Protein AF-0000000083314742 (afdb_homodimer)

Sequence (672 aa):
MATIDELRLMTKVARLYYENNRRQSEIAAQLDISQATVSRLLKRAHEEQIVRIRISPPPGIYSELEAALQERYDLKDVIVVDCEAEDDEQEIIRNLGVAAAFYLETTLKRGEVVGISSWSETLLAMVDAMHPLAQPLESQVVQILGGIGNPAAEVHANHLTTKLANLVGSEPKFLAAPGVVGSPEARAVICNDTFVQETLKLFDRINVALVGIGALLPSKLLASSGNVFSQAEIDLLKEEGAVGDICLRFYNSQGVPVVTPLNERVIGITLEQLRKVERCVGIAGGRRKWMAIRGALEGELINVLITDHFTAQRLIDGRLFTFPWEPSMSDRTPREMATIDELRLMTKVARLYYENNRRQSEIAAQLDISQATVSRLLKRAHEEQIVRIRISPPPGIYSELEAALQERYDLKDVIVVDCEAEDDEQEIIRNLGVAAAFYLETTLKRGEVVGISSWSETLLAMVDAMHPLAQPLESQVVQILGGIGNPAAEVHANHLTTKLANLVGSEPKFLAAPGVVGSPEARAVICNDTFVQETLKLFDRINVALVGIGALLPSKLLASSGNVFSQAEIDLLKEEGAVGDICLRFYNSQGVPVVTPLNERVIGITLEQLRKVERCVGIAGGRRKWMAIRGALEGELINVLITDHFTAQRLIDGRLFTFPWEPSMSDRTPRE

pLDDT: mean 88.42, std 15.42, range [22.89, 98.75]

Secondary structure (DSSP, 8-state):
---HHHHHHHHHHHIIIIIS---HHHHHHHHT--HHHHHHHHHHHHHTTSEEEEE-PPTT--HHHHHHHHHHHT-SEEEEE--S-TT-HHHHHHHHHHHHHHHHHHH--TT-EEEE-SS-HHHHHHHHHPPPPSS---SEEEE-B--BSSHHHHHHHHHHHHHHHHHHT-EEE---SBSB-S-HHHHHHHHTSHHHHHHHHHGGG-SEEEEE-B-SSPPHHHHHHT----HHHHHHHHHTT--EEETTEEE-TTS-B---GGGGGB-B--HHHHHH-SEEEEE--SGGGHHHHHHHHHTT--SEEEEEHHHHHHHHHGGG---TTS--GGG-----/---HHHHHHHHHHHIIIIIS---HHHHHHHHT--HHHHHHHHHHHHHTTSEEEEE-PPTT--HHHHHHHHHHHT-SEEEEE--S-TT-HHHHHHHHHHHHHHHHHHH--TT--EEE-SS-HHHHHHHHHPPPPSS---SEEEE-B--BSSHHHHHHHHHHHHHHHHHHT-EEE---SBSB-S-HHHHHHHHTSHHHHHHHHHGGG-SEEEEE-B-SSPPHHHHHHT----HHHHHHHHHTT--EEETTEEE-TTS-B---GGGGGB-B--HHHHHH-SEEEEE--SGGGHHHHHHHHHTT--SEEEEEHHHHHHHHHGGG---TTS--GGG-----

InterPro domains:
  IPR007324 Sugar-binding domain, putative [PF04198] (63-316)
  IPR007630 RNA polymerase sigma-70 region 4 [PF04545] (15-45)
  IPR009057 Homedomain-like superfamily [SSF46689] (10-71)
  IPR037171 NagB/RpiA transferase-like [SSF100950] (63-315)
  IPR051054 Bacterial SorC Transcriptional Regulators [PTHR34294] (5-317)

Radius of gyration: 38.72 Å; Cα contacts (8 Å, |Δi|>4): 1324; chains: 2; bounding box: 85×110×83 Å

Organism: NCBI:txid1204385

Nearest PDB structures (foldseek):
  2w48-assembly1_A  TM=7.591E-01  e=3.742E-29  Klebsiella pneumoniae
  2w48-assembly1_B  TM=7.534E-01  e=1.021E-28  Klebsiella pneumoniae
  4oqp-assembly1_A  TM=9.318E-01  e=1.643E-24  Bacillus subtilis subsp. subtilis str. 168
  3nze-assembly3_B  TM=8.647E-01  e=1.224E-23  Paenarthrobacter aurescens TC1
  2gnp-assembly1_A  TM=8.800E-01  e=8.115E-21  Streptococcus pneumoniae TIGR4

Solvent-accessible surface area (backbone atoms only — not comparable to full-atom values): 34404 Å² total; per-residue (Å²): 131,80,50,72,65,53,49,41,50,23,45,47,52,42,42,43,37,73,75,64,65,42,50,59,64,55,50,12,63,58,66,40,35,52,48,67,55,45,54,50,33,49,56,45,24,45,74,69,56,30,38,45,77,46,77,47,70,56,90,66,46,45,59,67,60,24,50,52,50,21,62,74,60,68,33,68,41,50,44,46,39,65,68,94,50,66,79,41,59,67,59,47,34,46,48,45,3,43,52,50,20,54,49,47,68,59,37,69,50,72,57,46,24,33,29,36,53,39,65,32,70,35,58,47,34,14,56,71,57,42,67,65,46,93,64,54,25,65,34,38,22,33,39,37,24,23,30,45,52,40,70,74,33,23,51,46,18,51,41,50,40,43,51,44,10,59,35,37,40,32,43,60,42,68,33,82,35,41,27,48,46,96,33,52,66,54,36,54,56,53,54,64,33,68,68,32,36,57,44,58,60,46,60,80,60,30,39,34,36,42,34,45,58,36,31,77,66,69,50,72,61,31,54,62,20,63,57,58,74,52,69,70,55,48,51,50,40,47,74,67,42,37,36,17,25,44,74,84,43,37,15,18,66,62,29,47,72,48,89,51,81,64,62,50,16,50,41,51,56,49,71,71,54,40,50,67,28,80,40,19,36,34,42,45,60,34,74,83,24,43,58,19,52,47,6,36,45,62,38,48,48,39,37,26,43,35,29,28,49,66,35,52,50,45,68,65,57,51,74,71,61,72,69,80,78,62,75,71,72,73,75,66,65,81,65,134,131,80,49,72,64,51,48,42,51,22,46,48,51,42,44,43,36,71,73,64,66,43,52,59,63,56,51,13,62,58,65,42,37,52,47,67,54,45,54,50,32,49,55,45,24,46,75,69,56,29,37,44,77,47,78,48,71,56,90,66,48,46,59,67,59,24,51,51,49,21,62,74,61,66,32,67,42,48,45,46,37,65,67,94,52,67,81,42,60,66,59,48,34,47,48,46,4,43,51,49,21,53,49,48,70,59,37,68,51,71,59,46,26,34,27,34,53,40,64,34,72,36,58,46,34,13,55,71,56,43,68,66,46,92,64,55,25,65,36,37,23,32,38,38,24,22,31,45,52,38,69,75,32,24,50,47,17,50,40,51,39,44,53,44,9,59,33,36,40,33,43,59,39,67,33,80,35,39,28,49,47,95,33,52,67,56,37,54,55,51,55,66,33,68,68,33,36,58,44,58,59,46,60,81,58,32,39,34,36,43,33,46,57,36,32,74,65,68,50,72,61,30,53,63,21,64,57,60,75,52,70,70,54,48,51,49,40,47,74,66,43,38,35,16,25,45,73,83,44,36,16,18,66,61,28,47,71,47,89,51,80,65,62,51,18,52,40,50,58,46,69,72,56,42,52,66,28,80,41,19,36,34,43,43,61,34,73,82,26,42,58,18,51,48,6,35,45,62,37,48,50,39,37,25,44,36,31,30,49,66,35,51,48,45,70,66,57,52,76,71,64,74,70,78,78,63,74,72,76,73,75,71,67,68,87,118

Structure (mmCIF, N/CA/C/O backbone):
data_AF-0000000083314742-model_v1
#
loop_
_entity.id
_entity.type
_entity.pdbx_description
1 polymer 'Sugar-binding transcriptional regulator'
#
loop_
_atom_site.group_PDB
_atom_site.id
_atom_site.type_symbol
_atom_site.label_atom_id
_atom_site.label_alt_id
_atom_site.label_comp_id
_atom_site.label_asym_id
_atom_site.label_entity_id
_atom_site.label_seq_id
_atom_site.pdbx_PDB_ins_code
_atom_site.Cartn_x
_atom_site.Cartn_y
_atom_site.Cartn_z
_atom_site.occupancy
_atom_site.B_iso_or_equiv
_atom_site.auth_seq_id
_atom_site.auth_comp_id
_atom_site.auth_asym_id
_atom_site.auth_atom_id
_atom_site.pdbx_PDB_model_num
ATOM 1 N N . MET A 1 1 ? -11.852 -20.188 10.141 1 68.31 1 MET A N 1
ATOM 2 C CA . MET A 1 1 ? -10.398 -20.312 10.039 1 68.31 1 MET A CA 1
ATOM 3 C C . MET A 1 1 ? -9.977 -20.562 8.594 1 68.31 1 MET A C 1
ATOM 5 O O . MET A 1 1 ? -10.625 -21.328 7.875 1 68.31 1 MET A O 1
ATOM 9 N N . ALA A 1 2 ? -8.906 -19.828 8.25 1 80.56 2 ALA A N 1
ATOM 10 C CA . ALA A 1 2 ? -8.477 -19.938 6.855 1 80.56 2 ALA A CA 1
ATOM 11 C C . ALA A 1 2 ? -7.852 -21.312 6.586 1 80.56 2 ALA A C 1
ATOM 13 O O . ALA A 1 2 ? -7.188 -21.875 7.457 1 80.56 2 ALA A O 1
ATOM 14 N N . THR A 1 3 ? -8.195 -21.875 5.414 1 90.5 3 THR A N 1
ATOM 15 C CA . THR A 1 3 ? -7.586 -23.141 5 1 90.5 3 THR A CA 1
ATOM 16 C C . THR A 1 3 ? -6.098 -22.938 4.715 1 90.5 3 THR A C 1
ATOM 18 O O . THR A 1 3 ? -5.629 -21.812 4.57 1 90.5 3 THR A O 1
ATOM 21 N N . ILE A 1 4 ? -5.352 -24.016 4.703 1 92.19 4 ILE A N 1
ATOM 22 C CA . ILE A 1 4 ? -3.912 -23.953 4.469 1 92.19 4 ILE A CA 1
ATOM 23 C C . ILE A 1 4 ? -3.639 -23.312 3.105 1 92.19 4 ILE A C 1
ATOM 25 O O . ILE A 1 4 ? -2.662 -22.578 2.939 1 92.19 4 ILE A O 1
ATOM 29 N N . ASP A 1 5 ? -4.523 -23.594 2.197 1 93.81 5 ASP A N 1
ATOM 30 C CA . ASP A 1 5 ? -4.336 -23.047 0.855 1 93.81 5 ASP A CA 1
ATOM 31 C C . ASP A 1 5 ? -4.617 -21.547 0.827 1 93.81 5 ASP A C 1
ATOM 33 O O . ASP A 1 5 ? -3.953 -20.797 0.106 1 93.81 5 ASP A O 1
ATOM 37 N N . GLU A 1 6 ? -5.586 -21.172 1.573 1 93.81 6 GLU A N 1
ATOM 38 C CA . GLU A 1 6 ? -5.848 -19.734 1.702 1 93.81 6 GLU A CA 1
ATOM 39 C C . GLU A 1 6 ? -4.676 -19.016 2.363 1 93.81 6 GLU A C 1
ATOM 41 O O . GLU A 1 6 ? -4.281 -17.938 1.929 1 93.81 6 GLU A O 1
ATOM 46 N N . LEU A 1 7 ? -4.172 -19.641 3.412 1 94.88 7 LEU A N 1
ATOM 47 C CA . LEU A 1 7 ? -3.031 -19.078 4.125 1 94.88 7 LEU A CA 1
ATOM 48 C C . LEU A 1 7 ? -1.821 -18.953 3.203 1 94.88 7 LEU A C 1
ATOM 50 O O . LEU A 1 7 ? -1.09 -17.969 3.26 1 94.88 7 LEU A O 1
ATOM 54 N N . ARG A 1 8 ? -1.652 -19.922 2.416 1 94.81 8 ARG A N 1
ATOM 55 C CA . ARG A 1 8 ? -0.548 -19.922 1.463 1 94.81 8 ARG A CA 1
ATOM 56 C C . ARG A 1 8 ? -0.684 -18.75 0.485 1 94.81 8 ARG A C 1
ATOM 58 O O . ARG A 1 8 ? 0.283 -18.031 0.231 1 94.81 8 ARG A O 1
ATOM 65 N N . LEU A 1 9 ? -1.86 -18.656 -0.058 1 95.12 9 LEU A N 1
ATOM 66 C CA . LEU A 1 9 ? -2.105 -17.578 -1.017 1 95.12 9 LEU A CA 1
ATOM 67 C C . LEU A 1 9 ? -1.954 -16.219 -0.356 1 95.12 9 LEU A C 1
ATOM 69 O O . LEU A 1 9 ? -1.371 -15.297 -0.941 1 95.12 9 LEU A O 1
ATOM 73 N N . MET A 1 10 ? -2.441 -16.156 0.859 1 95.12 10 MET A N 1
ATOM 74 C CA . MET A 1 10 ? -2.303 -14.93 1.645 1 95.12 10 MET A CA 1
ATOM 75 C C . MET A 1 10 ? -0.834 -14.547 1.807 1 95.12 10 MET A C 1
ATOM 77 O O . MET A 1 10 ? -0.469 -13.383 1.645 1 95.12 10 MET A O 1
ATOM 81 N N . THR A 1 11 ? -0.083 -15.492 2.166 1 95.81 11 THR A N 1
ATOM 82 C CA . THR A 1 11 ? 1.342 -15.273 2.391 1 95.81 11 THR A CA 1
ATOM 83 C C . THR A 1 11 ? 2.031 -14.836 1.103 1 95.81 11 THR A C 1
ATOM 85 O O . THR A 1 11 ? 2.844 -13.906 1.111 1 95.81 11 THR A O 1
ATOM 88 N N . LYS A 1 12 ? 1.705 -15.477 0.096 1 95.69 12 LYS A N 1
ATOM 89 C CA . LYS A 1 12 ? 2.283 -15.156 -1.204 1 95.69 12 LYS A CA 1
ATOM 90 C C . LYS A 1 12 ? 1.935 -13.727 -1.619 1 95.69 12 LYS A C 1
ATOM 92 O O . LYS A 1 12 ? 2.809 -12.969 -2.045 1 95.69 12 LYS A O 1
ATOM 97 N N . VAL A 1 13 ? 0.7 -13.383 -1.525 1 95.88 13 VAL A N 1
ATOM 98 C CA . VAL A 1 13 ? 0.23 -12.047 -1.882 1 95.88 13 VAL A CA 1
ATOM 99 C C . VAL A 1 13 ? 0.921 -11 -1.006 1 95.88 13 VAL A C 1
ATOM 101 O O . VAL A 1 13 ? 1.368 -9.961 -1.501 1 95.88 13 VAL A O 1
ATOM 104 N N . ALA A 1 14 ? 1.015 -11.305 0.284 1 94.81 14 ALA A N 1
ATOM 105 C CA . ALA A 1 14 ? 1.663 -10.391 1.224 1 94.81 14 ALA A CA 1
ATOM 106 C C . ALA A 1 14 ? 3.117 -10.148 0.833 1 94.81 14 ALA A C 1
ATOM 108 O O . ALA A 1 14 ? 3.586 -9.008 0.851 1 94.81 14 ALA A O 1
ATOM 109 N N . ARG A 1 15 ? 3.801 -11.172 0.42 1 93.44 15 ARG A N 1
ATOM 110 C CA . ARG A 1 15 ? 5.203 -11.047 0.034 1 93.44 15 ARG A CA 1
ATOM 111 C C . ARG A 1 15 ? 5.352 -10.211 -1.231 1 93.44 15 ARG A C 1
ATOM 113 O O . ARG A 1 15 ? 6.207 -9.328 -1.301 1 93.44 15 ARG A O 1
ATOM 120 N N . LEU A 1 16 ? 4.5 -10.5 -2.189 1 93.12 16 LEU A N 1
ATOM 121 C CA . LEU A 1 16 ? 4.551 -9.742 -3.436 1 93.12 16 LEU A CA 1
ATOM 122 C C . LEU A 1 16 ? 4.273 -8.258 -3.186 1 93.12 16 LEU A C 1
ATOM 124 O O . LEU A 1 16 ? 4.934 -7.395 -3.764 1 93.12 16 LEU A O 1
ATOM 128 N N . TYR A 1 17 ? 3.377 -7.992 -2.238 1 90.75 17 TYR A N 1
ATOM 129 C CA . TYR A 1 17 ? 2.949 -6.625 -1.957 1 90.75 17 TYR A CA 1
ATOM 130 C C . TYR A 1 17 ? 3.986 -5.895 -1.112 1 90.75 17 TYR A C 1
ATOM 132 O O . TYR A 1 17 ? 4.457 -4.82 -1.49 1 90.75 17 TYR A O 1
ATOM 140 N N . TYR A 1 18 ? 4.434 -6.43 -0.055 1 87.44 18 TYR A N 1
ATOM 141 C CA . TYR A 1 18 ? 5.219 -5.707 0.939 1 87.44 18 TYR A CA 1
ATOM 142 C C . TYR A 1 18 ? 6.711 -5.863 0.677 1 87.44 18 TYR A C 1
ATOM 144 O O . TYR A 1 18 ? 7.492 -4.945 0.935 1 87.44 18 TYR A O 1
ATOM 152 N N . GLU A 1 19 ? 7.152 -7.016 0.186 1 86.38 19 GLU A N 1
ATOM 153 C CA . GLU A 1 19 ? 8.578 -7.258 -0.009 1 86.38 19 GLU A CA 1
ATOM 154 C C . GLU A 1 19 ? 9.008 -6.891 -1.425 1 86.38 19 GLU A C 1
ATOM 156 O O . GLU A 1 19 ? 10.094 -6.328 -1.622 1 86.38 19 GLU A O 1
ATOM 161 N N . ASN A 1 20 ? 8.141 -7.215 -2.338 1 87.81 20 ASN A N 1
ATOM 162 C CA . ASN A 1 20 ? 8.531 -6.969 -3.723 1 87.81 20 ASN A CA 1
ATOM 163 C C . ASN A 1 20 ? 7.969 -5.645 -4.23 1 87.81 20 ASN A C 1
ATOM 165 O O . ASN A 1 20 ? 8.203 -5.266 -5.383 1 87.81 20 ASN A O 1
ATOM 169 N N . ASN A 1 21 ? 7.156 -4.949 -3.469 1 82.5 21 ASN A N 1
ATOM 170 C CA . ASN A 1 21 ? 6.613 -3.629 -3.77 1 82.5 21 ASN A CA 1
ATOM 171 C C . ASN A 1 21 ? 5.781 -3.641 -5.047 1 82.5 21 ASN A C 1
ATOM 173 O O . ASN A 1 21 ? 5.898 -2.738 -5.879 1 82.5 21 ASN A O 1
ATOM 177 N N . ARG A 1 22 ? 5.051 -4.691 -5.191 1 88.75 22 ARG A N 1
ATOM 178 C CA . ARG A 1 22 ? 4.172 -4.766 -6.352 1 88.75 22 ARG A CA 1
ATOM 179 C C . ARG A 1 22 ? 2.814 -4.137 -6.051 1 88.75 22 ARG A C 1
ATOM 181 O O . ARG A 1 22 ? 2.326 -4.215 -4.922 1 88.75 22 ARG A O 1
ATOM 188 N N . ARG A 1 23 ? 2.207 -3.533 -7.078 1 87.88 23 ARG A N 1
ATOM 189 C CA . ARG A 1 23 ? 0.856 -2.998 -6.953 1 87.88 23 ARG A CA 1
ATOM 190 C C . ARG A 1 23 ? -0.178 -4.117 -6.934 1 87.88 23 ARG A C 1
ATOM 192 O O . ARG A 1 23 ? 0.07 -5.207 -7.457 1 87.88 23 ARG A O 1
ATOM 199 N N . GLN A 1 24 ? -1.318 -3.795 -6.297 1 90.62 24 GLN A N 1
ATOM 200 C CA . GLN A 1 24 ? -2.369 -4.805 -6.203 1 90.62 24 GLN A CA 1
ATOM 201 C C . GLN A 1 24 ? -2.809 -5.27 -7.586 1 90.62 24 GLN A C 1
ATOM 203 O O . GLN A 1 24 ? -3.061 -6.457 -7.797 1 90.62 24 GLN A O 1
ATOM 208 N N . SER A 1 25 ? -2.816 -4.363 -8.547 1 93 25 SER A N 1
ATOM 209 C CA . SER A 1 25 ? -3.232 -4.719 -9.898 1 93 25 SER A CA 1
ATOM 210 C C . SER A 1 25 ? -2.219 -5.645 -10.57 1 93 25 SER A C 1
ATOM 212 O O . SER A 1 25 ? -2.596 -6.566 -11.289 1 93 25 SER A O 1
ATOM 214 N N . GLU A 1 26 ? -0.971 -5.477 -10.328 1 93.5 26 GLU A N 1
ATOM 215 C CA . GLU A 1 26 ? 0.086 -6.324 -10.867 1 93.5 26 GLU A CA 1
ATOM 216 C C . GLU A 1 26 ? 0.042 -7.723 -10.258 1 93.5 26 GLU A C 1
ATOM 218 O O . GLU A 1 26 ? 0.238 -8.719 -10.961 1 93.5 26 GLU A O 1
ATOM 223 N N . ILE A 1 27 ? -0.188 -7.77 -8.961 1 94.75 27 ILE A N 1
ATOM 224 C CA . ILE A 1 27 ? -0.292 -9.047 -8.258 1 94.75 27 ILE A CA 1
ATOM 225 C C . ILE A 1 27 ? -1.478 -9.836 -8.797 1 94.75 27 ILE A C 1
ATOM 227 O O . ILE A 1 27 ? -1.36 -11.039 -9.07 1 94.75 27 ILE A O 1
ATOM 231 N N . ALA A 1 28 ? -2.586 -9.117 -9.016 1 95.38 28 ALA A N 1
ATOM 232 C CA . ALA A 1 28 ? -3.789 -9.734 -9.57 1 95.38 28 ALA A CA 1
ATOM 233 C C . ALA A 1 28 ? -3.508 -10.367 -10.93 1 95.38 28 ALA A C 1
ATOM 235 O O . ALA A 1 28 ? -3.877 -11.523 -11.172 1 95.38 28 ALA A O 1
ATOM 236 N N . ALA A 1 29 ? -2.82 -9.664 -11.758 1 93.5 29 ALA A N 1
ATOM 237 C CA . ALA A 1 29 ? -2.488 -10.141 -13.094 1 93.5 29 ALA A CA 1
ATOM 238 C C . ALA A 1 29 ? -1.527 -11.32 -13.031 1 93.5 29 ALA A C 1
ATOM 240 O O . ALA A 1 29 ? -1.717 -12.32 -13.734 1 93.5 29 ALA A O 1
ATOM 241 N N . GLN A 1 30 ? -0.578 -11.234 -12.188 1 91.56 30 GLN A N 1
ATOM 242 C CA . GLN A 1 30 ? 0.453 -12.258 -12.094 1 91.56 30 GLN A CA 1
ATOM 243 C C . GLN A 1 30 ? -0.128 -13.578 -11.578 1 91.56 30 GLN A C 1
ATOM 245 O O . GLN A 1 30 ? 0.245 -14.648 -12.055 1 91.56 30 GLN A O 1
ATOM 250 N N . LEU A 1 31 ? -1.05 -13.469 -10.617 1 93.81 31 LEU A N 1
ATOM 251 C CA . LEU A 1 31 ? -1.557 -14.672 -9.961 1 93.81 31 LEU A CA 1
ATOM 252 C C . LEU A 1 31 ? -2.91 -15.078 -10.539 1 93.81 31 LEU A C 1
ATOM 254 O O . LEU A 1 31 ? -3.516 -16.047 -10.086 1 93.81 31 LEU A O 1
ATOM 258 N N . ASP A 1 32 ? -3.322 -14.375 -11.539 1 93.19 32 ASP A N 1
ATOM 259 C CA . ASP A 1 32 ? -4.578 -14.641 -12.234 1 93.19 32 ASP A CA 1
ATOM 260 C C . ASP A 1 32 ? -5.754 -14.641 -11.258 1 93.19 32 ASP A C 1
ATOM 262 O O . ASP A 1 32 ? -6.574 -15.562 -11.273 1 93.19 32 ASP A O 1
ATOM 266 N N . ILE A 1 33 ? -5.738 -13.672 -10.375 1 94.31 33 ILE A N 1
ATOM 267 C CA . ILE A 1 33 ? -6.855 -13.445 -9.469 1 94.31 33 ILE A CA 1
ATOM 268 C C . ILE A 1 33 ? -7.312 -11.992 -9.57 1 94.31 33 ILE A C 1
ATOM 270 O O . ILE A 1 33 ? -6.645 -11.164 -10.195 1 94.31 33 ILE A O 1
ATOM 274 N N . SER A 1 34 ? -8.523 -11.727 -9.07 1 92.62 34 SER A N 1
ATOM 275 C CA . SER A 1 34 ? -9.047 -10.367 -9.141 1 92.62 34 SER A CA 1
ATOM 276 C C . SER A 1 34 ? -8.336 -9.453 -8.148 1 92.62 34 SER A C 1
ATOM 278 O O . SER A 1 34 ? -7.805 -9.914 -7.141 1 92.62 34 SER A O 1
ATOM 280 N N . GLN A 1 35 ? -8.359 -8.164 -8.477 1 92.44 35 GLN A N 1
ATOM 281 C CA . GLN A 1 35 ? -7.801 -7.172 -7.566 1 92.44 35 GLN A CA 1
ATOM 282 C C . GLN A 1 35 ? -8.547 -7.156 -6.234 1 92.44 35 GLN A C 1
ATOM 284 O O . GLN A 1 35 ? -7.949 -6.938 -5.184 1 92.44 35 GLN A O 1
ATOM 289 N N . ALA A 1 36 ? -9.82 -7.367 -6.305 1 92.88 36 ALA A N 1
ATOM 290 C CA . ALA A 1 36 ? -10.633 -7.434 -5.094 1 92.88 36 ALA A CA 1
ATOM 291 C C . ALA A 1 36 ? -10.172 -8.57 -4.18 1 92.88 36 ALA A C 1
ATOM 293 O O . ALA A 1 36 ? -10.094 -8.398 -2.961 1 92.88 36 ALA A O 1
ATOM 294 N N . THR A 1 37 ? -9.852 -9.719 -4.82 1 94.25 37 THR A N 1
ATOM 295 C CA . THR A 1 37 ? -9.352 -10.859 -4.059 1 94.25 37 THR A CA 1
ATOM 296 C C . THR A 1 37 ? -8.008 -10.531 -3.416 1 94.25 37 THR A C 1
ATOM 298 O O . THR A 1 37 ? -7.773 -10.852 -2.25 1 94.25 37 THR A O 1
ATOM 301 N N . VAL A 1 38 ? -7.172 -9.852 -4.176 1 95.31 38 VAL A N 1
ATOM 302 C CA . VAL A 1 38 ? -5.871 -9.445 -3.654 1 95.31 38 VAL A CA 1
ATOM 303 C C . VAL A 1 38 ? -6.059 -8.562 -2.426 1 95.31 38 VAL A C 1
ATOM 305 O O . VAL A 1 38 ? -5.445 -8.789 -1.383 1 95.31 38 VAL A O 1
ATOM 308 N N . SER A 1 39 ? -6.922 -7.555 -2.514 1 91 39 SER A N 1
ATOM 309 C CA . SER A 1 39 ? -7.176 -6.617 -1.425 1 91 39 SER A CA 1
ATOM 310 C C . SER A 1 39 ? -7.691 -7.34 -0.184 1 91 39 SER A C 1
ATOM 312 O O . SER A 1 39 ? -7.238 -7.07 0.93 1 91 39 SER A O 1
ATOM 314 N N . ARG A 1 40 ? -8.586 -8.242 -0.44 1 93.06 40 ARG A N 1
ATOM 315 C CA . ARG A 1 40 ? -9.156 -9.016 0.659 1 93.06 40 ARG A CA 1
ATOM 316 C C . ARG A 1 40 ? -8.094 -9.867 1.343 1 93.06 40 ARG A C 1
ATOM 318 O O . ARG A 1 40 ? -8.062 -9.969 2.57 1 93.06 40 ARG A O 1
ATOM 325 N N . LEU A 1 41 ? -7.301 -10.477 0.549 1 95.12 41 LEU A N 1
ATOM 326 C CA . LEU A 1 41 ? -6.258 -11.344 1.084 1 95.12 41 LEU A CA 1
ATOM 327 C C . LEU A 1 41 ? -5.258 -10.539 1.912 1 95.12 41 LEU A C 1
ATOM 329 O O . LEU A 1 41 ? -4.781 -11.008 2.947 1 95.12 41 LEU A O 1
ATOM 333 N N . LEU A 1 42 ? -4.938 -9.359 1.49 1 92.56 42 LEU A N 1
ATOM 334 C CA . LEU A 1 42 ? -4.023 -8.492 2.23 1 92.56 42 LEU A CA 1
ATOM 335 C C . LEU A 1 42 ? -4.613 -8.109 3.58 1 92.56 42 LEU A C 1
ATOM 337 O O . LEU A 1 42 ? -3.916 -8.125 4.598 1 92.56 42 LEU A O 1
ATOM 341 N N . LYS A 1 43 ? -5.859 -7.766 3.596 1 89 43 LYS A N 1
ATOM 342 C CA . LYS A 1 43 ? -6.543 -7.453 4.844 1 89 43 LYS A CA 1
ATOM 343 C C . LYS A 1 43 ? -6.543 -8.656 5.789 1 89 43 LYS A C 1
ATOM 345 O O . LYS A 1 43 ? -6.234 -8.516 6.973 1 89 43 LYS A O 1
ATOM 350 N N . ARG A 1 44 ? -6.824 -9.766 5.234 1 93.12 44 ARG A N 1
ATOM 351 C CA . ARG A 1 44 ? -6.883 -10.992 6.023 1 93.12 44 ARG A CA 1
ATOM 352 C C . ARG A 1 44 ? -5.5 -11.383 6.531 1 93.12 44 ARG A C 1
ATOM 354 O O . ARG A 1 44 ? -5.367 -11.93 7.629 1 93.12 44 ARG A O 1
ATOM 361 N N . ALA A 1 45 ? -4.492 -11.148 5.746 1 93.81 45 ALA A N 1
ATOM 362 C CA . ALA A 1 45 ? -3.123 -11.453 6.148 1 93.81 45 ALA A CA 1
ATOM 363 C C . ALA A 1 45 ? -2.764 -10.75 7.453 1 93.81 45 ALA A C 1
ATOM 365 O O . ALA A 1 45 ? -2.031 -11.297 8.281 1 93.81 45 ALA A O 1
ATOM 366 N N . HIS A 1 46 ? -3.289 -9.555 7.645 1 88.38 46 HIS A N 1
ATOM 367 C CA . HIS A 1 46 ? -3.094 -8.82 8.891 1 88.38 46 HIS A CA 1
ATOM 368 C C . HIS A 1 46 ? -3.861 -9.477 10.039 1 88.38 46 HIS A C 1
ATOM 370 O O . HIS A 1 46 ? -3.32 -9.648 11.133 1 88.38 46 HIS A O 1
ATOM 376 N N . GLU A 1 47 ? -5.055 -9.898 9.734 1 88.5 47 GLU A N 1
ATOM 377 C CA . GLU A 1 47 ? -5.918 -10.516 10.734 1 88.5 47 GLU A CA 1
ATOM 378 C C . GLU A 1 47 ? -5.348 -11.844 11.211 1 88.5 47 GLU A C 1
ATOM 380 O O . GLU A 1 47 ? -5.449 -12.18 12.391 1 88.5 47 GLU A O 1
ATOM 385 N N . GLU A 1 48 ? -4.742 -12.523 10.266 1 91.81 48 GLU A N 1
ATOM 386 C CA . GLU A 1 48 ? -4.18 -13.836 10.562 1 91.81 48 GLU A CA 1
ATOM 387 C C . GLU A 1 48 ? -2.758 -13.711 11.102 1 91.81 48 GLU A C 1
ATOM 389 O O . GLU A 1 48 ? -2.086 -14.727 11.32 1 91.81 48 GLU A O 1
ATOM 394 N N . GLN A 1 49 ? -2.275 -12.523 11.258 1 89.69 49 GLN A N 1
ATOM 395 C CA . GLN A 1 49 ? -0.973 -12.203 11.836 1 89.69 49 GLN A CA 1
ATOM 396 C C . GLN A 1 49 ? 0.16 -12.75 10.977 1 89.69 49 GLN A C 1
ATOM 398 O O . GLN A 1 49 ? 1.234 -13.078 11.484 1 89.69 49 GLN A O 1
ATOM 403 N N . ILE A 1 50 ? -0.175 -13.047 9.742 1 93.06 50 ILE A N 1
ATOM 404 C CA . ILE A 1 50 ? 0.864 -13.383 8.773 1 93.06 50 ILE A CA 1
ATOM 405 C C . ILE A 1 50 ? 1.733 -12.156 8.508 1 93.06 50 ILE A C 1
ATOM 407 O O . ILE A 1 50 ? 2.955 -12.273 8.383 1 93.06 50 ILE A O 1
ATOM 411 N N . VAL A 1 51 ? 1.029 -11.016 8.445 1 92.81 51 VAL A N 1
ATOM 412 C CA . VAL A 1 51 ? 1.709 -9.742 8.258 1 92.81 51 VAL A CA 1
ATOM 413 C C . VAL A 1 51 ? 1.607 -8.906 9.531 1 92.81 51 VAL A C 1
ATOM 415 O O . VAL A 1 51 ? 0.521 -8.742 10.094 1 92.81 51 VAL A O 1
ATOM 418 N N . ARG A 1 52 ? 2.707 -8.516 10.07 1 90.94 52 ARG A N 1
ATOM 419 C CA . ARG A 1 52 ? 2.758 -7.59 11.195 1 90.94 52 ARG A CA 1
ATOM 420 C C . ARG A 1 52 ? 3.508 -6.316 10.828 1 90.94 52 ARG A C 1
ATOM 422 O O . ARG A 1 52 ? 4.641 -6.371 10.344 1 90.94 52 ARG A O 1
ATOM 429 N N . ILE A 1 53 ? 2.807 -5.246 10.953 1 89.44 53 ILE A N 1
ATOM 430 C CA . ILE A 1 53 ? 3.41 -3.951 10.664 1 89.44 53 ILE A CA 1
ATOM 431 C C . ILE A 1 53 ? 3.596 -3.17 11.961 1 89.44 53 ILE A C 1
ATOM 433 O O . ILE A 1 53 ? 2.648 -3.01 12.742 1 89.44 53 ILE A O 1
ATOM 437 N N . ARG A 1 54 ? 4.754 -2.844 12.234 1 90.12 54 ARG A N 1
ATOM 438 C CA . ARG A 1 54 ? 5.07 -2.043 13.414 1 90.12 54 ARG A CA 1
ATOM 439 C C . ARG A 1 54 ? 5.586 -0.663 13.023 1 90.12 54 ARG A C 1
ATOM 441 O O . ARG A 1 54 ? 6.512 -0.548 12.219 1 90.12 54 ARG A O 1
ATOM 448 N N . ILE A 1 55 ? 4.891 0.348 13.461 1 91.62 55 ILE A N 1
ATOM 449 C CA . ILE A 1 55 ? 5.332 1.722 13.25 1 91.62 55 ILE A CA 1
ATOM 450 C C . ILE A 1 55 ? 5.965 2.26 14.531 1 91.62 55 ILE A C 1
ATOM 452 O O . ILE A 1 55 ? 5.305 2.332 15.578 1 91.62 55 ILE A O 1
ATOM 456 N N . SER A 1 56 ? 7.223 2.533 14.492 1 91.81 56 SER A N 1
ATOM 457 C CA . SER A 1 56 ? 7.965 3.039 15.641 1 91.81 56 SER A CA 1
ATOM 458 C C . SER A 1 56 ? 8.461 4.457 15.398 1 91.81 56 SER A C 1
ATOM 460 O O . SER A 1 56 ? 9.531 4.652 14.805 1 91.81 56 SER A O 1
ATOM 462 N N . PRO A 1 57 ? 7.723 5.418 15.969 1 90.69 57 PRO A N 1
ATOM 463 C CA . PRO A 1 57 ? 8.195 6.797 15.805 1 90.69 57 PRO A CA 1
ATOM 464 C C . PRO A 1 57 ? 9.531 7.051 16.5 1 90.69 57 PRO A C 1
ATOM 466 O O . PRO A 1 57 ? 9.75 6.566 17.609 1 90.69 57 PRO A O 1
ATOM 469 N N . PRO A 1 58 ? 10.422 7.746 15.805 1 91.19 58 PRO A N 1
ATOM 470 C CA . PRO A 1 58 ? 11.664 8.117 16.484 1 91.19 58 PRO A CA 1
ATOM 471 C C . PRO A 1 58 ? 11.43 9.031 17.688 1 91.19 58 PRO A C 1
ATOM 473 O O . PRO A 1 58 ? 10.344 9.609 17.828 1 91.19 58 PRO A O 1
ATOM 476 N N . PRO A 1 59 ? 12.477 9.078 18.531 1 91.25 59 PRO A N 1
ATOM 477 C CA . PRO A 1 59 ? 12.344 10.008 19.656 1 91.25 59 PRO A CA 1
ATOM 478 C C . PRO A 1 59 ? 12.062 11.438 19.203 1 91.25 59 PRO A C 1
ATOM 480 O O . PRO A 1 59 ? 12.617 11.898 18.203 1 91.25 59 PRO A O 1
ATOM 483 N N . GLY A 1 60 ? 11.164 12.125 19.891 1 93.31 60 GLY A N 1
ATOM 484 C CA . GLY A 1 60 ? 10.852 13.508 19.594 1 93.31 60 GLY A CA 1
ATOM 485 C C . GLY A 1 60 ? 9.68 13.664 18.641 1 93.31 60 GLY A C 1
ATOM 486 O O . GLY A 1 60 ? 9.242 14.789 18.359 1 93.31 60 GLY A O 1
ATOM 487 N N . ILE A 1 61 ? 9.25 12.547 18.172 1 94.75 61 ILE A N 1
ATOM 488 C CA . ILE A 1 61 ? 8.094 12.562 17.297 1 94.75 61 ILE A CA 1
ATOM 489 C C . ILE A 1 61 ? 6.844 12.156 18.078 1 94.75 61 ILE A C 1
ATOM 491 O O . ILE A 1 61 ? 6.84 11.125 18.75 1 94.75 61 ILE A O 1
ATOM 495 N N . TYR A 1 62 ? 5.84 12.93 17.984 1 95.69 62 TYR A N 1
ATOM 496 C CA . TYR A 1 62 ? 4.637 12.727 18.781 1 95.69 62 TYR A CA 1
ATOM 497 C C . TYR A 1 62 ? 3.434 12.445 17.891 1 95.69 62 TYR A C 1
ATOM 499 O O . TYR A 1 62 ? 2.406 13.117 18 1 95.69 62 TYR A O 1
ATOM 507 N N . SER A 1 63 ? 3.537 11.414 17.141 1 94.06 63 SER A N 1
ATOM 508 C CA . SER A 1 63 ? 2.52 11.102 16.141 1 94.06 63 SER A CA 1
ATOM 509 C C . SER A 1 63 ? 1.188 10.75 16.797 1 94.06 63 SER A C 1
ATOM 511 O O . SER A 1 63 ? 0.123 11.078 16.281 1 94.06 63 SER A O 1
ATOM 513 N N . GLU A 1 64 ? 1.167 10.086 17.938 1 92.06 64 GLU A N 1
ATOM 514 C CA . GLU A 1 64 ? -0.065 9.727 18.641 1 92.06 64 GLU A CA 1
ATOM 515 C C . GLU A 1 64 ? -0.773 10.961 19.188 1 92.06 64 GLU A C 1
ATOM 517 O O . GLU A 1 64 ? -2 11.055 19.125 1 92.06 64 GLU A O 1
ATOM 522 N N . LEU A 1 65 ? 0.032 11.859 19.672 1 94.94 65 LEU A N 1
ATOM 523 C CA . LEU A 1 65 ? -0.525 13.117 20.172 1 94.94 65 LEU A CA 1
ATOM 524 C C . LEU A 1 65 ? -1.145 13.914 19.031 1 94.94 65 LEU A C 1
ATOM 526 O O . LEU A 1 65 ? -2.221 14.492 19.188 1 94.94 65 LEU A O 1
ATOM 530 N N . GLU A 1 66 ? -0.438 13.953 17.938 1 96.88 66 GLU A N 1
ATOM 531 C CA . GLU A 1 66 ? -0.95 14.641 16.75 1 96.88 66 GLU A CA 1
ATOM 532 C C . GLU A 1 66 ? -2.285 14.047 16.297 1 96.88 66 GLU A C 1
ATOM 534 O O . GLU A 1 66 ? -3.244 14.781 16.062 1 96.88 66 GLU A O 1
ATOM 539 N N . ALA A 1 67 ? -2.338 12.773 16.281 1 93.62 67 ALA A N 1
ATOM 540 C CA . ALA A 1 67 ? -3.555 12.086 15.844 1 93.62 67 ALA A CA 1
ATOM 541 C C . ALA A 1 67 ? -4.703 12.352 16.812 1 93.62 67 ALA A C 1
ATOM 543 O O . ALA A 1 67 ? -5.84 12.57 16.391 1 93.62 67 ALA A O 1
ATOM 544 N N . ALA A 1 68 ? -4.414 12.281 18.062 1 95.31 68 ALA A N 1
ATOM 545 C CA . ALA A 1 68 ? -5.434 12.508 19.094 1 95.31 68 ALA A CA 1
ATOM 546 C C . ALA A 1 68 ? -6.02 13.914 18.969 1 95.31 68 ALA A C 1
ATOM 548 O O . ALA A 1 68 ? -7.238 14.094 19.062 1 95.31 68 ALA A O 1
ATOM 549 N N . LEU A 1 69 ? -5.199 14.898 18.781 1 97.12 69 LEU A N 1
ATOM 550 C CA . LEU A 1 69 ? -5.656 16.281 18.656 1 97.12 69 LEU A CA 1
ATOM 551 C C . LEU A 1 69 ? -6.469 16.453 17.375 1 97.12 69 LEU A C 1
ATOM 553 O O . LEU A 1 69 ? -7.473 17.172 17.375 1 97.12 69 LEU A O 1
ATOM 557 N N . GLN A 1 70 ? -5.949 15.867 16.312 1 95.81 70 GLN A N 1
ATOM 558 C CA . GLN A 1 70 ? -6.664 15.93 15.039 1 95.81 70 GLN A CA 1
ATOM 559 C C . GLN A 1 70 ? -8.086 15.398 15.188 1 95.81 70 GLN A C 1
ATOM 561 O O . GLN A 1 70 ? -9.039 16.016 14.695 1 95.81 70 GLN A O 1
ATOM 566 N N . GLU A 1 71 ? -8.211 14.305 15.82 1 93.94 71 GLU A N 1
ATOM 567 C CA . GLU A 1 71 ? -9.516 13.688 16.031 1 93.94 71 GLU A CA 1
ATOM 568 C C . GLU A 1 71 ? -10.383 14.516 16.969 1 93.94 71 GLU A C 1
ATOM 570 O O . GLU A 1 71 ? -11.547 14.773 16.688 1 93.94 71 GLU A O 1
ATOM 575 N N . ARG A 1 72 ? -9.859 14.961 18 1 95.44 72 ARG A N 1
ATOM 576 C CA . ARG A 1 72 ? -10.609 15.656 19.047 1 95.44 72 ARG A CA 1
ATOM 577 C C . ARG A 1 72 ? -11.188 16.969 18.531 1 95.44 72 ARG A C 1
ATOM 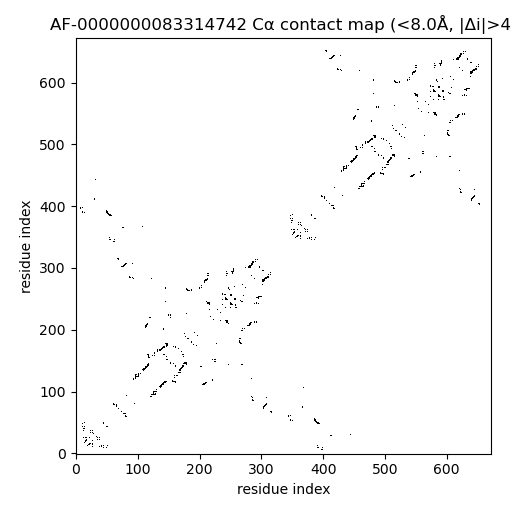579 O O . ARG A 1 72 ? -12.328 17.312 18.844 1 95.44 72 ARG A O 1
ATOM 586 N N . TYR A 1 73 ? -10.43 17.672 17.812 1 96.75 73 TYR A N 1
ATOM 587 C CA . TYR A 1 73 ? -10.836 19.016 17.406 1 96.75 73 TYR A CA 1
ATOM 588 C C . TYR A 1 73 ? -11.18 19.062 15.922 1 96.75 73 TYR A C 1
ATOM 590 O O . TYR A 1 73 ? -11.383 20.141 15.359 1 96.75 73 TYR A O 1
ATOM 598 N N . ASP A 1 74 ? -11.148 17.875 15.25 1 96.25 74 ASP A N 1
ATOM 599 C CA . ASP A 1 74 ? -11.492 17.75 13.836 1 96.25 74 ASP A CA 1
ATOM 600 C C . ASP A 1 74 ? -10.633 18.672 12.977 1 96.25 74 ASP A C 1
ATOM 602 O O . ASP A 1 74 ? -11.156 19.469 12.203 1 96.25 74 ASP A O 1
ATOM 606 N N . LEU A 1 75 ? -9.383 18.547 13.148 1 97.25 75 LEU A N 1
ATOM 607 C CA . LEU A 1 75 ? -8.422 19.375 12.438 1 97.25 75 LEU A CA 1
ATOM 608 C C . LEU A 1 75 ? -7.941 18.688 11.164 1 97.25 75 LEU A C 1
ATOM 610 O O . LEU A 1 75 ? -7.918 17.453 11.094 1 97.25 75 LEU A O 1
ATOM 614 N N . LYS A 1 76 ? -7.535 19.5 10.211 1 95.12 76 LYS A N 1
ATOM 615 C CA . LYS A 1 76 ? -6.945 18.969 8.984 1 95.12 76 LYS A CA 1
ATOM 616 C C . LYS A 1 76 ? -5.57 18.375 9.25 1 95.12 76 LYS A C 1
ATOM 618 O O . LYS A 1 76 ? -5.215 17.344 8.664 1 95.12 76 LYS A O 1
ATOM 623 N N . ASP A 1 77 ? -4.816 19.078 10.102 1 96.12 77 ASP A N 1
ATOM 624 C CA . ASP A 1 77 ? -3.469 18.609 10.422 1 96.12 77 ASP A CA 1
ATOM 625 C C . ASP A 1 77 ? -2.996 19.172 11.758 1 96.12 77 ASP A C 1
ATOM 627 O O . ASP A 1 77 ? -3.463 20.234 12.188 1 96.12 77 ASP A O 1
ATOM 631 N N . VAL A 1 78 ? -2.137 18.406 12.391 1 98 78 VAL A N 1
ATOM 632 C CA . VAL A 1 78 ? -1.509 18.828 13.633 1 98 78 VAL A CA 1
ATOM 633 C C . VAL A 1 78 ? -0.028 18.453 13.625 1 98 78 VAL A C 1
ATOM 635 O O . VAL A 1 78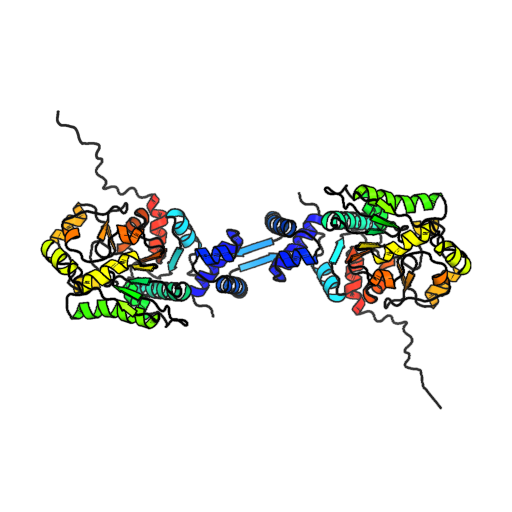 ? 0.333 17.344 13.25 1 98 78 VAL A O 1
ATOM 638 N N . ILE A 1 79 ? 0.792 19.375 13.969 1 98.31 79 ILE A N 1
ATOM 639 C CA . ILE A 1 79 ? 2.223 19.141 14.133 1 98.31 79 ILE A CA 1
ATOM 640 C C . ILE A 1 79 ? 2.639 19.469 15.57 1 98.31 79 ILE A C 1
ATOM 642 O O . ILE A 1 79 ? 2.375 20.578 16.062 1 98.31 79 ILE A O 1
ATOM 646 N N . VAL A 1 80 ? 3.23 18.547 16.219 1 98.25 80 VAL A N 1
ATOM 647 C CA . VAL A 1 80 ? 3.686 18.719 17.594 1 98.25 80 VAL A CA 1
ATOM 648 C C . VAL A 1 80 ? 5.211 18.656 17.656 1 98.25 80 VAL A C 1
ATOM 650 O O . VAL A 1 80 ? 5.809 17.641 17.281 1 98.25 80 VAL A O 1
ATOM 653 N N . VAL A 1 81 ? 5.844 19.703 18.078 1 98 81 VAL A N 1
ATOM 654 C CA . VAL A 1 81 ? 7.301 19.734 18.109 1 98 81 VAL A CA 1
ATOM 655 C C . VAL A 1 81 ? 7.793 19.359 19.5 1 98 81 VAL A C 1
ATOM 657 O O . VAL A 1 81 ? 7.082 19.531 20.5 1 98 81 VAL A O 1
ATOM 660 N N . ASP A 1 82 ? 8.984 18.859 19.469 1 96.5 82 ASP A N 1
ATOM 661 C CA . ASP A 1 82 ? 9.672 18.5 20.703 1 96.5 82 ASP A CA 1
ATOM 662 C C . ASP A 1 82 ? 10.406 19.688 21.297 1 96.5 82 ASP A C 1
ATOM 664 O O . ASP A 1 82 ? 11.062 20.438 20.578 1 96.5 82 ASP A O 1
ATOM 668 N N . CYS A 1 83 ? 10.156 19.938 22.547 1 96 83 CYS A N 1
ATOM 669 C CA . CYS A 1 83 ? 10.844 20.984 23.281 1 96 83 CYS A CA 1
ATOM 670 C C . CYS A 1 83 ? 11.391 20.469 24.594 1 96 83 CYS A C 1
ATOM 672 O O . CYS A 1 83 ? 10.812 19.547 25.203 1 96 83 CYS A O 1
ATOM 674 N N . GLU A 1 84 ? 12.477 21 25.047 1 93.75 84 GLU A N 1
ATOM 675 C CA . GLU A 1 84 ? 13.141 20.531 26.25 1 93.75 84 GLU A CA 1
ATOM 676 C C . GLU A 1 84 ? 12.391 20.984 27.5 1 93.75 84 GLU A C 1
ATOM 678 O O . GLU A 1 84 ? 12.281 20.234 28.469 1 93.75 84 GLU A O 1
ATOM 683 N N . ALA A 1 85 ? 11.969 22.219 27.453 1 92.44 85 ALA A N 1
ATOM 684 C CA . ALA A 1 85 ? 11.328 22.781 28.641 1 92.44 85 ALA A CA 1
ATOM 685 C C . ALA A 1 85 ? 10.094 23.594 28.266 1 92.44 85 ALA A C 1
ATOM 687 O O . ALA A 1 85 ? 10.102 24.328 27.281 1 92.44 85 ALA A O 1
ATOM 688 N N . GLU A 1 86 ? 9.094 23.562 29.047 1 89.19 86 GLU A N 1
ATOM 689 C CA . GLU A 1 86 ? 7.809 24.203 28.781 1 89.19 86 GLU A CA 1
ATOM 690 C C . GLU A 1 86 ? 7.902 25.719 28.969 1 89.19 86 GLU A C 1
ATOM 692 O O . GLU A 1 86 ? 7.133 26.469 28.359 1 89.19 86 GLU A O 1
ATOM 697 N N . ASP A 1 87 ? 8.828 26.078 29.766 1 88.94 87 ASP A N 1
ATOM 698 C CA . ASP A 1 87 ? 8.922 27.5 30.094 1 88.94 87 ASP A CA 1
ATOM 699 C C . ASP A 1 87 ? 9.984 28.188 29.25 1 88.94 87 ASP A C 1
ATOM 701 O O . ASP A 1 87 ? 10.203 29.391 29.375 1 88.94 87 ASP A O 1
ATOM 705 N N . ASP A 1 88 ? 10.625 27.469 28.406 1 93.06 88 ASP A N 1
ATOM 706 C CA . ASP A 1 88 ? 11.578 28.078 27.484 1 93.06 88 ASP A CA 1
ATOM 707 C C . ASP A 1 88 ? 10.875 28.594 26.234 1 93.06 88 ASP A C 1
ATOM 709 O O . ASP A 1 88 ? 10.891 27.938 25.188 1 93.06 88 ASP A O 1
ATOM 713 N N . GLU A 1 89 ? 10.383 29.797 26.328 1 91.56 89 GLU A N 1
ATOM 714 C CA . GLU A 1 89 ? 9.578 30.391 25.25 1 91.56 89 GLU A CA 1
ATOM 715 C C . GLU A 1 89 ? 10.398 30.562 23.984 1 91.56 89 GLU A C 1
ATOM 717 O O . GLU A 1 89 ? 9.875 30.391 22.875 1 91.56 89 GLU A O 1
ATOM 722 N N . GLN A 1 90 ? 11.648 30.906 24.141 1 93.62 90 GLN A N 1
ATOM 723 C CA . GLN A 1 90 ? 12.492 31.109 22.969 1 93.62 90 GLN A CA 1
ATOM 724 C C . GLN A 1 90 ? 12.68 29.812 22.188 1 93.62 90 GLN A C 1
ATOM 726 O O . GLN A 1 90 ? 12.609 29.812 20.953 1 93.62 90 GLN A O 1
ATOM 731 N N . GLU A 1 91 ? 12.969 28.781 22.922 1 96.38 91 GLU A N 1
ATOM 732 C CA . GLU A 1 91 ? 13.109 27.5 22.266 1 96.38 91 GLU A CA 1
ATOM 733 C C . GLU A 1 91 ? 11.812 27.094 21.578 1 96.38 91 GLU A C 1
ATOM 735 O O . GLU A 1 91 ? 11.828 26.594 20.453 1 96.38 91 GLU A O 1
ATOM 740 N N . ILE A 1 92 ? 10.734 27.266 22.266 1 96.69 92 ILE A N 1
ATOM 741 C CA . ILE A 1 92 ? 9.43 26.891 21.719 1 96.69 92 ILE A CA 1
ATOM 742 C C . ILE A 1 92 ? 9.172 27.672 20.422 1 96.69 92 ILE A C 1
ATOM 744 O O . ILE A 1 92 ? 8.805 27.078 19.406 1 96.69 92 ILE A O 1
ATOM 748 N N . ILE A 1 93 ? 9.406 28.969 20.453 1 96.25 93 ILE A N 1
ATOM 749 C CA . ILE A 1 93 ? 9.195 29.812 19.281 1 96.25 93 ILE A CA 1
ATOM 750 C C . ILE A 1 93 ? 10.07 29.344 18.125 1 96.25 93 ILE A C 1
ATOM 752 O O . ILE A 1 93 ? 9.594 29.188 17 1 96.25 93 ILE A O 1
ATOM 756 N N . ARG A 1 94 ? 11.289 29.047 18.438 1 96.94 94 ARG A N 1
ATOM 757 C CA . ARG A 1 94 ? 12.227 28.594 17.406 1 96.94 94 ARG A CA 1
ATOM 758 C C . ARG A 1 94 ? 11.773 27.281 16.797 1 96.94 94 ARG A C 1
ATOM 760 O O . ARG A 1 94 ? 11.711 27.156 15.57 1 96.94 94 ARG A O 1
ATOM 767 N N . ASN A 1 95 ? 11.484 26.312 17.625 1 97.75 95 ASN A N 1
ATOM 768 C CA . ASN A 1 95 ? 11.094 24.984 17.141 1 97.75 95 ASN A CA 1
ATOM 769 C C . ASN A 1 95 ? 9.781 25.047 16.375 1 97.75 95 ASN A C 1
ATOM 771 O O . ASN A 1 95 ? 9.609 24.344 15.367 1 97.75 95 ASN A O 1
ATOM 775 N N . LEU A 1 96 ? 8.859 25.844 16.828 1 98.12 96 LEU A N 1
ATOM 776 C CA . LEU A 1 96 ? 7.609 26.047 16.109 1 98.12 96 LEU A CA 1
ATOM 777 C C . LEU A 1 96 ? 7.875 26.672 14.734 1 98.12 96 LEU A C 1
ATOM 779 O O . LEU A 1 96 ? 7.281 26.25 13.734 1 98.12 96 LEU A O 1
ATOM 783 N N . GLY A 1 97 ? 8.734 27.656 14.734 1 97.88 97 GLY A N 1
ATOM 784 C CA . GLY A 1 97 ? 9.078 28.312 13.484 1 97.88 97 GLY A CA 1
ATOM 785 C C . GLY A 1 97 ? 9.648 27.359 12.453 1 97.88 97 GLY A C 1
ATOM 786 O O . GLY A 1 97 ? 9.242 27.375 11.289 1 97.88 97 GLY A O 1
ATOM 787 N N . VAL A 1 98 ? 10.555 26.516 12.922 1 97.75 98 VAL A N 1
ATOM 788 C CA . VAL A 1 98 ? 11.203 25.562 12.031 1 97.75 98 VAL A CA 1
ATOM 789 C C . VAL A 1 98 ? 10.172 24.578 11.492 1 97.75 98 VAL A C 1
ATOM 791 O O . VAL A 1 98 ? 10.141 24.297 10.289 1 97.75 98 VAL A O 1
ATOM 794 N N . ALA A 1 99 ? 9.336 24.062 12.32 1 98 99 ALA A N 1
ATOM 795 C CA . ALA A 1 99 ? 8.305 23.109 11.914 1 98 99 ALA A CA 1
ATOM 796 C C . ALA A 1 99 ? 7.324 23.75 10.938 1 98 99 ALA A C 1
ATOM 798 O O . ALA A 1 99 ? 6.918 23.125 9.953 1 98 99 ALA A O 1
ATOM 799 N N . ALA A 1 100 ? 6.949 24.969 11.211 1 98.25 100 ALA A N 1
ATOM 800 C CA . ALA A 1 100 ? 6.023 25.688 10.352 1 98.25 100 ALA A CA 1
ATOM 801 C C . ALA A 1 100 ? 6.637 25.938 8.977 1 98.25 100 ALA A C 1
ATOM 803 O O . ALA A 1 100 ? 5.949 25.844 7.953 1 98.25 100 ALA A O 1
ATOM 804 N N . ALA A 1 101 ? 7.918 26.281 8.977 1 97.81 101 ALA A N 1
ATOM 805 C CA . ALA A 1 101 ? 8.633 26.484 7.715 1 97.81 101 ALA A CA 1
ATOM 806 C C . ALA A 1 101 ? 8.586 25.234 6.852 1 97.81 101 ALA A C 1
ATOM 808 O O . ALA A 1 101 ? 8.234 25.297 5.672 1 97.81 101 ALA A O 1
ATOM 809 N N . PHE A 1 102 ? 8.906 24.141 7.496 1 96.38 102 PHE A N 1
ATOM 810 C CA . PHE A 1 102 ? 8.906 22.875 6.781 1 96.38 102 PHE A CA 1
ATOM 811 C C . PHE A 1 102 ? 7.512 22.547 6.254 1 96.38 102 PHE A C 1
ATOM 813 O O . PHE A 1 102 ? 7.363 22.109 5.109 1 96.38 102 PHE A O 1
ATOM 820 N N . TYR A 1 103 ? 6.527 22.734 7.031 1 97.25 103 TYR A N 1
ATOM 821 C CA . TYR A 1 103 ? 5.141 22.484 6.656 1 97.25 103 TYR A CA 1
ATOM 822 C C . TYR A 1 103 ? 4.758 23.281 5.418 1 97.25 103 TYR A C 1
ATOM 824 O O . TYR A 1 103 ? 4.195 22.734 4.465 1 97.25 103 TYR A O 1
ATOM 832 N N . LEU A 1 104 ? 5.051 24.547 5.426 1 96.69 104 LEU A N 1
ATOM 833 C CA . LEU A 1 104 ? 4.672 25.406 4.316 1 96.69 104 LEU A CA 1
ATOM 834 C C . LEU A 1 104 ? 5.438 25.047 3.051 1 96.69 104 LEU A C 1
ATOM 836 O O . LEU A 1 104 ? 4.859 25 1.962 1 96.69 104 LEU A O 1
ATOM 840 N N . GLU A 1 105 ? 6.719 24.766 3.207 1 95.62 105 GLU A N 1
ATOM 841 C CA . GLU A 1 105 ? 7.551 24.391 2.066 1 95.62 105 GLU A CA 1
ATOM 842 C C . GLU A 1 105 ? 7 23.156 1.364 1 95.62 105 GLU A C 1
ATOM 844 O O . GLU A 1 105 ? 7.125 23.016 0.145 1 95.62 105 GLU A O 1
ATOM 849 N N . THR A 1 106 ? 6.34 22.312 2.15 1 93.69 106 THR A N 1
ATOM 850 C CA . THR A 1 106 ? 5.914 21.031 1.628 1 93.69 106 THR A CA 1
ATOM 851 C C . THR A 1 106 ? 4.469 21.094 1.136 1 93.69 106 THR A C 1
ATOM 853 O O . THR A 1 106 ? 4.055 20.281 0.304 1 93.69 106 THR A O 1
ATOM 856 N N . THR A 1 107 ? 3.691 22.125 1.53 1 95.25 107 THR A N 1
ATOM 857 C CA . THR A 1 107 ? 2.254 22.016 1.313 1 95.25 107 THR A CA 1
ATOM 858 C C . THR A 1 107 ? 1.759 23.141 0.408 1 95.25 107 THR A C 1
ATOM 860 O O . THR A 1 107 ? 0.68 23.047 -0.18 1 95.25 107 THR A O 1
ATOM 863 N N . LEU A 1 108 ? 2.455 24.219 0.349 1 95.69 108 LEU A N 1
ATOM 864 C CA . LEU A 1 108 ? 1.979 25.344 -0.455 1 95.69 108 LEU A CA 1
ATOM 865 C C . LEU A 1 108 ? 1.91 24.969 -1.931 1 95.69 108 LEU A C 1
ATOM 867 O O . LEU A 1 108 ? 2.812 24.297 -2.447 1 95.69 108 LEU A O 1
ATOM 871 N N . LYS A 1 109 ? 0.927 25.453 -2.643 1 93.69 109 LYS A N 1
ATOM 872 C CA . LYS A 1 109 ? 0.694 25.141 -4.051 1 93.69 109 LYS A CA 1
ATOM 873 C C . LYS A 1 109 ? 0.66 26.422 -4.891 1 93.69 109 LYS A C 1
ATOM 875 O O . LYS A 1 109 ? 0.244 27.469 -4.414 1 93.69 109 LYS A O 1
ATOM 880 N N . ARG A 1 110 ? 0.972 26.156 -6.109 1 94.31 110 ARG A N 1
ATOM 881 C CA . ARG A 1 110 ? 0.958 27.266 -7.055 1 94.31 110 ARG A CA 1
ATOM 882 C C . ARG A 1 110 ? -0.426 27.891 -7.133 1 94.31 110 ARG A C 1
ATOM 884 O O . ARG A 1 110 ? -1.437 27.188 -7.172 1 94.31 110 ARG A O 1
ATOM 891 N N . GLY A 1 111 ? -0.446 29.188 -7.062 1 96.38 111 GLY A N 1
ATOM 892 C CA . GLY A 1 111 ? -1.691 29.922 -7.258 1 96.38 111 GLY A CA 1
ATOM 893 C C . GLY A 1 111 ? -2.4 30.25 -5.957 1 96.38 111 GLY A C 1
ATOM 894 O O . GLY A 1 111 ? -3.33 31.047 -5.938 1 96.38 111 GLY A O 1
ATOM 895 N N . GLU A 1 112 ? -1.982 29.719 -4.855 1 96.88 112 GLU A N 1
ATOM 896 C CA . GLU A 1 112 ? -2.65 29.969 -3.582 1 96.88 112 GLU A CA 1
ATOM 897 C C . GLU A 1 112 ? -2.354 31.375 -3.064 1 96.88 112 GLU A C 1
ATOM 899 O O . GLU A 1 112 ? -1.228 31.859 -3.186 1 96.88 112 GLU A O 1
ATOM 904 N N . VAL A 1 113 ? -3.363 32.062 -2.561 1 98 113 VAL A N 1
ATOM 905 C CA . VAL A 1 113 ? -3.221 33.344 -1.872 1 98 113 VAL A CA 1
ATOM 906 C C . VAL A 1 113 ? -2.98 33.094 -0.383 1 98 113 VAL A C 1
ATOM 908 O O . VAL A 1 113 ? -3.783 32.438 0.285 1 98 113 VAL A O 1
ATOM 911 N N . VAL A 1 114 ? -1.864 33.688 0.071 1 98.25 114 VAL A N 1
ATOM 912 C CA . VAL A 1 114 ? -1.47 33.438 1.452 1 98.25 114 VAL A CA 1
ATOM 913 C C . VAL A 1 114 ? -1.69 34.688 2.295 1 98.25 114 VAL A C 1
ATOM 915 O O . VAL A 1 114 ? -1.225 35.75 1.94 1 98.25 114 VAL A O 1
ATOM 918 N N . GLY A 1 115 ? -2.479 34.531 3.346 1 98.19 115 GLY A N 1
ATOM 919 C CA . GLY A 1 115 ? -2.586 35.594 4.348 1 98.19 115 GLY A CA 1
ATOM 920 C C . GLY A 1 115 ? -1.652 35.375 5.527 1 98.19 115 GLY A C 1
ATOM 921 O O . GLY A 1 115 ? -1.485 34.25 6.004 1 98.19 115 GLY A O 1
ATOM 922 N N . ILE A 1 116 ? -1.03 36.469 6.039 1 96.81 116 ILE A N 1
ATOM 923 C CA . ILE A 1 116 ? -0.108 36.312 7.16 1 96.81 116 ILE A CA 1
ATOM 924 C C . ILE A 1 116 ? -0.345 37.438 8.164 1 96.81 116 ILE A C 1
ATOM 926 O O . ILE A 1 116 ? -0.49 38.625 7.773 1 96.81 116 ILE A O 1
ATOM 930 N N . SER A 1 117 ? -0.392 37.062 9.398 1 93.12 117 SER A N 1
ATOM 931 C CA . SER A 1 117 ? -0.56 38.062 10.438 1 93.12 117 SER A CA 1
ATOM 932 C C . SER A 1 117 ? 0.75 38.781 10.711 1 93.12 117 SER A C 1
ATOM 934 O O . SER A 1 117 ? 1.832 38.25 10.516 1 93.12 117 SER A O 1
ATOM 936 N N . SER A 1 118 ? 0.829 40 11.164 1 83.5 118 SER A N 1
ATOM 937 C CA . SER A 1 118 ? 1.969 40.906 11.133 1 83.5 118 SER A CA 1
ATOM 938 C C . SER A 1 118 ? 2.762 40.844 12.43 1 83.5 118 SER A C 1
ATOM 940 O O . SER A 1 118 ? 3.955 41.156 12.453 1 83.5 118 SER A O 1
ATOM 942 N N . TRP A 1 119 ? 2.336 40.5 13.477 1 80.81 119 TRP A N 1
ATOM 943 C CA . TRP A 1 119 ? 2.977 40.75 14.766 1 80.81 119 TRP A CA 1
ATOM 944 C C . TRP A 1 119 ? 3.127 39.469 15.562 1 80.81 119 TRP A C 1
ATOM 946 O O . TRP A 1 119 ? 2.809 39.406 16.75 1 80.81 119 TRP A O 1
ATOM 956 N N . SER A 1 120 ? 3.693 38.594 14.875 1 87.56 120 SER A N 1
ATOM 957 C CA . SER A 1 120 ? 3.865 37.281 15.516 1 87.56 120 SER A CA 1
ATOM 958 C C . SER A 1 120 ? 5.332 36.875 15.555 1 87.56 120 SER A C 1
ATOM 960 O O . SER A 1 120 ? 5.977 36.75 14.508 1 87.56 120 SER A O 1
ATOM 962 N N . GLU A 1 121 ? 5.82 36.625 16.734 1 89.88 121 GLU A N 1
ATOM 963 C CA . GLU A 1 121 ? 7.195 36.156 16.891 1 89.88 121 GLU A CA 1
ATOM 964 C C . GLU A 1 121 ? 7.383 34.781 16.266 1 89.88 121 GLU A C 1
ATOM 966 O O . GLU A 1 121 ? 8.438 34.469 15.719 1 89.88 121 GLU A O 1
ATOM 971 N N . THR A 1 122 ? 6.402 34 16.438 1 93.62 122 THR A N 1
ATOM 972 C CA . THR A 1 122 ? 6.484 32.625 15.891 1 93.62 122 THR A CA 1
ATOM 973 C C . THR A 1 122 ? 6.496 32.656 14.359 1 93.62 122 THR A C 1
ATOM 975 O O . THR A 1 122 ? 7.215 31.891 13.727 1 93.62 122 THR A O 1
ATOM 978 N N . LEU A 1 123 ? 5.73 33.531 13.758 1 95.75 123 LEU A N 1
ATOM 979 C CA . LEU A 1 123 ? 5.723 33.656 12.305 1 95.75 123 LEU A CA 1
ATOM 980 C C . LEU A 1 123 ? 7.051 34.219 11.805 1 95.75 123 LEU A C 1
ATOM 982 O O . LEU A 1 123 ? 7.52 33.844 10.727 1 95.75 123 LEU A O 1
ATOM 986 N N . LEU A 1 124 ? 7.574 35.125 12.578 1 93.5 124 LEU A N 1
ATOM 987 C CA . LEU A 1 124 ? 8.898 35.625 12.234 1 93.5 124 LEU A CA 1
ATOM 988 C C . LEU A 1 124 ? 9.922 34.5 12.242 1 93.5 124 LEU A C 1
ATOM 990 O O . LEU A 1 124 ? 10.734 34.375 11.32 1 93.5 124 LEU A O 1
ATOM 994 N N . ALA A 1 125 ? 9.898 33.688 13.289 1 95.94 125 ALA A N 1
ATOM 995 C CA . ALA A 1 125 ? 10.789 32.531 13.375 1 95.94 125 ALA A CA 1
ATOM 996 C C . ALA A 1 125 ? 10.578 31.594 12.188 1 95.94 125 ALA A C 1
ATOM 998 O O . ALA A 1 125 ? 11.531 31 11.68 1 95.94 125 ALA A O 1
ATOM 999 N N . MET A 1 126 ? 9.383 31.438 11.742 1 97.5 126 MET A N 1
ATOM 1000 C CA . MET A 1 126 ? 9.047 30.594 10.594 1 97.5 126 MET A CA 1
ATOM 1001 C C . MET A 1 126 ? 9.711 31.109 9.328 1 97.5 126 MET A C 1
ATOM 1003 O O . MET A 1 126 ? 10.406 30.375 8.633 1 97.5 126 MET A O 1
ATOM 1007 N N . VAL A 1 127 ? 9.508 32.375 9.062 1 96.06 127 VAL A N 1
ATOM 1008 C CA . VAL A 1 127 ? 10.047 32.969 7.848 1 96.06 127 VAL A CA 1
ATOM 1009 C C . VAL A 1 127 ? 11.57 32.906 7.879 1 96.06 127 VAL A C 1
ATOM 1011 O O . VAL A 1 127 ? 12.211 32.719 6.84 1 96.06 127 VAL A O 1
ATOM 1014 N N . ASP A 1 128 ? 12.133 33.062 9.023 1 95.62 128 ASP A N 1
ATOM 1015 C CA . ASP A 1 128 ? 13.586 33.031 9.18 1 95.62 128 ASP A CA 1
ATOM 1016 C C . ASP A 1 128 ? 14.133 31.625 8.914 1 95.62 128 ASP A C 1
ATOM 1018 O O . ASP A 1 128 ? 15.273 31.469 8.484 1 95.62 128 ASP A O 1
ATOM 1022 N N . ALA A 1 129 ? 13.367 30.656 9.172 1 96.81 129 ALA A N 1
ATOM 1023 C CA . ALA A 1 129 ? 13.812 29.266 9.039 1 96.81 129 ALA A CA 1
ATOM 1024 C C . ALA A 1 129 ? 13.516 28.734 7.641 1 96.81 129 ALA A C 1
ATOM 1026 O O . ALA A 1 129 ? 14.031 27.688 7.25 1 96.81 129 ALA A O 1
ATOM 1027 N N . MET A 1 130 ? 12.719 29.406 6.855 1 96.38 130 MET A N 1
ATOM 1028 C CA . MET A 1 130 ? 12.219 28.906 5.578 1 96.38 130 MET A CA 1
ATOM 1029 C C . MET A 1 130 ? 13.266 29.062 4.48 1 96.38 130 MET A C 1
ATOM 1031 O O . MET A 1 130 ? 14.031 30.031 4.477 1 96.38 130 MET A O 1
ATOM 1035 N N . HIS A 1 131 ? 13.242 28.094 3.594 1 95.62 131 HIS A N 1
ATOM 1036 C CA . HIS A 1 131 ? 14.023 28.188 2.363 1 95.62 131 HIS A CA 1
ATOM 1037 C C . HIS A 1 131 ? 13.141 28.594 1.186 1 95.62 131 HIS A C 1
ATOM 1039 O O . HIS A 1 131 ? 11.93 28.359 1.197 1 95.62 131 HIS A O 1
ATOM 1045 N N . PRO A 1 132 ? 13.828 29.25 0.252 1 94.5 132 PRO A N 1
ATOM 1046 C CA . PRO A 1 132 ? 13.023 29.594 -0.928 1 94.5 132 PRO A CA 1
ATOM 1047 C C . PRO A 1 132 ? 12.398 28.359 -1.584 1 94.5 132 PRO A C 1
ATOM 1049 O O . PRO A 1 132 ? 13.039 27.312 -1.669 1 94.5 132 PRO A O 1
ATOM 1052 N N . LEU A 1 133 ? 11.164 28.562 -1.937 1 92.81 133 LEU A N 1
ATOM 1053 C CA . LEU A 1 133 ? 10.492 27.469 -2.625 1 92.81 133 LEU A CA 1
ATOM 1054 C C . LEU A 1 133 ? 11.156 27.188 -3.969 1 92.81 133 LEU A C 1
ATOM 1056 O O . LEU A 1 133 ? 11.578 28.109 -4.664 1 92.81 133 LEU A O 1
ATOM 1060 N N . ALA A 1 134 ? 11.156 25.906 -4.301 1 86.38 134 ALA A N 1
ATOM 1061 C CA . ALA A 1 134 ? 11.719 25.516 -5.594 1 86.38 134 ALA A CA 1
ATOM 1062 C C . ALA A 1 134 ? 10.875 26.062 -6.742 1 86.38 134 ALA A C 1
ATOM 1064 O O . ALA A 1 134 ? 11.414 26.547 -7.746 1 86.38 134 ALA A O 1
ATOM 1065 N N . GLN A 1 135 ? 9.594 26.016 -6.594 1 90 135 GLN A N 1
ATOM 1066 C CA . GLN A 1 135 ? 8.648 26.578 -7.555 1 90 135 GLN A CA 1
ATOM 1067 C C . GLN A 1 135 ? 7.867 27.734 -6.938 1 90 135 GLN A C 1
ATOM 1069 O O . GLN A 1 135 ? 7.246 27.578 -5.887 1 90 135 GLN A O 1
ATOM 1074 N N . PRO A 1 136 ? 7.914 28.828 -7.684 1 91.25 136 PRO A N 1
ATOM 1075 C CA . PRO A 1 136 ? 7.203 29.984 -7.129 1 91.25 136 PRO A CA 1
ATOM 1076 C C . PRO A 1 136 ? 5.695 29.766 -7.031 1 91.25 136 PRO A C 1
ATOM 1078 O O . PRO A 1 136 ? 5.109 29.109 -7.891 1 91.25 136 PRO A O 1
ATOM 1081 N N . LEU A 1 137 ? 5.152 30.281 -6.004 1 91.19 137 LEU A N 1
ATOM 1082 C CA . LEU A 1 137 ? 3.709 30.234 -5.805 1 91.19 137 LEU A CA 1
ATOM 1083 C C . LEU A 1 137 ? 2.99 31.047 -6.883 1 91.19 137 LEU A C 1
ATOM 1085 O O . LEU A 1 137 ? 1.874 30.703 -7.281 1 91.19 137 LEU A O 1
ATOM 1089 N N . GLU A 1 138 ? 3.59 32.125 -7.367 1 91.5 138 GLU A N 1
ATOM 1090 C CA . GLU A 1 138 ? 3.047 32.969 -8.406 1 91.5 138 GLU A CA 1
ATOM 1091 C C . GLU A 1 138 ? 1.669 33.5 -8.016 1 91.5 138 GLU A C 1
ATOM 1093 O O . GLU A 1 138 ? 0.715 33.406 -8.789 1 91.5 138 GLU A O 1
ATOM 1098 N N . SER A 1 139 ? 1.568 34 -6.891 1 95.31 139 SER A N 1
ATOM 1099 C CA . SER A 1 139 ? 0.323 34.531 -6.34 1 95.31 139 SER A CA 1
ATOM 1100 C C . SER A 1 139 ? 0.579 35.75 -5.441 1 95.31 139 SER A C 1
ATOM 1102 O O . SER A 1 139 ? 1.298 36.656 -5.824 1 95.31 139 SER A O 1
ATOM 1104 N N . GLN A 1 140 ? -0.154 35.781 -4.27 1 95.69 140 GLN A N 1
ATOM 1105 C CA . GLN A 1 140 ? -0.033 36.938 -3.389 1 95.69 140 GLN A CA 1
ATOM 1106 C C . GLN A 1 140 ? 0.12 36.5 -1.932 1 95.69 140 GLN A C 1
ATOM 1108 O O . GLN A 1 140 ? -0.415 35.469 -1.526 1 95.69 140 GLN A O 1
ATOM 1113 N N . VAL A 1 141 ? 0.958 37.312 -1.294 1 97.56 141 VAL A N 1
ATOM 1114 C CA . VAL A 1 141 ? 1.03 37.25 0.162 1 97.56 141 VAL A CA 1
ATOM 1115 C C . VAL A 1 141 ? 0.411 38.5 0.77 1 97.56 141 VAL A C 1
ATOM 1117 O O . VAL A 1 141 ? 0.917 39.594 0.574 1 97.56 141 VAL A O 1
ATOM 1120 N N . VAL A 1 142 ? -0.646 38.312 1.512 1 97.12 142 VAL A N 1
ATOM 1121 C CA . VAL A 1 142 ? -1.478 39.406 1.95 1 97.12 142 VAL A CA 1
ATOM 1122 C C . VAL A 1 142 ? -1.298 39.625 3.451 1 97.12 142 VAL A C 1
ATOM 1124 O O . VAL A 1 142 ? -1.413 38.688 4.242 1 97.12 142 VAL A O 1
ATOM 1127 N N . GLN A 1 143 ? -0.99 40.844 3.791 1 95.62 143 GLN A N 1
ATOM 1128 C CA . GLN A 1 143 ? -0.972 41.25 5.199 1 95.62 143 GLN A CA 1
ATOM 1129 C C . GLN A 1 143 ? -2.389 41.344 5.758 1 95.62 143 GLN A C 1
ATOM 1131 O O . GLN A 1 143 ? -3.191 42.156 5.297 1 95.62 143 GLN A O 1
ATOM 1136 N N . ILE A 1 144 ? -2.645 40.531 6.828 1 96.25 144 ILE A N 1
ATOM 1137 C CA . ILE A 1 144 ? -4.055 40.438 7.191 1 96.25 144 ILE A CA 1
ATOM 1138 C C . ILE A 1 144 ? -4.312 41.188 8.492 1 96.25 144 ILE A C 1
ATOM 1140 O O . ILE A 1 144 ? -5.418 41.156 9.039 1 96.25 144 ILE A O 1
ATOM 1144 N N . LEU A 1 145 ? -3.4 41.844 9.07 1 92.69 145 LEU A N 1
ATOM 1145 C CA . LEU A 1 145 ? -3.512 42.812 10.172 1 92.69 145 LEU A CA 1
ATOM 1146 C C . LEU A 1 145 ? -2.666 44.031 9.898 1 92.69 145 LEU A C 1
ATOM 1148 O O . LEU A 1 145 ? -1.522 43.938 9.453 1 92.69 145 LEU A O 1
ATOM 1152 N N . GLY A 1 146 ? -3.312 45.156 10.148 1 86.62 146 GLY A N 1
ATOM 1153 C CA . GLY A 1 146 ? -2.629 46.406 9.883 1 86.62 146 GLY A CA 1
ATOM 1154 C C . GLY A 1 146 ? -1.255 46.469 10.523 1 86.62 146 GLY A C 1
ATOM 1155 O O . GLY A 1 146 ? -1.058 46 11.641 1 86.62 146 GLY A O 1
ATOM 1156 N N . GLY A 1 147 ? -0.273 47.094 9.758 1 74.38 147 GLY A N 1
ATOM 1157 C CA . GLY A 1 147 ? 1.127 47.031 10.148 1 74.38 147 GLY A CA 1
ATOM 1158 C C . GLY A 1 147 ? 1.718 48.406 10.414 1 74.38 147 GLY A C 1
ATOM 1159 O O . GLY A 1 147 ? 2.891 48.531 10.781 1 74.38 147 GLY A O 1
ATOM 1160 N N . ILE A 1 148 ? 0.829 49.344 10.125 1 68.62 148 ILE A N 1
ATOM 1161 C CA . ILE A 1 148 ? 1.33 50.688 10.289 1 68.62 148 ILE A CA 1
ATOM 1162 C C . ILE A 1 148 ? 1.234 51.094 11.758 1 68.62 148 ILE A C 1
ATOM 1164 O O . ILE A 1 148 ? 0.23 50.844 12.414 1 68.62 148 ILE A O 1
ATOM 1168 N N . GLY A 1 149 ? 2.312 51.312 12.359 1 60.34 149 GLY A N 1
ATOM 1169 C CA . GLY A 1 149 ? 2.402 51.812 13.711 1 60.34 149 GLY A CA 1
ATOM 1170 C C . GLY A 1 149 ? 3.695 52.562 13.984 1 60.34 149 GLY A C 1
ATOM 1171 O O . GLY A 1 149 ? 4.086 53.438 13.203 1 60.34 149 GLY A O 1
ATOM 1172 N N . ASN A 1 150 ? 4.301 52.188 15.039 1 62.31 150 ASN A N 1
ATOM 1173 C CA . ASN A 1 150 ? 5.645 52.719 15.281 1 62.31 150 ASN A CA 1
ATOM 1174 C C . ASN A 1 150 ? 6.598 52.344 14.148 1 62.31 150 ASN A C 1
ATOM 1176 O O . ASN A 1 150 ? 6.641 51.188 13.711 1 62.31 150 ASN A O 1
ATOM 1180 N N . PRO A 1 151 ? 7.176 53.406 13.539 1 59.47 151 PRO A N 1
ATOM 1181 C CA . PRO A 1 151 ? 8.031 53.188 12.375 1 59.47 151 PRO A CA 1
ATOM 1182 C C . PRO A 1 151 ? 8.891 51.938 12.5 1 59.47 151 PRO A C 1
ATOM 1184 O O . PRO A 1 151 ? 9.062 51.188 11.531 1 59.47 151 PRO A O 1
ATOM 1187 N N . ALA A 1 152 ? 9.414 51.75 13.727 1 58.5 152 ALA A N 1
ATOM 1188 C CA . ALA A 1 152 ? 10.273 50.594 13.922 1 58.5 152 ALA A CA 1
ATOM 1189 C C . ALA A 1 152 ? 9.461 49.312 13.812 1 58.5 152 ALA A C 1
ATOM 1191 O O . ALA A 1 152 ? 9.938 48.312 13.242 1 58.5 152 ALA A O 1
ATOM 1192 N N . ALA A 1 153 ? 8.242 49.344 14.289 1 59.19 153 ALA A N 1
ATOM 1193 C CA . ALA A 1 153 ? 7.371 48.156 14.273 1 59.19 153 ALA A CA 1
ATOM 1194 C C . ALA A 1 153 ? 6.816 47.906 12.875 1 59.19 153 ALA A C 1
ATOM 1196 O O . ALA A 1 153 ? 6.652 46.75 12.469 1 59.19 153 ALA A O 1
ATOM 1197 N N . GLU A 1 154 ? 6.59 49.062 12.242 1 65.44 154 GLU A N 1
ATOM 1198 C CA . GLU A 1 154 ? 6.117 48.969 10.867 1 65.44 154 GLU A CA 1
ATOM 1199 C C . GLU A 1 154 ? 7.102 48.219 9.984 1 65.44 154 GLU A C 1
ATOM 1201 O O . GLU A 1 154 ? 6.699 47.438 9.125 1 65.44 154 GLU A O 1
ATOM 1206 N N . VAL A 1 155 ? 8.328 48.375 10.352 1 65.56 155 VAL A N 1
ATOM 1207 C CA . VAL A 1 155 ? 9.391 47.719 9.609 1 65.56 155 VAL A CA 1
ATOM 1208 C C . VAL A 1 155 ? 9.297 46.188 9.812 1 65.56 155 VAL A C 1
ATOM 1210 O O . VAL A 1 155 ? 9.484 45.438 8.875 1 65.56 155 VAL A O 1
ATOM 1213 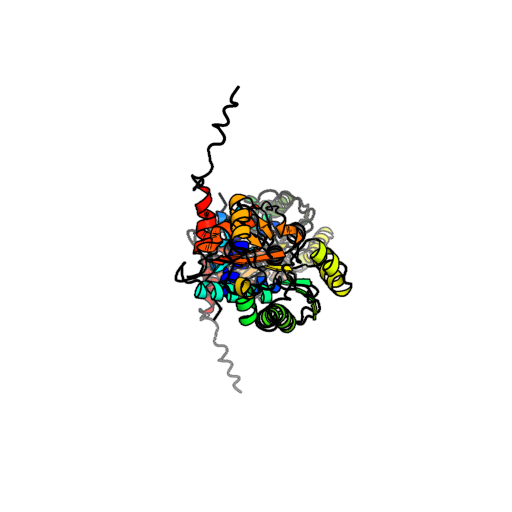N N . HIS A 1 156 ? 8.773 45.938 10.938 1 69.44 156 HIS A N 1
ATOM 1214 C CA . HIS A 1 156 ? 8.711 44.5 11.242 1 69.44 156 HIS A CA 1
ATOM 1215 C C . HIS A 1 156 ? 7.543 43.844 10.516 1 69.44 156 HIS A C 1
ATOM 1217 O O . HIS A 1 156 ? 7.699 42.781 9.922 1 69.44 156 HIS A O 1
ATOM 1223 N N . ALA A 1 157 ? 6.398 44.531 10.633 1 72.06 157 ALA A N 1
ATOM 1224 C CA . ALA A 1 157 ? 5.215 43.969 9.984 1 72.06 157 ALA A CA 1
ATOM 1225 C C . ALA A 1 157 ? 5.434 43.844 8.477 1 72.06 157 ALA A C 1
ATOM 1227 O O . ALA A 1 157 ? 5.148 42.781 7.895 1 72.06 157 ALA A O 1
ATOM 1228 N N . ASN A 1 158 ? 5.914 44.781 7.914 1 83 158 ASN A N 1
ATOM 1229 C CA . ASN A 1 158 ? 6.176 44.75 6.48 1 83 158 ASN A CA 1
ATOM 1230 C C . ASN A 1 158 ? 7.305 43.781 6.129 1 83 158 ASN A C 1
ATOM 1232 O O . ASN A 1 158 ? 7.289 43.156 5.066 1 83 158 ASN A O 1
ATOM 1236 N N . HIS A 1 159 ? 8.102 43.688 7.098 1 86.69 159 HIS A N 1
ATOM 1237 C CA . HIS A 1 159 ? 9.227 42.781 6.887 1 86.69 159 HIS A CA 1
ATOM 1238 C C . HIS A 1 159 ? 8.766 41.344 6.789 1 86.69 159 HIS A C 1
ATOM 1240 O O . HIS A 1 159 ? 9.203 40.594 5.898 1 86.69 159 HIS A O 1
ATOM 1246 N N . LEU A 1 160 ? 7.891 41 7.648 1 91.56 160 LEU A N 1
ATOM 1247 C CA . LEU A 1 160 ? 7.367 39.625 7.66 1 91.56 160 LEU A CA 1
ATOM 1248 C C . LEU A 1 160 ? 6.684 39.312 6.336 1 91.56 160 LEU A C 1
ATOM 1250 O O . LEU A 1 160 ? 6.965 38.25 5.734 1 91.56 160 LEU A O 1
ATOM 1254 N N . THR A 1 161 ? 5.844 40.156 5.891 1 93.94 161 THR A N 1
ATOM 1255 C CA . THR A 1 161 ? 5.094 39.969 4.656 1 93.94 161 THR A CA 1
ATOM 1256 C C . THR A 1 161 ? 6.031 39.938 3.451 1 93.94 161 THR A C 1
ATOM 1258 O O . THR A 1 161 ? 5.914 39.094 2.578 1 93.94 161 THR A O 1
ATOM 1261 N N . THR A 1 162 ? 6.977 40.812 3.455 1 94.31 162 THR A N 1
ATOM 1262 C CA . THR A 1 162 ? 7.93 40.906 2.357 1 94.31 162 THR A CA 1
ATOM 1263 C C . THR A 1 162 ? 8.805 39.656 2.289 1 94.31 162 THR A C 1
ATOM 1265 O O . THR A 1 162 ? 9 39.094 1.214 1 94.31 162 THR A O 1
ATOM 1268 N N . LYS A 1 163 ? 9.305 39.344 3.375 1 95.31 163 LYS A N 1
ATOM 1269 C CA . LYS A 1 163 ? 10.211 38.219 3.426 1 95.31 163 LYS A CA 1
ATOM 1270 C C . LYS A 1 163 ? 9.5 36.938 2.973 1 95.31 163 LYS A C 1
ATOM 1272 O O . LYS A 1 163 ? 10.039 36.188 2.162 1 95.31 163 LYS A O 1
ATOM 1277 N N . LEU A 1 164 ? 8.297 36.719 3.463 1 96.94 164 LEU A N 1
ATOM 1278 C CA . LEU A 1 164 ? 7.555 35.531 3.043 1 96.94 164 LEU A CA 1
ATOM 1279 C C . LEU A 1 164 ? 7.27 35.562 1.545 1 96.94 164 LEU A C 1
ATOM 1281 O O . LEU A 1 164 ? 7.445 34.562 0.849 1 96.94 164 LEU A O 1
ATOM 1285 N N . ALA A 1 165 ? 6.84 36.688 1.092 1 96.88 165 A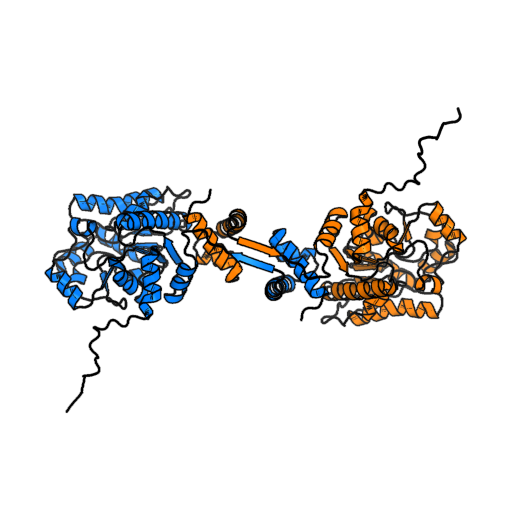LA A N 1
ATOM 1286 C CA . ALA A 1 165 ? 6.535 36.844 -0.328 1 96.88 165 ALA A CA 1
ATOM 1287 C C . ALA A 1 165 ? 7.742 36.5 -1.191 1 96.88 165 ALA A C 1
ATOM 1289 O O . ALA A 1 165 ? 7.605 35.781 -2.199 1 96.88 165 ALA A O 1
ATOM 1290 N N . ASN A 1 166 ? 8.867 36.938 -0.751 1 96.38 166 ASN A N 1
ATOM 1291 C CA . ASN A 1 166 ? 10.102 36.656 -1.482 1 96.38 166 ASN A CA 1
ATOM 1292 C C . ASN A 1 166 ? 10.422 35.156 -1.47 1 96.38 166 ASN 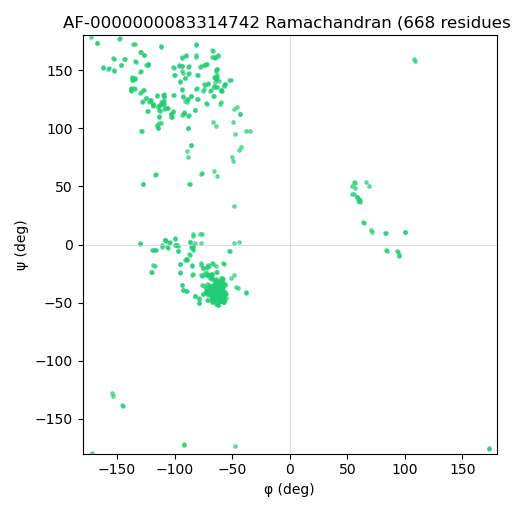A C 1
ATOM 1294 O O . ASN A 1 166 ? 10.781 34.594 -2.5 1 96.38 166 ASN A O 1
ATOM 1298 N N . LEU A 1 167 ? 10.312 34.594 -0.359 1 96.5 167 LEU A N 1
ATOM 1299 C CA . LEU A 1 167 ? 10.648 33.188 -0.179 1 96.5 167 LEU A CA 1
ATOM 1300 C C . LEU A 1 167 ? 9.734 32.281 -1.02 1 96.5 167 LEU A C 1
ATOM 1302 O O . LEU A 1 167 ? 10.164 31.25 -1.521 1 96.5 167 LEU A O 1
ATOM 1306 N N . VAL A 1 168 ? 8.453 32.688 -1.237 1 96.62 168 VAL A N 1
ATOM 1307 C CA . VAL A 1 168 ? 7.504 31.812 -1.905 1 96.62 168 VAL A CA 1
ATOM 1308 C C . VAL A 1 168 ? 7.293 32.281 -3.346 1 96.62 168 VAL A C 1
ATOM 1310 O O . VAL A 1 168 ? 6.492 31.703 -4.078 1 96.62 168 VAL A O 1
ATOM 1313 N N . GLY A 1 169 ? 7.98 33.312 -3.76 1 96.06 169 GLY A N 1
ATOM 1314 C CA . GLY A 1 169 ? 7.883 33.844 -5.121 1 96.06 169 GLY A CA 1
ATOM 1315 C C . GLY A 1 169 ? 6.531 34.438 -5.43 1 96.06 169 GLY A C 1
ATOM 1316 O O . GLY A 1 169 ? 5.891 34.094 -6.422 1 96.06 169 GLY A O 1
ATOM 1317 N N . SER A 1 170 ? 6.125 35.312 -4.617 1 96.56 170 SER A N 1
ATOM 1318 C CA . SER A 1 170 ? 4.82 35.938 -4.754 1 96.56 170 SER A CA 1
ATOM 1319 C C . SER A 1 170 ? 4.914 37.438 -4.527 1 96.56 170 SER A C 1
ATOM 1321 O O . SER A 1 170 ? 5.98 37.969 -4.184 1 96.56 170 SER A O 1
ATOM 1323 N N . GLU A 1 171 ? 3.799 38.125 -4.789 1 96.44 171 GLU A N 1
ATOM 1324 C CA . GLU A 1 171 ? 3.725 39.562 -4.586 1 96.44 171 GLU A CA 1
ATOM 1325 C C . GLU A 1 171 ? 3.186 39.906 -3.197 1 96.44 171 GLU A C 1
ATOM 1327 O O . GLU A 1 171 ? 2.121 39.406 -2.807 1 96.44 171 GLU A O 1
ATOM 1332 N N . PRO A 1 172 ? 3.947 40.75 -2.475 1 95.75 172 PRO A N 1
ATOM 1333 C CA . PRO A 1 172 ? 3.398 41.188 -1.19 1 95.75 172 PRO A CA 1
ATOM 1334 C C . PRO A 1 172 ? 2.281 42.219 -1.352 1 95.75 172 PRO A C 1
ATOM 1336 O O . PRO A 1 172 ? 2.367 43.094 -2.211 1 95.75 172 PRO A O 1
ATOM 1339 N N . LYS A 1 173 ? 1.21 42.062 -0.682 1 95.12 173 LYS A N 1
ATOM 1340 C CA . LYS A 1 173 ? 0.112 43 -0.568 1 95.12 173 LYS A CA 1
ATOM 1341 C C . LYS A 1 173 ? -0.019 43.531 0.86 1 95.12 173 LYS A C 1
ATOM 1343 O O . LYS A 1 173 ? -0.472 42.812 1.75 1 95.12 173 LYS A O 1
ATOM 1348 N N . PHE A 1 174 ? 0.307 44.781 1.037 1 93.19 174 PHE A N 1
ATOM 1349 C CA . PHE A 1 174 ? 0.345 45.375 2.371 1 93.19 174 PHE A CA 1
ATOM 1350 C C . PHE A 1 174 ? -1.003 46 2.73 1 93.19 174 PHE A C 1
ATOM 1352 O O . PHE A 1 174 ? -1.72 46.469 1.858 1 93.19 174 PHE A O 1
ATOM 1359 N N . LEU A 1 175 ? -1.305 45.844 4.004 1 92.94 175 LEU A N 1
ATOM 1360 C CA . LEU A 1 175 ? -2.426 46.594 4.547 1 92.94 175 LEU A CA 1
ATOM 1361 C C . LEU A 1 175 ? -1.966 47.969 5.059 1 92.94 175 LEU A C 1
ATOM 1363 O O . LEU A 1 175 ? -1.486 48.062 6.188 1 92.94 175 LEU A O 1
ATOM 1367 N N . ALA A 1 176 ? -2.211 48.969 4.211 1 88.19 176 ALA A N 1
ATOM 1368 C CA . ALA A 1 176 ? -1.725 50.312 4.512 1 88.19 176 ALA A CA 1
ATOM 1369 C C . ALA A 1 176 ? -2.592 50.969 5.57 1 88.19 176 ALA A C 1
ATOM 1371 O O . ALA A 1 176 ? -3.184 52.031 5.316 1 88.19 176 ALA A O 1
ATOM 1372 N N . ALA A 1 177 ? -2.652 50.406 6.707 1 89.81 177 ALA A N 1
ATOM 1373 C CA . ALA A 1 177 ? -3.443 50.875 7.836 1 89.81 177 ALA A CA 1
ATOM 1374 C C . ALA A 1 177 ? -2.836 50.438 9.164 1 89.81 177 ALA A C 1
ATOM 1376 O O . ALA A 1 177 ? -2.107 49.438 9.211 1 89.81 177 ALA A O 1
ATOM 1377 N N . PRO A 1 178 ? -3.043 51.281 10.25 1 88.12 178 PRO A N 1
ATOM 1378 C CA . PRO A 1 178 ? -2.709 50.75 11.578 1 88.12 178 PRO A CA 1
ATOM 1379 C C . PRO A 1 178 ? -3.564 49.562 11.961 1 88.12 178 PRO A C 1
ATOM 1381 O O . PRO A 1 178 ? -4.672 49.375 11.438 1 88.12 178 PRO A O 1
ATOM 1384 N N . GLY A 1 179 ? -3.01 48.688 12.781 1 88.75 179 GLY A N 1
ATOM 1385 C CA . GLY A 1 179 ? -3.795 47.562 13.297 1 88.75 179 GLY A CA 1
ATOM 1386 C C . GLY A 1 179 ? -4.93 48 14.203 1 88.75 179 GLY A C 1
ATOM 1387 O O . GLY A 1 179 ? -5.992 47.375 14.227 1 88.75 179 GLY A O 1
ATOM 1388 N N . VAL A 1 180 ? -4.605 49.062 15 1 88.62 180 VAL A N 1
ATOM 1389 C CA . VAL A 1 180 ? -5.59 49.625 15.914 1 88.62 180 VAL A CA 1
ATOM 1390 C C . VAL A 1 180 ? -5.664 51.156 15.734 1 88.62 180 VAL A C 1
ATOM 1392 O O . VAL A 1 180 ? -4.633 51.812 15.672 1 88.62 180 VAL A O 1
ATOM 1395 N N . VAL A 1 181 ? -6.898 51.625 15.594 1 89.62 181 VAL A N 1
ATOM 1396 C CA . VAL A 1 181 ? -7.102 53.062 15.445 1 89.62 181 VAL A CA 1
ATOM 1397 C C . VAL A 1 181 ? -7.809 53.625 16.688 1 89.62 181 VAL A C 1
ATOM 1399 O O . VAL A 1 181 ? -8.258 52.844 17.531 1 89.62 181 VAL A O 1
ATOM 1402 N N . GLY A 1 182 ? -7.852 54.906 16.734 1 86.19 182 GLY A N 1
ATOM 1403 C CA . GLY A 1 182 ? -8.312 55.562 17.938 1 86.19 182 GLY A CA 1
ATOM 1404 C C . GLY A 1 182 ? -9.82 55.531 18.109 1 86.19 182 GLY A C 1
ATOM 1405 O O . GLY A 1 182 ? -10.336 55.656 19.219 1 86.19 182 GLY A O 1
ATOM 1406 N N . SER A 1 183 ? -10.555 55.438 16.953 1 89.12 183 SER A N 1
ATOM 1407 C CA . SER A 1 183 ? -12.016 55.469 17 1 89.12 183 SER A CA 1
ATOM 1408 C C . SER A 1 183 ? -12.625 54.719 15.828 1 89.12 183 SER A C 1
ATOM 1410 O O . SER A 1 183 ? -11.969 54.5 14.812 1 89.12 183 SER A O 1
ATOM 1412 N N . PRO A 1 184 ? -13.906 54.344 16.062 1 92.31 184 PRO A N 1
ATOM 1413 C CA . PRO A 1 184 ? -14.602 53.719 14.953 1 92.31 184 PRO A CA 1
ATOM 1414 C C . PRO A 1 184 ? -14.68 54.594 13.719 1 92.31 184 PRO A C 1
ATOM 1416 O O . PRO A 1 184 ? -14.656 54.094 12.586 1 92.31 184 PRO A O 1
ATOM 1419 N N . GLU A 1 185 ? -14.82 55.844 13.953 1 93.69 185 GLU A N 1
ATOM 1420 C CA . GLU A 1 185 ? -14.883 56.812 12.844 1 93.69 185 GLU A CA 1
ATOM 1421 C C . GLU A 1 185 ? -13.57 56.812 12.062 1 93.69 185 GLU A C 1
ATOM 1423 O O . GLU A 1 185 ? -13.578 56.844 10.828 1 93.69 185 GLU A O 1
ATOM 1428 N N . ALA A 1 186 ? -12.516 56.781 12.797 1 92.62 186 ALA A N 1
ATOM 1429 C CA . ALA A 1 186 ? -11.203 56.75 12.156 1 92.62 186 ALA A CA 1
ATOM 1430 C C . ALA A 1 186 ? -11.062 55.469 11.312 1 92.62 186 ALA A C 1
ATOM 1432 O O . ALA A 1 186 ? -10.547 55.531 10.195 1 92.62 186 ALA A O 1
ATOM 1433 N N . ARG A 1 187 ? -11.523 54.375 11.859 1 93.94 187 ARG A N 1
ATOM 1434 C CA . ARG A 1 187 ? -11.484 53.125 11.133 1 93.94 187 ARG A CA 1
ATOM 1435 C C . ARG A 1 187 ? -12.258 53.188 9.828 1 93.94 187 ARG A C 1
ATOM 1437 O O . ARG A 1 187 ? -11.766 52.781 8.773 1 93.94 187 ARG A O 1
ATOM 1444 N N . ALA A 1 188 ? -13.469 53.75 9.891 1 94.19 188 ALA A N 1
ATOM 1445 C CA . ALA A 1 188 ? -14.328 53.844 8.719 1 94.19 188 ALA A CA 1
ATOM 1446 C C . ALA A 1 188 ? -13.648 54.688 7.625 1 94.19 188 ALA A C 1
ATOM 1448 O O . ALA A 1 188 ? -13.711 54.344 6.445 1 94.19 188 ALA A O 1
ATOM 1449 N N . VAL A 1 189 ? -13.016 55.688 8.023 1 94.62 189 VAL A N 1
ATOM 1450 C CA . VAL A 1 189 ? -12.352 56.594 7.086 1 94.62 189 VAL A CA 1
ATOM 1451 C C . VAL A 1 189 ? -11.188 55.875 6.41 1 94.62 189 VAL A C 1
ATOM 1453 O O . VAL A 1 189 ? -11.047 55.906 5.184 1 94.62 189 VAL A O 1
ATOM 1456 N N . ILE A 1 190 ? -10.422 55.219 7.188 1 93.38 190 ILE A N 1
ATOM 1457 C CA . ILE A 1 190 ? -9.234 54.531 6.68 1 93.38 190 ILE A CA 1
ATOM 1458 C C . ILE A 1 190 ? -9.648 53.375 5.777 1 93.38 190 ILE A C 1
ATOM 1460 O O . ILE A 1 190 ? -9.07 53.188 4.707 1 93.38 190 ILE A O 1
ATOM 1464 N N . CYS A 1 191 ? -10.68 52.656 6.172 1 94.25 191 CYS A N 1
ATOM 1465 C CA . CYS A 1 191 ? -11.133 51.469 5.43 1 94.25 191 CYS A CA 1
ATOM 1466 C C . CYS A 1 191 ? -11.766 51.906 4.105 1 94.25 191 CYS A C 1
ATOM 1468 O O . CYS A 1 191 ? -11.914 51.062 3.203 1 94.25 191 CYS A O 1
ATOM 1470 N N . ASN A 1 192 ? -12.141 53.156 4.004 1 93 192 ASN A N 1
ATOM 1471 C CA . ASN A 1 192 ? -12.758 53.625 2.775 1 93 192 ASN A CA 1
ATOM 1472 C C . ASN A 1 192 ? -11.703 54.094 1.77 1 93 192 ASN A C 1
ATOM 1474 O O . ASN A 1 192 ? -12.031 54.375 0.616 1 93 192 ASN A O 1
ATOM 1478 N N . ASP A 1 193 ? -10.484 54.156 2.248 1 92.56 193 ASP A N 1
ATOM 1479 C CA . ASP A 1 193 ? -9.391 54.438 1.321 1 92.56 193 ASP A CA 1
ATOM 1480 C C . ASP A 1 193 ? -9.281 53.344 0.261 1 92.56 193 ASP A C 1
ATOM 1482 O O . ASP A 1 193 ? -9.391 52.156 0.572 1 92.56 193 ASP A O 1
ATOM 1486 N N . THR A 1 194 ? -9.008 53.719 -0.956 1 92.19 194 THR A N 1
ATOM 1487 C CA . THR A 1 194 ? -9.016 52.812 -2.096 1 92.19 194 THR A CA 1
ATOM 1488 C C . THR A 1 194 ? -7.965 51.719 -1.928 1 92.19 194 THR A C 1
ATOM 1490 O O . THR A 1 194 ? -8.234 50.531 -2.189 1 92.19 194 THR A O 1
ATOM 1493 N N . PHE A 1 195 ? -6.797 52.062 -1.53 1 89.75 195 PHE A N 1
ATOM 1494 C CA . PHE A 1 195 ? -5.707 51.125 -1.39 1 89.75 195 PHE A CA 1
ATOM 1495 C C . PHE A 1 195 ? -5.992 50.125 -0.264 1 89.75 195 PHE A C 1
ATOM 1497 O O . PHE A 1 195 ? -5.715 48.938 -0.393 1 89.75 195 PHE A O 1
ATOM 1504 N N . VAL A 1 196 ? -6.504 50.594 0.81 1 94 196 VAL A N 1
ATOM 1505 C CA . VAL A 1 196 ? -6.852 49.75 1.945 1 94 196 VAL A CA 1
ATOM 1506 C C . VAL A 1 196 ? -7.98 48.812 1.551 1 94 196 VAL A C 1
ATOM 1508 O O . VAL A 1 196 ? -7.922 47.594 1.852 1 94 196 VAL A O 1
ATOM 1511 N N . GLN A 1 197 ? -8.914 49.312 0.792 1 94.38 197 GLN A N 1
ATOM 1512 C CA . GLN A 1 197 ? -10.047 48.5 0.351 1 94.38 197 GLN A CA 1
ATOM 1513 C C . GLN A 1 197 ? -9.602 47.375 -0.563 1 94.38 197 GLN A C 1
ATOM 1515 O O . GLN A 1 197 ? -10.141 46.25 -0.501 1 94.38 197 GLN A O 1
ATOM 1520 N N . GLU A 1 198 ? -8.711 47.688 -1.384 1 93.94 198 GLU A N 1
ATOM 1521 C CA . GLU A 1 198 ? -8.203 46.656 -2.309 1 93.94 198 GLU A CA 1
ATOM 1522 C C . GLU A 1 198 ? -7.605 45.469 -1.559 1 93.94 198 GLU A C 1
ATOM 1524 O O . GLU A 1 198 ? -7.82 44.312 -1.939 1 93.94 198 GLU A O 1
ATOM 1529 N N . THR A 1 199 ? -6.895 45.781 -0.546 1 94.75 199 THR A N 1
ATOM 1530 C CA . THR A 1 199 ? -6.281 44.719 0.243 1 94.75 199 THR A CA 1
ATOM 1531 C C . THR A 1 199 ? -7.336 44 1.062 1 94.75 199 THR A C 1
ATOM 1533 O O . THR A 1 199 ? -7.301 42.75 1.158 1 94.75 199 THR A O 1
ATOM 1536 N N . LEU A 1 200 ? -8.273 44.75 1.619 1 96.06 200 LEU A N 1
ATOM 1537 C CA . LEU A 1 200 ? -9.328 44.125 2.424 1 96.06 200 LEU A CA 1
ATOM 1538 C C . LEU A 1 200 ? -10.141 43.125 1.596 1 96.06 200 LEU A C 1
ATOM 1540 O O . LEU A 1 200 ? -10.547 42.094 2.096 1 96.06 200 LEU A O 1
ATOM 1544 N N . LYS A 1 201 ? -10.305 43.375 0.341 1 95.38 201 LYS A N 1
ATOM 1545 C CA . LYS A 1 201 ? -11.07 42.531 -0.556 1 95.38 201 LYS A CA 1
ATOM 1546 C C . LYS A 1 201 ? -10.352 41.188 -0.788 1 95.38 201 LYS A C 1
ATOM 1548 O O . LYS A 1 201 ? -10.992 40.188 -1.058 1 95.38 201 LYS A O 1
ATOM 1553 N N . LEU A 1 202 ? -9.07 41.219 -0.642 1 96.62 202 LEU A N 1
ATOM 1554 C CA . LEU A 1 202 ? -8.281 40 -0.865 1 96.62 202 LEU A CA 1
ATOM 1555 C C . LEU A 1 202 ? -8.492 39 0.267 1 96.62 202 LEU A C 1
ATOM 1557 O O . LEU A 1 202 ? -8.188 37.812 0.115 1 96.62 202 LEU A O 1
ATOM 1561 N N . PHE A 1 203 ? -8.984 39.531 1.425 1 97.62 203 PHE A N 1
ATOM 1562 C CA . PHE A 1 203 ? -9.156 38.656 2.582 1 97.62 203 PHE A CA 1
ATOM 1563 C C . PHE A 1 203 ? -10.094 37.5 2.256 1 97.62 203 PHE A C 1
ATOM 1565 O O . PHE A 1 203 ? -9.914 36.406 2.748 1 97.62 203 PHE A O 1
ATOM 1572 N N . ASP A 1 204 ? -11.023 37.719 1.346 1 97.06 204 ASP A N 1
ATOM 1573 C CA . ASP A 1 204 ? -12.016 36.688 1.002 1 97.06 204 ASP A CA 1
ATOM 1574 C C . ASP A 1 204 ? -11.469 35.719 -0.031 1 97.06 204 ASP A C 1
ATOM 1576 O O . ASP A 1 204 ? -12.109 34.719 -0.341 1 97.06 204 ASP A O 1
ATOM 1580 N N . ARG A 1 205 ? -10.281 35.938 -0.465 1 96.94 205 ARG A N 1
ATOM 1581 C CA . ARG A 1 205 ? -9.68 35.094 -1.488 1 96.94 205 ARG A CA 1
ATOM 1582 C C . ARG A 1 205 ? -8.531 34.25 -0.913 1 96.94 205 ARG A C 1
ATOM 1584 O O . ARG A 1 205 ? -7.906 33.469 -1.628 1 96.94 205 ARG A O 1
ATOM 1591 N N . ILE A 1 206 ? -8.289 34.469 0.326 1 98 206 ILE A N 1
ATOM 1592 C CA . ILE A 1 206 ? -7.164 33.781 0.961 1 98 206 ILE A CA 1
ATOM 1593 C C . ILE A 1 206 ? -7.434 32.281 1.015 1 98 206 ILE A C 1
ATOM 1595 O O . ILE A 1 206 ? -8.492 31.859 1.479 1 98 206 ILE A O 1
ATOM 1599 N N . ASN A 1 207 ? -6.469 31.516 0.51 1 97.5 207 ASN A N 1
ATOM 1600 C CA . ASN A 1 207 ? -6.539 30.062 0.565 1 97.5 207 ASN A CA 1
ATOM 1601 C C . ASN A 1 207 ? -5.902 29.516 1.84 1 97.5 207 ASN A C 1
ATOM 1603 O O . ASN A 1 207 ? -6.391 28.531 2.416 1 97.5 207 ASN A O 1
ATOM 1607 N N . VAL A 1 208 ? -4.762 30.156 2.199 1 98.19 208 VAL A N 1
ATOM 1608 C CA . VAL A 1 208 ? -3.998 29.75 3.371 1 98.19 208 VAL A CA 1
ATOM 1609 C C . VAL A 1 208 ? -3.742 30.953 4.273 1 98.19 208 VAL A C 1
ATOM 1611 O O . VAL A 1 208 ? -3.18 31.953 3.834 1 98.19 208 VAL A O 1
ATOM 1614 N N . ALA A 1 209 ? -4.152 30.875 5.523 1 98.56 209 ALA A N 1
ATOM 1615 C CA . ALA A 1 209 ? -3.869 31.922 6.508 1 98.56 209 ALA A CA 1
ATOM 1616 C C . ALA A 1 209 ? -2.871 31.438 7.551 1 98.56 209 ALA A C 1
ATOM 1618 O O . ALA A 1 209 ? -3.014 30.328 8.094 1 98.56 209 ALA A O 1
ATOM 1619 N N . LEU A 1 210 ? -1.86 32.188 7.75 1 98.5 210 LEU A N 1
ATOM 1620 C CA . LEU A 1 210 ? -0.864 31.938 8.789 1 98.5 210 LEU A CA 1
ATOM 1621 C C . LEU A 1 210 ? -1.032 32.906 9.953 1 98.5 210 LEU A C 1
ATOM 1623 O O . LEU A 1 210 ? -0.845 34.125 9.789 1 98.5 210 LEU A O 1
ATOM 1627 N N . VAL A 1 211 ? -1.34 32.312 11.109 1 97.88 211 VAL A N 1
ATOM 1628 C CA . VAL A 1 211 ? -1.663 33.219 12.211 1 97.88 211 VAL A CA 1
ATOM 1629 C C . VAL A 1 211 ? -0.99 32.75 13.492 1 97.88 211 VAL A C 1
ATOM 1631 O O . VAL A 1 211 ? -0.86 31.531 13.719 1 97.88 211 VAL A O 1
ATOM 1634 N N . GLY A 1 212 ? -0.539 33.719 14.234 1 96.31 212 GLY A N 1
ATOM 1635 C CA . GLY A 1 212 ? -0.259 33.438 15.633 1 96.31 212 GLY A CA 1
ATOM 1636 C C . GLY A 1 212 ? -1.499 33.469 16.5 1 96.31 212 GLY A C 1
ATOM 1637 O O . GLY A 1 212 ? -2.551 33.938 16.078 1 96.31 212 GLY A O 1
ATOM 1638 N N . ILE A 1 213 ? -1.366 32.875 17.641 1 96.12 213 ILE A N 1
ATOM 1639 C CA . ILE A 1 213 ? -2.42 32.906 18.641 1 96.12 213 ILE A CA 1
ATOM 1640 C C . ILE A 1 213 ? -1.896 33.594 19.906 1 96.12 213 ILE A C 1
ATOM 1642 O O . ILE A 1 213 ? -0.914 33.156 20.5 1 96.12 213 ILE A O 1
ATOM 1646 N N . GLY A 1 214 ? -2.57 34.688 20.219 1 92.75 214 GLY A N 1
ATOM 1647 C CA . GLY A 1 214 ? -2.104 35.5 21.344 1 92.75 214 GLY A CA 1
ATOM 1648 C C . GLY A 1 214 ? -2.895 35.25 22.625 1 92.75 214 GLY A C 1
ATOM 1649 O O . GLY A 1 214 ? -4.098 35 22.578 1 92.75 214 GLY A O 1
ATOM 1650 N N . ALA A 1 215 ? -2.133 35.344 23.719 1 87.12 215 ALA A N 1
ATOM 1651 C CA . ALA A 1 215 ? -2.809 35.438 25 1 87.12 215 ALA A CA 1
ATOM 1652 C C . ALA A 1 215 ? -3.268 36.844 25.297 1 87.12 215 ALA A C 1
ATOM 1654 O O . ALA A 1 215 ? -3.057 37.75 24.484 1 87.12 215 ALA A O 1
ATOM 1655 N N . LEU A 1 216 ? -3.99 37.062 26.297 1 80.75 216 LEU A N 1
ATOM 1656 C CA . LEU A 1 216 ? -4.527 38.375 26.625 1 80.75 216 LEU A CA 1
ATOM 1657 C C . LEU A 1 216 ? -3.402 39.375 26.875 1 80.75 216 LEU A C 1
ATOM 1659 O O . LEU A 1 216 ? -3.494 40.531 26.469 1 80.75 216 LEU A O 1
ATOM 1663 N N . LEU A 1 217 ? -2.424 38.844 27.453 1 71.88 217 LEU A N 1
ATOM 1664 C CA . LEU A 1 217 ? -1.258 39.688 27.578 1 71.88 217 LEU A CA 1
ATOM 1665 C C . LEU A 1 217 ? -0.466 39.719 26.266 1 71.88 217 LEU A C 1
ATOM 1667 O O . LEU A 1 217 ? -0.117 38.688 25.719 1 71.88 217 LEU A O 1
ATOM 1671 N N . PRO A 1 218 ? -0.245 40.906 25.781 1 67.38 218 PRO A N 1
ATOM 1672 C CA . PRO A 1 218 ? 0.404 41 24.469 1 67.38 218 PRO A CA 1
ATOM 1673 C C . PRO A 1 218 ? 1.831 40.438 24.484 1 67.38 218 PRO A C 1
ATOM 1675 O O . PRO A 1 218 ? 2.516 40.531 25.516 1 67.38 218 PRO A O 1
ATOM 1678 N N . SER A 1 219 ? 2.158 39.969 23.391 1 66.06 219 SER A N 1
ATOM 1679 C CA . SER A 1 219 ? 3.561 39.594 23.188 1 66.06 219 SER A CA 1
ATOM 1680 C C . SER A 1 219 ? 4.449 40.844 23.172 1 66.06 219 SER A C 1
ATOM 1682 O O . SER A 1 219 ? 3.953 41.969 23.062 1 66.06 219 SER A O 1
ATOM 1684 N N . LYS A 1 220 ? 5.734 40.562 23.266 1 65.94 220 LYS A N 1
ATOM 1685 C CA . LYS A 1 220 ? 6.688 41.656 23.25 1 65.94 220 LYS A CA 1
ATOM 1686 C C . LYS A 1 220 ? 6.621 42.406 21.922 1 65.94 220 LYS A C 1
ATOM 1688 O O . LYS A 1 220 ? 6.625 43.656 21.891 1 65.94 220 LYS A O 1
ATOM 1693 N N . LEU A 1 221 ? 6.422 41.688 20.922 1 64.62 221 LEU A N 1
ATOM 1694 C CA . LEU A 1 221 ? 6.406 42.312 19.594 1 64.62 221 LEU A CA 1
ATOM 1695 C C . LEU A 1 221 ? 5.145 43.125 19.391 1 64.62 221 LEU A C 1
ATOM 1697 O O . LEU A 1 221 ? 5.203 44.25 18.859 1 64.62 221 LEU A O 1
ATOM 1701 N N . LEU A 1 222 ? 4.086 42.656 19.797 1 67.44 222 LEU A N 1
ATOM 1702 C CA . LEU A 1 222 ? 2.83 43.406 19.672 1 67.44 222 LEU A CA 1
ATOM 1703 C C . LEU A 1 222 ? 2.832 44.625 20.562 1 67.44 222 LEU A C 1
ATOM 1705 O O . LEU A 1 222 ? 2.381 45.719 20.141 1 67.44 222 LEU A O 1
ATOM 1709 N N . ALA A 1 223 ? 3.33 44.438 21.734 1 65.94 223 ALA A N 1
ATOM 1710 C CA . ALA A 1 223 ? 3.396 45.562 22.656 1 65.94 223 ALA A CA 1
ATOM 1711 C C . ALA A 1 223 ? 4.234 46.719 22.078 1 65.94 223 ALA A C 1
ATOM 1713 O O . ALA A 1 223 ? 3.859 47.875 22.188 1 65.94 223 ALA A O 1
ATOM 1714 N N . SER A 1 224 ? 5.285 46.281 21.391 1 67.81 224 SER A N 1
ATOM 1715 C CA . SER A 1 224 ? 6.207 47.281 20.844 1 67.81 224 SER A CA 1
ATOM 1716 C C . SER A 1 224 ? 5.645 47.938 19.594 1 67.81 224 SER A C 1
ATOM 1718 O O . SER A 1 224 ? 6.094 49 19.188 1 67.81 224 SER A O 1
ATOM 1720 N N . SER A 1 225 ? 4.668 47.344 18.984 1 66.12 225 SER A N 1
ATOM 1721 C CA . SER A 1 225 ? 4.098 47.844 17.734 1 66.12 225 SER A CA 1
ATOM 1722 C C . SER A 1 225 ? 3.262 49.094 17.969 1 66.12 225 SER A C 1
ATOM 1724 O O . SER A 1 225 ? 3.057 49.875 17.047 1 66.12 225 SER A O 1
ATOM 1726 N N . GLY A 1 226 ? 2.801 49.219 19.156 1 65.94 226 GLY A N 1
ATOM 1727 C CA . GLY A 1 226 ? 1.867 50.281 19.484 1 65.94 226 GLY A CA 1
ATOM 1728 C C . GLY A 1 226 ? 0.427 49.938 19.156 1 65.94 226 GLY A C 1
ATOM 1729 O O . GLY A 1 226 ? -0.485 50.719 19.422 1 65.94 226 GLY A O 1
ATOM 1730 N N . ASN A 1 227 ? 0.251 48.844 18.578 1 68.25 227 ASN A N 1
ATOM 1731 C CA . ASN A 1 227 ? -1.093 48.375 18.266 1 68.25 227 ASN A CA 1
ATOM 1732 C C . ASN A 1 227 ? -1.698 47.594 19.438 1 68.25 227 ASN A C 1
ATOM 1734 O O . ASN A 1 227 ? -2.021 46.406 19.312 1 68.25 227 ASN A O 1
ATOM 1738 N N . VAL A 1 228 ? -1.649 48.25 20.578 1 68.44 228 VAL A N 1
ATOM 1739 C CA . VAL A 1 228 ? -2.107 47.562 21.797 1 68.44 228 VAL A CA 1
ATOM 1740 C C . VAL A 1 228 ? -3.217 48.375 22.453 1 68.44 228 VAL A C 1
ATOM 1742 O O . VAL A 1 228 ? -3.338 49.594 22.203 1 68.44 228 VAL A O 1
ATOM 1745 N N . PHE A 1 229 ? -3.936 47.625 23.156 1 75.5 229 PHE A N 1
ATOM 1746 C CA . PHE A 1 229 ? -4.984 48.219 23.953 1 75.5 229 PHE A CA 1
ATOM 1747 C C . PHE A 1 229 ? -4.445 48.625 25.328 1 75.5 229 PHE A C 1
ATOM 1749 O O . PHE A 1 229 ? -3.447 48.062 25.797 1 75.5 229 PHE A O 1
ATOM 1756 N N . SER A 1 230 ? -5.066 49.594 25.891 1 80.19 230 SER A N 1
ATOM 1757 C CA . SER A 1 230 ? -4.691 50 27.234 1 80.19 230 SER A CA 1
ATOM 1758 C C . SER A 1 230 ? -4.973 48.906 28.25 1 80.19 230 SER A C 1
ATOM 1760 O O . SER A 1 230 ? -5.711 47.969 27.969 1 80.19 230 SER A O 1
ATOM 1762 N N . GLN A 1 231 ? -4.297 49.062 29.391 1 84.12 231 GLN A N 1
ATOM 1763 C CA . GLN A 1 231 ? -4.523 48.094 30.453 1 84.12 231 GLN A CA 1
ATOM 1764 C C . GLN A 1 231 ? -6 48.031 30.828 1 84.12 231 GLN A C 1
ATOM 1766 O O . GLN A 1 231 ? -6.535 46.969 31.094 1 84.12 231 GLN A O 1
ATOM 1771 N N . ALA A 1 232 ? -6.617 49.156 30.875 1 84.69 232 ALA A N 1
ATOM 1772 C CA . ALA A 1 232 ? -8.039 49.219 31.203 1 84.69 232 ALA A CA 1
ATOM 1773 C C . ALA A 1 232 ? -8.859 48.438 30.172 1 84.69 232 ALA A C 1
ATOM 1775 O O . ALA A 1 232 ? -9.828 47.75 30.516 1 84.69 232 ALA A O 1
ATOM 1776 N N . GLU A 1 233 ? -8.5 48.562 28.984 1 84.75 233 GLU A N 1
ATOM 1777 C CA . GLU A 1 233 ? -9.195 47.875 27.906 1 84.75 233 GLU A CA 1
ATOM 1778 C C . GLU A 1 233 ? -8.953 46.375 27.953 1 84.75 233 GLU A C 1
ATOM 1780 O O . GLU A 1 233 ? -9.859 45.594 27.703 1 84.75 233 GLU A O 1
ATOM 1785 N N . ILE A 1 234 ? -7.777 46 28.359 1 85.62 234 ILE A N 1
ATOM 1786 C CA . ILE A 1 234 ? -7.441 44.594 28.516 1 85.62 234 ILE A CA 1
ATOM 1787 C C . ILE A 1 234 ? -8.242 44 29.672 1 85.62 234 ILE A C 1
ATOM 1789 O O . ILE A 1 234 ? -8.734 42.875 29.578 1 85.62 234 ILE A O 1
ATOM 1793 N N . ASP A 1 235 ? -8.328 44.75 30.688 1 86.31 235 ASP A N 1
ATOM 1794 C CA . ASP A 1 235 ? -9.109 44.312 31.844 1 86.31 235 ASP A CA 1
ATOM 1795 C C . ASP A 1 235 ? -10.578 44.125 31.453 1 86.31 235 ASP A C 1
ATOM 1797 O O . ASP A 1 235 ? -11.219 43.156 31.922 1 86.31 235 ASP A O 1
ATOM 1801 N N . LEU A 1 236 ? -11.039 44.969 30.641 1 86.88 236 LEU A N 1
ATOM 1802 C CA . LEU A 1 236 ? -12.406 44.844 30.141 1 86.88 236 LEU A CA 1
ATOM 1803 C C . LEU A 1 236 ? -12.57 43.531 29.359 1 86.88 236 LEU A C 1
ATOM 1805 O O . LEU A 1 236 ? -13.578 42.844 29.516 1 86.88 236 LEU A O 1
ATOM 1809 N N . LEU A 1 237 ? -11.633 43.281 28.547 1 90.31 237 LEU A N 1
ATOM 1810 C CA . LEU A 1 237 ? -11.664 42.062 27.75 1 90.31 237 LEU A CA 1
ATOM 1811 C C . LEU A 1 237 ? -11.672 40.812 28.656 1 90.31 237 LEU A C 1
ATOM 1813 O O . LEU A 1 237 ? -12.43 39.875 28.422 1 90.31 237 LEU A O 1
ATOM 1817 N N . LYS A 1 238 ? -10.852 40.875 29.656 1 89.44 238 LYS A N 1
ATOM 1818 C CA . LYS A 1 238 ? -10.797 39.781 30.625 1 89.44 238 LYS A CA 1
ATOM 1819 C C . LYS A 1 238 ? -12.141 39.594 31.312 1 89.44 238 LYS A C 1
ATOM 1821 O O . LYS A 1 238 ? -12.602 38.438 31.484 1 89.44 238 LYS A O 1
ATOM 1826 N N . GLU A 1 239 ? -12.727 40.656 31.688 1 90.94 239 GLU A N 1
ATOM 1827 C CA . GLU A 1 239 ? -14.016 40.625 32.375 1 90.94 239 GLU A CA 1
ATOM 1828 C C . GLU A 1 239 ? -15.102 40.062 31.469 1 90.94 239 GLU A C 1
ATOM 1830 O O . GLU A 1 239 ? -16.016 39.375 31.938 1 90.94 239 GLU A O 1
ATOM 1835 N N . GLU A 1 240 ? -14.898 40.312 30.219 1 92.19 240 GLU A N 1
ATOM 1836 C CA . GLU A 1 240 ? -15.883 39.844 29.25 1 92.19 240 GLU A CA 1
ATOM 1837 C C . GLU A 1 240 ? -15.594 38.406 28.844 1 92.19 240 GLU A C 1
ATOM 1839 O O . GLU A 1 240 ? -16.266 37.844 27.984 1 92.19 240 GLU A O 1
ATOM 1844 N N . GLY A 1 241 ? -14.453 37.781 29.391 1 93.5 241 GLY A N 1
ATOM 1845 C CA . GLY A 1 241 ? -14.203 36.344 29.234 1 93.5 241 GLY A CA 1
ATOM 1846 C C . GLY A 1 241 ? -13.195 36.031 28.141 1 93.5 241 GLY A C 1
ATOM 1847 O O . GLY A 1 241 ? -13.062 34.875 27.719 1 93.5 241 GLY A O 1
ATOM 1848 N N . ALA A 1 242 ? -12.516 37.031 27.625 1 94.62 242 ALA A N 1
ATOM 1849 C CA . ALA A 1 242 ? -11.523 36.812 26.578 1 94.62 242 ALA A CA 1
ATOM 1850 C C . ALA A 1 242 ? -10.375 35.938 27.094 1 94.62 242 ALA A C 1
ATOM 1852 O O . ALA A 1 242 ? -9.891 36.156 28.203 1 94.62 242 ALA A O 1
ATOM 1853 N N . VAL A 1 243 ? -9.953 34.969 26.328 1 94 243 VAL A N 1
ATOM 1854 C CA . VAL A 1 243 ? -8.844 34.125 26.734 1 94 243 VAL A CA 1
ATOM 1855 C C . VAL A 1 243 ? -7.691 34.25 25.75 1 94 243 VAL A C 1
ATOM 1857 O O . VAL A 1 243 ? -6.562 33.844 26.031 1 94 243 VAL A O 1
ATOM 1860 N N . GLY A 1 244 ? -8.008 34.781 24.562 1 94.69 244 GLY A N 1
ATOM 1861 C CA . GLY A 1 244 ? -6.988 34.906 23.547 1 94.69 244 GLY A CA 1
ATOM 1862 C C . GLY A 1 244 ? -7.465 35.688 22.328 1 94.69 244 GLY A C 1
ATOM 1863 O O . GLY A 1 244 ? -8.586 36.188 22.312 1 94.69 244 GLY A O 1
ATOM 1864 N N . ASP A 1 245 ? -6.52 35.844 21.359 1 94 245 ASP A N 1
ATOM 1865 C CA . ASP A 1 245 ? -6.883 36.562 20.156 1 94 245 ASP A CA 1
ATOM 1866 C C . ASP A 1 245 ? -6.145 36 18.938 1 94 245 ASP A C 1
ATOM 1868 O O . ASP A 1 245 ? -5.109 35.344 19.078 1 94 245 ASP A O 1
ATOM 1872 N N . ILE A 1 246 ? -6.734 36.188 17.828 1 95.94 246 ILE A N 1
ATOM 1873 C CA . ILE A 1 246 ? -6.105 36.094 16.516 1 95.94 246 ILE A CA 1
ATOM 1874 C C . ILE A 1 246 ? -6.277 37.375 15.75 1 95.94 246 ILE A C 1
ATOM 1876 O O . ILE A 1 246 ? -7.406 37.812 15.477 1 95.94 246 ILE A O 1
ATOM 1880 N N . CYS A 1 247 ? -5.184 38.062 15.484 1 93.81 247 CYS A N 1
ATOM 1881 C CA . CYS A 1 247 ? -5.215 39.344 14.789 1 93.81 247 CYS A CA 1
ATOM 1882 C C . CYS A 1 247 ? -6.023 40.375 15.57 1 93.81 247 CYS A C 1
ATOM 1884 O O . CYS A 1 247 ? -6.855 41.062 15 1 93.81 247 CYS A O 1
ATOM 1886 N N . LEU A 1 248 ? -5.914 40.312 16.844 1 91.38 248 LEU A N 1
ATOM 1887 C CA . LEU A 1 248 ? -6.516 41.25 17.766 1 91.38 248 LEU A CA 1
ATOM 1888 C C . LEU A 1 248 ? -8.031 41.062 17.828 1 91.38 248 LEU A C 1
ATOM 1890 O O . LEU A 1 248 ? -8.75 41.969 18.266 1 91.38 248 LEU A O 1
ATOM 1894 N N . ARG A 1 249 ? -8.445 40 17.25 1 94.88 249 ARG A N 1
ATOM 1895 C CA . ARG A 1 249 ? -9.836 39.562 17.438 1 94.88 249 ARG A CA 1
ATOM 1896 C C . ARG A 1 249 ? -9.961 38.594 18.609 1 94.88 249 ARG A C 1
ATOM 1898 O O . ARG A 1 249 ? -9.5 37.469 18.531 1 94.88 249 ARG A O 1
ATOM 1905 N N . PHE A 1 250 ? -10.656 39.062 19.641 1 95.12 250 PHE A N 1
ATOM 1906 C CA . PHE A 1 250 ? -10.641 38.344 20.906 1 95.12 250 PHE A CA 1
ATOM 1907 C C . PHE A 1 250 ? -11.805 37.375 20.969 1 95.12 250 PHE A C 1
ATOM 1909 O O . PHE A 1 250 ? -12.867 37.625 20.406 1 95.12 250 PHE A O 1
ATOM 1916 N N . TYR A 1 251 ? -11.586 36.25 21.656 1 96.75 251 TYR A N 1
ATOM 1917 C CA . TYR A 1 251 ? -12.594 35.219 21.828 1 96.75 251 TYR A CA 1
ATOM 1918 C C . TYR A 1 251 ? -12.508 34.594 23.219 1 96.75 251 TYR A C 1
ATOM 1920 O O . TYR A 1 251 ? -11.5 34.75 23.906 1 96.75 251 TYR A O 1
ATOM 1928 N N . ASN A 1 252 ? -13.523 34 23.625 1 96.06 252 ASN A N 1
ATOM 1929 C CA . ASN A 1 252 ? -13.57 33.344 24.938 1 96.06 252 ASN A CA 1
ATOM 1930 C C . ASN A 1 252 ? -13.164 31.891 24.859 1 96.06 252 ASN A C 1
ATOM 1932 O O . ASN A 1 252 ? -12.688 31.422 23.828 1 96.06 252 ASN A O 1
ATOM 1936 N N . SER A 1 253 ? -13.312 31.156 25.922 1 94.56 253 SER A N 1
ATOM 1937 C CA . SER A 1 253 ? -12.812 29.781 26.047 1 94.56 253 SER A CA 1
ATOM 1938 C C . SER A 1 253 ? -13.555 28.844 25.109 1 94.56 253 SER A C 1
ATOM 1940 O O . SER A 1 253 ? -13.078 27.75 24.828 1 94.56 253 SER A O 1
ATOM 1942 N N . GLN A 1 254 ? -14.695 29.25 24.609 1 95.25 254 GLN A N 1
ATOM 1943 C CA . GLN A 1 254 ? -15.477 28.453 23.672 1 95.25 254 GLN A CA 1
ATOM 1944 C C . GLN A 1 254 ? -15.234 28.891 22.234 1 95.25 254 GLN A C 1
ATOM 1946 O O . GLN A 1 254 ? -15.859 28.375 21.297 1 95.25 254 GLN A O 1
ATOM 1951 N N . GLY A 1 255 ? -14.406 29.859 22.094 1 95.75 255 GLY A N 1
ATOM 1952 C CA . GLY A 1 255 ? -14.078 30.344 20.75 1 95.75 255 GLY A CA 1
ATOM 1953 C C . GLY A 1 255 ? -15.086 31.328 20.203 1 95.75 255 GLY A C 1
ATOM 1954 O O . GLY A 1 255 ? -15.078 31.641 19.016 1 95.75 255 GLY A O 1
ATOM 1955 N N . VAL A 1 256 ? -15.953 31.75 21.031 1 96.44 256 VAL A N 1
ATOM 1956 C CA . VAL A 1 256 ? -16.938 32.75 20.656 1 96.44 256 VAL A CA 1
ATOM 1957 C C . VAL A 1 256 ? -16.312 34.156 20.734 1 96.44 256 VAL A C 1
ATOM 1959 O O . VAL A 1 256 ? -15.641 34.469 21.719 1 96.44 256 VAL A O 1
ATOM 1962 N N . PRO A 1 257 ? -16.531 34.938 19.734 1 96.12 257 PRO A N 1
ATOM 1963 C CA . PRO A 1 257 ? -15.961 36.281 19.75 1 96.12 257 PRO A CA 1
ATOM 1964 C C . PRO A 1 257 ? -16.422 37.094 20.953 1 96.12 257 PRO A C 1
ATOM 1966 O O . PRO A 1 257 ? -17.594 37.031 21.328 1 96.12 257 PRO A O 1
ATOM 1969 N N . VAL A 1 258 ? -15.508 37.688 21.578 1 94.56 258 VAL A N 1
ATOM 1970 C CA . VAL A 1 258 ? -15.82 38.656 22.625 1 94.56 258 VAL A CA 1
ATOM 1971 C C . VAL A 1 258 ? -16 40.062 22.016 1 94.56 258 VAL A C 1
ATOM 1973 O O . VAL A 1 258 ? -15.039 40.656 21.547 1 94.56 258 VAL A O 1
ATOM 1976 N N . VAL A 1 259 ? -17.25 40.531 22.047 1 88.62 259 VAL A N 1
ATOM 1977 C CA . VAL A 1 259 ? -17.594 41.75 21.359 1 88.62 259 VAL A CA 1
ATOM 1978 C C . VAL A 1 259 ? -17.484 42.938 22.328 1 88.62 259 VAL A C 1
ATOM 1980 O O . VAL A 1 259 ? -18.219 43 23.312 1 88.62 259 VAL A O 1
ATOM 1983 N N . THR A 1 260 ? -16.531 43.75 22.078 1 86.31 260 THR A N 1
ATOM 1984 C CA . THR A 1 260 ? -16.344 45 22.797 1 86.31 260 THR A CA 1
ATOM 1985 C C . THR A 1 260 ? -16.188 46.156 21.812 1 86.31 260 THR A C 1
ATOM 1987 O O . THR A 1 260 ? -16.031 45.938 20.609 1 86.31 260 THR A O 1
ATOM 1990 N N . PRO A 1 261 ? -16.297 47.406 22.266 1 86 261 PRO A N 1
ATOM 1991 C CA . PRO A 1 261 ? -16.094 48.531 21.359 1 86 261 PRO A CA 1
ATOM 1992 C C . PRO A 1 261 ? -14.719 48.5 20.703 1 86 261 PRO A C 1
ATOM 1994 O O . PRO A 1 261 ? -14.516 49.188 19.672 1 86 261 PRO A O 1
ATOM 1997 N N . LEU A 1 262 ? -13.828 47.719 21.234 1 85.75 262 LEU A N 1
ATOM 1998 C CA . LEU A 1 262 ? -12.477 47.625 20.688 1 85.75 262 LEU A CA 1
ATOM 1999 C C . LEU A 1 262 ? -12.484 46.969 19.312 1 85.75 262 LEU A C 1
ATOM 2001 O O . LEU A 1 262 ? -11.602 47.219 18.5 1 85.75 262 LEU A O 1
ATOM 2005 N N . ASN A 1 263 ? -13.477 46.188 19.125 1 89.12 263 ASN A N 1
ATOM 2006 C CA . ASN A 1 263 ? -13.594 45.469 17.844 1 89.12 263 ASN A CA 1
ATOM 2007 C C . ASN A 1 263 ? -13.695 46.469 16.672 1 89.12 263 ASN A C 1
ATOM 2009 O O . ASN A 1 263 ? -13.188 46.188 15.594 1 89.12 263 ASN A O 1
ATOM 2013 N N . GLU A 1 264 ? -14.273 47.562 16.953 1 91.12 264 GLU A N 1
ATOM 2014 C CA . GLU A 1 264 ? -14.523 48.562 15.914 1 91.12 264 GLU A CA 1
ATOM 2015 C C . GLU A 1 264 ? -13.297 49.438 15.695 1 91.12 264 GLU A C 1
ATOM 2017 O O . GLU A 1 264 ? -13.344 50.375 14.906 1 91.12 264 GLU A O 1
ATOM 2022 N N . ARG A 1 265 ? -12.227 49.094 16.312 1 91.88 265 ARG A N 1
ATOM 2023 C CA . ARG A 1 265 ? -11.008 49.906 16.156 1 91.88 265 ARG A CA 1
ATOM 2024 C C . ARG A 1 265 ? -9.906 49.094 15.484 1 91.88 265 ARG A C 1
ATOM 2026 O O . ARG A 1 265 ? -8.82 49.594 15.227 1 91.88 265 ARG A O 1
ATOM 2033 N N . VAL A 1 266 ? -10.164 47.844 15.25 1 92.56 266 VAL A N 1
ATOM 2034 C CA . VAL A 1 266 ? -9.156 46.969 14.664 1 92.56 266 VAL A CA 1
ATOM 2035 C C . VAL A 1 266 ? -9.32 46.938 13.141 1 92.56 266 VAL A C 1
ATOM 2037 O O . VAL A 1 266 ? -10.438 46.844 12.633 1 92.56 266 VAL A O 1
ATOM 2040 N N . ILE A 1 267 ? -8.25 47.062 12.43 1 93.44 267 ILE A N 1
ATOM 2041 C CA . ILE A 1 267 ? -8.258 46.938 10.977 1 93.44 267 ILE A CA 1
ATOM 2042 C C . ILE A 1 267 ? -7.473 45.688 10.578 1 93.44 267 ILE A C 1
ATOM 2044 O O . ILE A 1 267 ? -6.242 45.688 10.586 1 93.44 267 ILE A O 1
ATOM 2048 N N . GLY A 1 268 ? -8.156 44.719 10.219 1 95.06 268 GLY A N 1
ATOM 2049 C CA . GLY A 1 268 ? -7.609 43.406 9.867 1 95.06 268 GLY A CA 1
ATOM 2050 C C . GLY A 1 268 ? -8.68 42.344 9.625 1 95.06 268 GLY A C 1
ATOM 2051 O O . GLY A 1 268 ? -9.867 42.656 9.617 1 95.06 268 GLY A O 1
ATOM 2052 N N . ILE A 1 269 ? -8.227 41.156 9.406 1 96.62 269 ILE A N 1
ATOM 2053 C CA . ILE A 1 269 ? -9.125 40.062 9.078 1 96.62 269 ILE A CA 1
ATOM 2054 C C . ILE A 1 269 ? -10.039 39.781 10.266 1 96.62 269 ILE A C 1
ATOM 2056 O O . ILE A 1 269 ? -9.625 39.875 11.422 1 96.62 269 ILE A O 1
ATOM 2060 N N . THR A 1 270 ? -11.289 39.438 10.008 1 95.88 270 THR A N 1
ATOM 2061 C CA . THR A 1 270 ? -12.25 39.094 11.062 1 95.88 270 THR A CA 1
ATOM 2062 C C . THR A 1 270 ? -12.227 37.625 11.367 1 95.88 270 THR A C 1
ATOM 2064 O O . THR A 1 270 ? -11.695 36.812 10.578 1 95.88 270 THR A O 1
ATOM 2067 N N . LEU A 1 271 ? -12.766 37.219 12.531 1 96.69 271 LEU A N 1
ATOM 2068 C CA . LEU A 1 271 ? -12.859 35.812 12.867 1 96.69 271 LEU A CA 1
ATOM 2069 C C . LEU A 1 271 ? -13.773 35.094 11.891 1 96.69 271 LEU A C 1
ATOM 2071 O O . LEU A 1 271 ? -13.547 33.906 11.586 1 96.69 271 LEU A O 1
ATOM 2075 N N . GLU A 1 272 ? -14.781 35.75 11.391 1 95.38 272 GLU A N 1
ATOM 2076 C CA . GLU A 1 272 ? -15.695 35.156 10.406 1 95.38 272 GLU A CA 1
ATOM 2077 C C . GLU A 1 272 ? -14.969 34.844 9.102 1 95.38 272 GLU A C 1
ATOM 2079 O O . GLU A 1 272 ? -15.18 33.781 8.508 1 95.38 272 GLU A O 1
ATOM 2084 N N . GLN A 1 273 ? -14.164 35.75 8.688 1 96 273 GLN A N 1
ATOM 2085 C CA . GLN A 1 273 ? -13.383 35.531 7.473 1 96 273 GLN A CA 1
ATOM 2086 C C . GLN A 1 273 ? -12.375 34.406 7.656 1 96 273 GLN A C 1
ATOM 2088 O O . GLN A 1 273 ? -12.18 33.594 6.75 1 96 273 GLN A O 1
ATOM 2093 N N . LEU A 1 274 ? -11.781 34.344 8.812 1 96.56 274 LEU A N 1
ATOM 2094 C CA . LEU A 1 274 ? -10.812 33.281 9.109 1 96.56 274 LEU A CA 1
ATOM 2095 C C . LEU A 1 274 ? -11.461 31.922 9.039 1 96.56 274 LEU A C 1
ATOM 2097 O O . LEU A 1 274 ? -10.859 30.969 8.531 1 96.56 274 LEU A O 1
ATOM 2101 N N . ARG A 1 275 ? -12.656 31.812 9.523 1 95.69 275 ARG A N 1
ATOM 2102 C CA . ARG A 1 275 ? -13.383 30.547 9.547 1 95.69 275 ARG A CA 1
ATOM 2103 C C . ARG A 1 275 ? -13.648 30.031 8.133 1 95.69 275 ARG A C 1
ATOM 2105 O O . ARG A 1 275 ? -13.805 28.828 7.926 1 95.69 275 ARG A O 1
ATOM 2112 N N . LYS A 1 276 ? -13.648 30.938 7.23 1 96.38 276 LYS A N 1
ATOM 2113 C CA . LYS A 1 276 ? -13.984 30.578 5.855 1 96.38 276 LYS A CA 1
ATOM 2114 C C . LYS A 1 276 ? -12.734 30.156 5.078 1 96.38 276 LYS A C 1
ATOM 2116 O O . LYS A 1 276 ? -12.844 29.578 3.996 1 96.38 276 LYS A O 1
ATOM 2121 N N . VAL A 1 277 ? -11.586 30.422 5.629 1 97.44 277 VAL A N 1
ATOM 2122 C CA . VAL A 1 277 ? -10.344 30.078 4.953 1 97.44 277 VAL A CA 1
ATOM 2123 C C . VAL A 1 277 ? -10.195 28.562 4.914 1 97.44 277 VAL A C 1
ATOM 2125 O O . VAL A 1 277 ? -10.391 27.875 5.93 1 97.44 277 VAL A O 1
ATOM 2128 N N . GLU A 1 278 ? -9.859 28.062 3.789 1 96.25 278 GLU A N 1
ATOM 2129 C CA . GLU A 1 278 ? -9.758 26.609 3.598 1 96.25 278 GLU A CA 1
ATOM 2130 C C . GLU A 1 278 ? -8.711 26 4.523 1 96.25 278 GLU A C 1
ATOM 2132 O O . GLU A 1 278 ? -8.93 24.938 5.109 1 96.25 278 GLU A O 1
ATOM 2137 N N . ARG A 1 279 ? -7.559 26.672 4.613 1 97.81 279 ARG A N 1
ATOM 2138 C CA . ARG A 1 279 ? -6.461 26.219 5.461 1 97.81 279 ARG A CA 1
ATOM 2139 C C . ARG A 1 279 ? -5.961 27.344 6.359 1 97.81 279 ARG A C 1
ATOM 2141 O O . ARG A 1 279 ? -5.129 28.156 5.945 1 97.81 279 ARG A O 1
ATOM 2148 N N . CYS A 1 280 ? -6.402 27.375 7.559 1 98.5 280 CYS A N 1
ATOM 2149 C CA . CYS A 1 280 ? -5.969 28.344 8.562 1 98.5 280 CYS A CA 1
ATOM 2150 C C . CYS A 1 280 ? -5 27.703 9.555 1 98.5 280 CYS A C 1
ATOM 2152 O O . CYS A 1 280 ? -5.398 26.891 10.383 1 98.5 280 CYS A O 1
ATOM 2154 N N . VAL A 1 281 ? -3.758 28.141 9.5 1 98.62 281 VAL A N 1
ATOM 2155 C CA . VAL A 1 281 ? -2.682 27.516 10.258 1 98.62 281 VAL A CA 1
ATOM 2156 C C . VAL A 1 281 ? -2.359 28.344 11.492 1 98.62 281 VAL A C 1
ATOM 2158 O O . VAL A 1 281 ? -1.844 29.469 11.375 1 98.62 281 VAL A O 1
ATOM 2161 N N . GLY A 1 282 ? -2.703 27.797 12.633 1 98.56 282 GLY A N 1
ATOM 2162 C CA . GLY A 1 282 ? -2.299 28.422 13.891 1 98.56 282 GLY A CA 1
ATOM 2163 C C . GLY A 1 282 ? -0.962 27.906 14.398 1 98.56 282 GLY A C 1
ATOM 2164 O O . GLY A 1 282 ? -0.774 26.703 14.562 1 98.56 282 GLY A O 1
ATOM 2165 N N . ILE A 1 283 ? -0.05 28.812 14.594 1 98.5 283 ILE A N 1
ATOM 2166 C CA . ILE A 1 283 ? 1.275 28.469 15.102 1 98.5 283 ILE A CA 1
ATOM 2167 C C . ILE A 1 283 ? 1.482 29.109 16.469 1 98.5 283 ILE A C 1
ATOM 2169 O O . ILE A 1 283 ? 1.733 30.312 16.578 1 98.5 283 ILE A O 1
ATOM 2173 N N . ALA A 1 284 ? 1.363 28.328 17.5 1 97.38 284 ALA A N 1
ATOM 2174 C CA . ALA A 1 284 ? 1.462 28.844 18.859 1 97.38 284 ALA A CA 1
ATOM 2175 C C . ALA A 1 284 ? 1.734 27.703 19.859 1 97.38 284 ALA A C 1
ATOM 2177 O O . ALA A 1 284 ? 1.354 26.562 19.609 1 97.38 284 ALA A O 1
ATOM 2178 N N . GLY A 1 285 ? 2.359 28.031 20.906 1 95.81 285 GLY A N 1
ATOM 2179 C CA . GLY A 1 285 ? 2.672 27.094 21.969 1 95.81 285 GLY A CA 1
ATOM 2180 C C . GLY A 1 285 ? 3.156 27.766 23.234 1 95.81 285 GLY A C 1
ATOM 2181 O O . GLY A 1 285 ? 3.355 28.984 23.266 1 95.81 285 GLY A O 1
ATOM 2182 N N . GLY A 1 286 ? 3.311 26.938 24.219 1 92.5 286 GLY A N 1
ATOM 2183 C CA . GLY A 1 286 ? 3.779 27.422 25.516 1 92.5 286 GLY A CA 1
ATOM 2184 C C . GLY A 1 286 ? 2.699 27.422 26.578 1 92.5 286 GLY A C 1
ATOM 2185 O O . GLY A 1 286 ? 1.511 27.516 26.266 1 92.5 286 GLY A O 1
ATOM 2186 N N . ARG A 1 287 ? 3.133 27.438 27.734 1 88.69 287 ARG A N 1
ATOM 2187 C CA . ARG A 1 287 ? 2.246 27.312 28.891 1 88.69 287 ARG A CA 1
ATOM 2188 C C . ARG A 1 287 ? 1.291 28.5 28.969 1 88.69 287 ARG A C 1
ATOM 2190 O O . ARG A 1 287 ? 0.119 28.344 29.312 1 88.69 287 ARG A O 1
ATOM 2197 N N . ARG A 1 288 ? 1.703 29.641 28.594 1 87.56 288 ARG A N 1
ATOM 2198 C CA . ARG A 1 288 ? 0.932 30.859 28.75 1 87.56 288 ARG A CA 1
ATOM 2199 C C . ARG A 1 288 ? -0.195 30.938 27.719 1 87.56 288 ARG A C 1
ATOM 2201 O O . ARG A 1 288 ? -1.179 31.656 27.922 1 87.56 288 ARG A O 1
ATOM 2208 N N . LYS A 1 289 ? -0.057 30.188 26.672 1 91.5 289 LYS A N 1
ATOM 2209 C CA . LYS A 1 289 ? -0.98 30.359 25.547 1 91.5 289 LYS A CA 1
ATOM 2210 C C . LYS A 1 289 ? -1.983 29.219 25.484 1 91.5 289 LYS A C 1
ATOM 2212 O O . LYS A 1 289 ? -2.865 29.203 24.625 1 91.5 289 LYS A O 1
ATOM 2217 N N . TRP A 1 290 ? -1.891 28.266 26.328 1 91.62 290 TRP A N 1
ATOM 2218 C CA . TRP A 1 290 ? -2.656 27.047 26.125 1 91.62 290 TRP A CA 1
ATOM 2219 C C . TRP A 1 290 ? -4.156 27.328 26.156 1 91.62 290 TRP A C 1
ATOM 2221 O O . TRP A 1 290 ? -4.918 26.734 25.391 1 91.62 290 TRP A O 1
ATOM 2231 N N . MET A 1 291 ? -4.625 28.281 26.938 1 92.88 291 MET A N 1
ATOM 2232 C CA . MET A 1 291 ? -6.051 28.594 26.984 1 92.88 291 MET A CA 1
ATOM 2233 C C . MET A 1 291 ? -6.5 29.297 25.703 1 92.88 291 MET A C 1
ATOM 2235 O O . MET A 1 291 ? -7.602 29.047 25.219 1 92.88 291 MET A O 1
ATOM 2239 N N . ALA A 1 292 ? -5.668 30.156 25.297 1 96 292 ALA A N 1
ATOM 2240 C CA . ALA A 1 292 ? -5.949 30.828 24.031 1 96 292 ALA A CA 1
ATOM 2241 C C . ALA A 1 292 ? -6.043 29.844 22.891 1 96 292 ALA A C 1
ATOM 2243 O O . ALA A 1 292 ? -6.953 29.922 22.062 1 96 292 ALA A O 1
ATOM 2244 N N . ILE A 1 293 ? -5.109 28.891 22.891 1 97.56 293 ILE A N 1
ATOM 2245 C CA . ILE A 1 293 ? -5.078 27.891 21.844 1 97.56 293 ILE A CA 1
ATOM 2246 C C . ILE A 1 293 ? -6.324 27 21.938 1 97.56 293 ILE A C 1
ATOM 2248 O O . ILE A 1 293 ? -6.965 26.719 20.922 1 97.56 293 ILE A O 1
ATOM 2252 N N . ARG A 1 294 ? -6.688 26.641 23.094 1 97 294 ARG A N 1
ATOM 2253 C CA . ARG A 1 294 ? -7.895 25.844 23.281 1 97 294 ARG A CA 1
ATOM 2254 C C . ARG A 1 294 ? -9.125 26.578 22.766 1 97 294 ARG A C 1
ATOM 2256 O O . ARG A 1 294 ? -9.969 25.984 22.078 1 97 294 ARG A O 1
ATOM 2263 N N . GLY A 1 295 ? -9.234 27.844 23.156 1 96.44 295 GLY A N 1
ATOM 2264 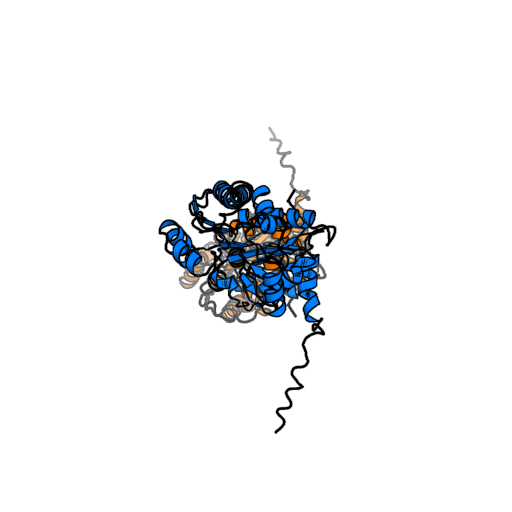C CA . GLY A 1 295 ? -10.344 28.641 22.656 1 96.44 295 GLY A CA 1
ATOM 2265 C C . GLY A 1 295 ? -10.414 28.703 21.156 1 96.44 295 GLY A C 1
ATOM 2266 O O . GLY A 1 295 ? -11.492 28.578 20.562 1 96.44 295 GLY A O 1
ATOM 2267 N N . ALA A 1 296 ? -9.273 28.875 20.516 1 97.88 296 ALA A N 1
ATOM 2268 C CA . ALA A 1 296 ? -9.219 28.922 19.062 1 97.88 296 ALA A CA 1
ATOM 2269 C C . ALA A 1 296 ? -9.703 27.625 18.453 1 97.88 296 ALA A C 1
ATOM 2271 O O . ALA A 1 296 ? -10.383 27.625 17.422 1 97.88 296 ALA A O 1
ATOM 2272 N N . LEU A 1 297 ? -9.344 26.5 19.078 1 97.81 297 LEU A N 1
ATOM 2273 C CA . LEU A 1 297 ? -9.719 25.172 18.594 1 97.81 297 LEU A CA 1
ATOM 2274 C C . LEU A 1 297 ? -11.211 24.922 18.812 1 97.81 297 LEU A C 1
ATOM 2276 O O . LEU A 1 297 ? -11.906 24.469 17.891 1 97.81 297 LEU A O 1
ATOM 2280 N N . GLU A 1 298 ? -11.711 25.312 19.938 1 96.5 298 GLU A N 1
ATOM 2281 C CA . GLU A 1 298 ? -13.125 25.125 20.25 1 96.5 298 GLU A CA 1
ATOM 2282 C C . GLU A 1 298 ? -14 25.969 19.328 1 96.5 298 GLU A C 1
ATOM 2284 O O . GLU A 1 298 ? -15.102 25.547 18.969 1 96.5 298 GLU A O 1
ATOM 2289 N N . GLY A 1 299 ? -13.5 27.062 19.047 1 96.56 299 GLY A N 1
ATOM 2290 C CA . GLY A 1 299 ? -14.242 27.969 18.188 1 96.56 299 GLY A CA 1
ATOM 2291 C C . GLY A 1 299 ? -14.055 27.672 16.703 1 96.56 299 GLY A C 1
ATOM 2292 O O . GLY A 1 299 ? -14.625 28.359 15.859 1 96.56 299 GLY A O 1
ATOM 2293 N N . GLU A 1 300 ? -13.188 26.703 16.359 1 97.5 300 GLU A N 1
ATOM 2294 C CA . GLU A 1 300 ? -12.867 26.328 14.977 1 97.5 300 GLU A CA 1
ATOM 2295 C C . GLU A 1 300 ? -12.312 27.516 14.203 1 97.5 300 GLU A C 1
ATOM 2297 O O . GLU A 1 300 ? -12.703 27.75 13.055 1 97.5 300 GLU A O 1
ATOM 2302 N N . LEU A 1 301 ? -11.461 28.281 14.875 1 97.81 301 LEU A N 1
ATOM 2303 C CA . LEU A 1 301 ? -10.875 29.469 14.281 1 97.81 301 LEU A CA 1
ATOM 2304 C C . LEU A 1 301 ? -9.641 29.109 13.461 1 97.81 301 LEU A C 1
ATOM 2306 O O . LEU A 1 301 ? -9.172 29.922 12.648 1 97.81 301 LEU A O 1
ATOM 2310 N N . ILE A 1 302 ? -9.117 27.938 13.711 1 98.19 302 ILE A N 1
ATOM 2311 C CA . ILE A 1 302 ? -8.047 27.344 12.914 1 98.19 302 ILE A CA 1
ATOM 2312 C C . ILE A 1 302 ? -8.375 25.875 12.609 1 98.19 302 ILE A C 1
ATOM 2314 O O . ILE A 1 302 ? -9.188 25.266 13.297 1 98.19 302 ILE A O 1
ATOM 2318 N N . ASN A 1 303 ? -7.73 25.406 11.547 1 97.75 303 ASN A N 1
ATOM 2319 C CA . ASN A 1 303 ? -7.965 24 11.25 1 97.75 303 ASN A CA 1
ATOM 2320 C C . ASN A 1 303 ? -6.652 23.25 11.039 1 97.75 303 ASN A C 1
ATOM 2322 O O . ASN A 1 303 ? -6.66 22.031 10.789 1 97.75 303 ASN A O 1
ATOM 2326 N N . VAL A 1 304 ? -5.527 23.891 11.156 1 98.38 304 VAL A N 1
ATOM 2327 C CA . VAL A 1 304 ? -4.203 23.312 11.305 1 98.38 304 VAL A CA 1
ATOM 2328 C C . VAL A 1 304 ? -3.498 23.906 12.516 1 98.38 304 VAL A C 1
ATOM 2330 O O . VAL A 1 304 ? -3.51 25.125 12.719 1 98.38 304 VAL A O 1
ATOM 2333 N N . LEU A 1 305 ? -2.896 23.062 13.352 1 98.69 305 LEU A N 1
ATOM 2334 C CA . LEU A 1 305 ? -2.225 23.531 14.555 1 98.69 305 LEU A CA 1
ATOM 2335 C C . LEU A 1 305 ? -0.778 23.047 14.594 1 98.69 305 LEU A C 1
ATOM 2337 O O . LEU A 1 305 ? -0.506 21.859 14.383 1 98.69 305 LEU A O 1
ATOM 2341 N N . ILE A 1 306 ? 0.118 23.938 14.758 1 98.75 306 ILE A N 1
ATOM 2342 C CA . ILE A 1 306 ? 1.513 23.641 15.062 1 98.75 306 ILE A CA 1
ATOM 2343 C C . ILE A 1 306 ? 1.848 24.109 16.469 1 98.75 306 ILE A C 1
ATOM 2345 O O . ILE A 1 306 ? 1.778 25.297 16.766 1 98.75 306 ILE A O 1
ATOM 2349 N N . THR A 1 307 ? 2.158 23.203 17.359 1 98.38 307 THR A N 1
ATOM 2350 C CA . THR A 1 307 ? 2.346 23.531 18.766 1 98.38 307 THR A CA 1
ATOM 2351 C C . THR A 1 307 ? 3.391 22.609 19.391 1 98.38 307 THR A C 1
ATOM 2353 O O . THR A 1 307 ? 3.994 21.781 18.719 1 98.38 307 THR A O 1
ATOM 2356 N N . ASP A 1 308 ? 3.721 22.812 20.656 1 97.88 308 ASP A N 1
ATOM 2357 C CA . ASP A 1 308 ? 4.684 22 21.375 1 97.88 308 ASP A CA 1
ATOM 2358 C C . ASP A 1 308 ? 3.982 20.859 22.141 1 97.88 308 ASP A C 1
ATOM 2360 O O . ASP A 1 308 ? 2.783 20.938 22.406 1 97.88 308 ASP A O 1
ATOM 2364 N N . HIS A 1 309 ? 4.773 19.859 22.484 1 97.5 309 HIS A N 1
ATOM 2365 C CA . HIS A 1 309 ? 4.18 18.656 23.047 1 97.5 309 HIS A CA 1
ATOM 2366 C C . HIS A 1 309 ? 3.596 18.922 24.438 1 97.5 309 HIS A C 1
ATOM 2368 O O . HIS A 1 309 ? 2.646 18.266 24.859 1 97.5 309 HIS A O 1
ATOM 2374 N N . PHE A 1 310 ? 4.109 19.953 25.203 1 96.62 310 PHE A N 1
ATOM 2375 C CA . PHE A 1 310 ? 3.527 20.297 26.5 1 96.62 310 PHE A CA 1
ATOM 2376 C C . PHE A 1 310 ? 2.111 20.828 26.328 1 96.62 310 PHE A C 1
ATOM 2378 O O . PHE A 1 310 ? 1.189 20.406 27.016 1 96.62 310 PHE A O 1
ATOM 2385 N N . THR A 1 311 ? 1.981 21.75 25.391 1 96.62 311 THR A N 1
ATOM 2386 C CA . THR A 1 311 ? 0.677 22.328 25.094 1 96.62 311 THR A CA 1
ATOM 2387 C C . THR A 1 311 ? -0.277 21.266 24.562 1 96.62 311 THR A C 1
ATOM 2389 O O . THR A 1 311 ? -1.435 21.188 24.984 1 96.62 311 THR A O 1
ATOM 2392 N N . ALA A 1 312 ? 0.248 20.453 23.656 1 97.62 312 ALA A N 1
ATOM 2393 C CA . ALA A 1 312 ? -0.563 19.391 23.078 1 97.62 312 ALA A CA 1
ATOM 2394 C C . ALA A 1 312 ? -1.124 18.469 24.156 1 97.62 312 ALA A C 1
ATOM 2396 O O . ALA A 1 312 ? -2.311 18.141 24.141 1 97.62 312 ALA A O 1
ATOM 2397 N N . GLN A 1 313 ? -0.275 18.062 25.031 1 96.38 313 GLN A N 1
ATOM 2398 C CA . GLN A 1 313 ? -0.702 17.188 26.109 1 96.38 313 GLN A CA 1
ATOM 2399 C C . GLN A 1 313 ? -1.783 17.844 26.953 1 96.38 313 GLN A C 1
ATOM 2401 O O . GLN A 1 313 ? -2.771 17.203 27.328 1 96.38 313 GLN A O 1
ATOM 2406 N N . ARG A 1 314 ? -1.636 19.062 27.234 1 94.62 314 ARG A N 1
ATOM 2407 C CA . ARG A 1 314 ? -2.617 19.797 28.016 1 94.62 314 ARG A CA 1
ATOM 2408 C C . ARG A 1 314 ? -3.961 19.859 27.297 1 94.62 314 ARG A C 1
ATOM 2410 O O . ARG A 1 314 ? -5.016 19.766 27.938 1 94.62 314 ARG A O 1
ATOM 2417 N N . LEU A 1 315 ? -3.916 20.062 26.047 1 96 315 LEU A N 1
ATOM 2418 C CA . LEU A 1 315 ? -5.133 20.156 25.25 1 96 315 LEU A CA 1
ATOM 2419 C C . LEU A 1 315 ? -5.898 18.828 25.266 1 96 315 LEU A C 1
ATOM 2421 O O . LEU A 1 315 ? -7.125 18.828 25.141 1 96 315 LEU A O 1
ATOM 2425 N N . ILE A 1 316 ? -5.156 17.734 25.391 1 94.06 316 ILE A N 1
ATOM 2426 C CA . ILE A 1 316 ? -5.777 16.422 25.422 1 94.06 316 ILE A CA 1
ATOM 2427 C C . ILE A 1 316 ? -6.293 16.125 26.828 1 94.06 316 ILE A C 1
ATOM 2429 O O . ILE A 1 316 ? -7.418 15.656 27 1 94.06 316 ILE A O 1
ATOM 2433 N N . ASP A 1 317 ? -5.445 16.438 27.844 1 87.56 317 ASP A N 1
ATOM 2434 C CA . ASP A 1 317 ? -5.777 16.156 29.25 1 87.56 317 ASP A CA 1
ATOM 2435 C C . ASP A 1 317 ? -6.887 17.078 29.734 1 87.56 317 ASP A C 1
ATOM 2437 O O . ASP A 1 317 ? -7.676 16.703 30.609 1 87.56 317 ASP A O 1
ATOM 2441 N N . GLY A 1 318 ? -6.848 18.422 29.516 1 70.69 318 GLY A N 1
ATOM 2442 C CA . GLY A 1 318 ? -7.758 19.438 30.016 1 70.69 318 GLY A CA 1
ATOM 2443 C C . GLY A 1 318 ? -9.219 19.141 29.734 1 70.69 318 GLY A C 1
ATOM 2444 O O . GLY A 1 318 ? -10.109 19.875 30.156 1 70.69 318 GLY A O 1
ATOM 2445 N N . ARG A 1 319 ? -9.688 18.109 28.984 1 52.94 319 ARG A N 1
ATOM 2446 C CA . ARG A 1 319 ? -11.07 17.672 29.062 1 52.94 319 ARG A CA 1
ATOM 2447 C C . ARG A 1 319 ? -11.523 17.531 30.5 1 52.94 319 ARG A C 1
ATOM 2449 O O . ARG A 1 319 ? -12.703 17.734 30.812 1 52.94 319 ARG A O 1
ATOM 2456 N N . LEU A 1 320 ? -10.703 17.094 31.375 1 42.69 320 LEU A N 1
ATOM 2457 C CA . LEU A 1 320 ? -11.109 16.703 32.719 1 42.69 320 LEU A CA 1
ATOM 2458 C C . LEU A 1 320 ? -11.188 17.906 33.656 1 42.69 320 LEU A C 1
ATOM 2460 O O . LEU A 1 320 ? -11.672 17.797 34.781 1 42.69 320 LEU A O 1
ATOM 2464 N N . PHE A 1 321 ? -10.531 19 33.5 1 37.94 321 PHE A N 1
ATOM 2465 C CA . PHE A 1 321 ? -10.555 20.031 34.5 1 37.94 321 PHE A CA 1
ATOM 2466 C C . PHE A 1 321 ? -11.703 21 34.281 1 37.94 321 PHE A C 1
ATOM 2468 O O . PHE A 1 321 ? -11.703 21.734 33.281 1 37.94 321 PHE A O 1
ATOM 2475 N N . THR A 1 322 ? -12.984 20.703 34.562 1 36.5 322 THR A N 1
ATOM 2476 C CA . THR A 1 322 ? -14.016 21.703 34.844 1 36.5 322 THR A CA 1
ATOM 2477 C C . THR A 1 322 ? -13.438 22.891 35.594 1 36.5 322 THR A C 1
ATOM 2479 O O . THR A 1 322 ? -12.789 22.703 36.625 1 36.5 322 THR A O 1
ATOM 2482 N N . PHE A 1 323 ? -13.109 23.922 35 1 33.78 323 PHE A N 1
ATOM 2483 C CA . PHE A 1 323 ? -12.711 25.125 35.719 1 33.78 323 PHE A CA 1
ATOM 2484 C C . PHE A 1 323 ? -13.625 25.391 36.906 1 33.78 323 PHE A C 1
ATOM 2486 O O . PHE A 1 323 ? -14.852 25.344 36.781 1 33.78 323 PHE A O 1
ATOM 2493 N N . PRO A 1 324 ? -13.234 25.297 38.094 1 35 324 PRO A N 1
ATOM 2494 C CA . PRO A 1 324 ? -14.039 25.578 39.281 1 35 324 PRO A CA 1
ATOM 2495 C C . PRO A 1 324 ? -14.773 26.922 39.188 1 35 324 PRO A C 1
ATOM 2497 O O . PRO A 1 324 ? -15.656 27.203 40 1 35 324 PRO A O 1
ATOM 2500 N N . TRP A 1 325 ? -14.305 27.922 38.438 1 35.22 325 TRP A N 1
ATOM 2501 C CA . TRP A 1 325 ? -14.914 29.234 38.656 1 35.22 325 TRP A CA 1
ATOM 2502 C C . TRP A 1 325 ? -16.234 29.344 37.875 1 35.22 325 TRP A C 1
ATOM 2504 O O . TRP A 1 325 ? -16.75 30.453 37.688 1 35.22 325 TRP A O 1
ATOM 2514 N N . GLU A 1 326 ? -16.734 28.375 37.156 1 34.53 326 GLU A N 1
ATOM 2515 C CA . GLU A 1 326 ? -18.047 28.688 36.625 1 34.53 326 GLU A CA 1
ATOM 2516 C C . GLU A 1 326 ? -19.078 28.812 37.75 1 34.53 326 GLU A C 1
ATOM 2518 O O . GLU A 1 326 ? -19.219 27.891 38.562 1 34.53 326 GLU A O 1
ATOM 2523 N N . PRO A 1 327 ? -19.5 30.062 38.094 1 33.88 327 PRO A N 1
ATOM 2524 C CA . PRO A 1 327 ? -20.625 30.125 39.031 1 33.88 327 PRO A CA 1
ATOM 2525 C C . PRO A 1 327 ? -21.781 29.203 38.625 1 33.88 327 PRO A C 1
ATOM 2527 O O . PRO A 1 327 ? -21.938 28.875 37.438 1 33.88 327 PRO A O 1
ATOM 2530 N N . SER A 1 328 ? -22.078 28.219 39.469 1 33.5 328 SER A N 1
ATOM 2531 C CA . SER A 1 328 ? -23.281 27.406 39.344 1 33.5 328 SER A CA 1
ATOM 2532 C C . SER A 1 328 ? -24.5 28.25 39 1 33.5 328 SER A C 1
ATOM 2534 O O . SER A 1 328 ? -24.844 29.188 39.719 1 33.5 328 SER A O 1
ATOM 2536 N N . MET A 1 329 ? -24.703 28.547 37.75 1 33.25 329 MET A N 1
ATOM 2537 C CA . MET A 1 329 ? -25.938 29.25 37.375 1 33.25 329 MET A CA 1
ATOM 2538 C C . MET A 1 329 ? -27.156 28.562 38 1 33.25 329 MET A C 1
ATOM 2540 O O . MET A 1 329 ? -28.297 28.906 37.656 1 33.25 329 MET A O 1
ATOM 2544 N N . SER A 1 330 ? -27.031 27.547 38.75 1 32.5 330 SER A N 1
ATOM 2545 C CA . SER A 1 330 ? -28.281 27.016 39.281 1 32.5 330 SER A CA 1
ATOM 2546 C C . SER A 1 330 ? -28.969 28.016 40.188 1 32.5 330 SER A C 1
ATOM 2548 O O . SER A 1 330 ? -30.078 27.781 40.688 1 32.5 330 SER A O 1
ATOM 2550 N N . ASP A 1 331 ? -28.25 29.094 40.75 1 29.62 331 ASP A N 1
ATOM 2551 C CA . ASP A 1 331 ? -29.031 29.797 41.75 1 29.62 331 ASP A CA 1
ATOM 2552 C C . ASP A 1 331 ? -30.078 30.703 41.125 1 29.62 331 ASP A C 1
ATOM 2554 O O . ASP A 1 331 ? -30.141 31.906 41.406 1 29.62 331 ASP A O 1
ATOM 2558 N N . ARG A 1 332 ? -30.344 30.672 39.75 1 31.52 332 ARG A N 1
ATOM 2559 C CA . ARG A 1 332 ? -31.516 31.438 39.312 1 31.52 332 ARG A CA 1
ATOM 2560 C C . ARG A 1 332 ? -32.812 30.844 39.875 1 31.52 332 ARG A C 1
ATOM 2562 O O . ARG A 1 332 ? -33.281 29.812 39.406 1 31.52 332 ARG A O 1
ATOM 2569 N N . THR A 1 333 ? -32.906 30.875 41.188 1 26.88 333 THR A N 1
ATOM 2570 C CA . THR A 1 333 ? -34.25 30.734 41.75 1 26.88 333 THR A CA 1
ATOM 2571 C C . THR A 1 333 ? -35.219 31.688 41.094 1 26.88 333 THR A C 1
ATOM 2573 O O . THR A 1 333 ? -35.031 32.906 41.125 1 26.88 333 THR A O 1
ATOM 2576 N N . PRO A 1 334 ? -35.719 31.516 39.875 1 25.12 334 PRO A N 1
ATOM 2577 C CA . PRO A 1 334 ? -36.938 32.344 39.688 1 25.12 334 PRO A CA 1
ATOM 2578 C C . PRO A 1 334 ? -37.906 32.156 40.844 1 25.12 334 PRO A C 1
ATOM 2580 O O . PRO A 1 334 ? -38.375 31.062 41.125 1 25.12 334 PRO A O 1
ATOM 2583 N N . ARG A 1 335 ? -37.531 32.688 41.938 1 25.25 335 ARG A N 1
ATOM 2584 C CA . ARG A 1 335 ? -38.594 32.906 42.938 1 25.25 335 ARG A CA 1
ATOM 2585 C C . ARG A 1 335 ? -39.812 33.562 42.281 1 25.25 335 ARG A C 1
ATOM 2587 O O . ARG A 1 335 ? -39.688 34.188 41.219 1 25.25 335 ARG A O 1
ATOM 2594 N N . GLU A 1 336 ? -40.812 33.969 42.969 1 23.66 336 GLU A N 1
ATOM 2595 C CA . GLU A 1 336 ? -41.969 34.844 42.812 1 23.66 336 GLU A CA 1
ATOM 2596 C C . GLU A 1 336 ? -41.562 36.188 42.25 1 23.66 336 GLU A C 1
ATOM 2598 O O . GLU A 1 336 ? -40.531 36.75 42.625 1 23.66 336 GLU A O 1
ATOM 2603 N N . MET B 1 1 ? 20.828 12.156 6.16 1 68.44 1 MET B N 1
ATOM 2604 C CA . MET B 1 1 ? 19.938 11.836 7.281 1 68.44 1 MET B CA 1
ATOM 2605 C C . MET B 1 1 ? 18.703 12.734 7.273 1 68.44 1 MET B C 1
ATOM 2607 O O . MET B 1 1 ? 18.812 13.938 7 1 68.44 1 MET B O 1
ATOM 2611 N N . ALA B 1 2 ? 17.578 12.039 7.516 1 80.88 2 ALA B N 1
ATOM 2612 C CA . ALA B 1 2 ? 16.344 12.805 7.445 1 80.88 2 ALA B CA 1
ATOM 2613 C C . ALA B 1 2 ? 16.219 13.766 8.625 1 80.88 2 ALA B C 1
ATOM 2615 O O . ALA B 1 2 ? 16.672 13.461 9.734 1 80.88 2 ALA B O 1
ATOM 2616 N N . THR B 1 3 ? 15.758 14.992 8.328 1 90.56 3 THR B N 1
ATOM 2617 C CA . THR B 1 3 ? 15.508 15.969 9.391 1 90.56 3 THR B CA 1
ATOM 2618 C C . THR B 1 3 ? 14.367 15.5 10.289 1 90.56 3 THR B C 1
ATOM 2620 O O . THR B 1 3 ? 13.609 14.602 9.922 1 90.56 3 THR B O 1
ATOM 2623 N N . ILE B 1 4 ? 14.273 16.047 11.461 1 92.25 4 ILE B N 1
ATOM 2624 C CA . ILE B 1 4 ? 13.234 15.672 12.414 1 92.25 4 ILE B CA 1
ATOM 2625 C C . ILE B 1 4 ? 11.859 15.914 11.805 1 92.25 4 ILE B C 1
ATOM 2627 O O . ILE B 1 4 ? 10.922 15.156 12.055 1 92.25 4 ILE B O 1
ATOM 2631 N N . ASP B 1 5 ? 11.797 16.953 11.023 1 93.81 5 ASP B N 1
ATOM 2632 C CA . ASP B 1 5 ? 10.516 17.266 10.406 1 93.81 5 ASP B CA 1
ATOM 2633 C C . ASP B 1 5 ? 10.164 16.266 9.305 1 93.81 5 ASP B C 1
ATOM 2635 O O . ASP B 1 5 ? 8.992 15.914 9.133 1 93.81 5 ASP B O 1
ATOM 2639 N N . GLU B 1 6 ? 11.156 15.875 8.609 1 93.88 6 GLU B N 1
ATOM 2640 C CA . GLU B 1 6 ? 10.93 14.828 7.613 1 93.88 6 GLU B CA 1
ATOM 2641 C C . GLU B 1 6 ? 10.5 13.523 8.281 1 93.88 6 GLU B C 1
ATOM 2643 O O . GLU B 1 6 ? 9.586 12.844 7.797 1 93.88 6 GLU B O 1
ATOM 2648 N N . LEU B 1 7 ? 11.195 13.203 9.359 1 94.88 7 LEU B N 1
ATOM 2649 C CA . LEU B 1 7 ? 10.867 11.992 10.102 1 94.88 7 LEU B CA 1
ATOM 2650 C C . LEU B 1 7 ? 9.438 12.039 10.633 1 94.88 7 LEU B C 1
ATOM 2652 O O . LEU B 1 7 ? 8.727 11.031 10.617 1 94.88 7 LEU B O 1
ATOM 2656 N N . ARG B 1 8 ? 9.07 13.18 11.078 1 94.88 8 ARG B N 1
ATOM 2657 C CA . ARG B 1 8 ? 7.711 13.367 11.586 1 94.88 8 ARG B CA 1
ATOM 2658 C C . ARG B 1 8 ? 6.68 13.125 10.492 1 94.88 8 ARG B C 1
ATOM 2660 O O . ARG B 1 8 ? 5.691 12.43 10.703 1 94.88 8 ARG B O 1
ATOM 2667 N N . LEU B 1 9 ? 6.93 13.742 9.375 1 95.12 9 LEU B N 1
ATOM 2668 C CA . LEU B 1 9 ? 6.008 13.586 8.258 1 95.12 9 LEU B CA 1
ATOM 2669 C C . LEU B 1 9 ? 5.961 12.141 7.785 1 95.12 9 LEU B C 1
ATOM 2671 O O . LEU B 1 9 ? 4.883 11.617 7.488 1 95.12 9 LEU B O 1
ATOM 2675 N N . MET B 1 10 ? 7.137 11.547 7.766 1 95.19 10 MET B N 1
ATOM 2676 C CA . MET B 1 10 ? 7.234 10.141 7.406 1 95.19 10 MET B CA 1
ATOM 2677 C C . MET B 1 10 ? 6.375 9.281 8.328 1 95.19 10 MET B C 1
ATOM 2679 O O . MET B 1 10 ? 5.66 8.391 7.863 1 95.19 10 MET B O 1
ATOM 2683 N N . THR B 1 11 ? 6.516 9.516 9.555 1 95.88 11 THR B N 1
ATOM 2684 C CA . THR B 1 11 ? 5.777 8.75 10.562 1 95.88 11 THR B CA 1
ATOM 2685 C C . THR B 1 11 ? 4.273 8.953 10.398 1 95.88 11 THR B C 1
ATOM 2687 O O . THR B 1 11 ? 3.504 7.996 10.461 1 95.88 11 THR B O 1
ATOM 2690 N N . LYS B 1 12 ? 3.924 10.141 10.211 1 95.75 12 LYS B N 1
ATOM 2691 C CA . LYS B 1 12 ? 2.514 10.469 10.031 1 95.75 12 LYS B CA 1
ATOM 2692 C C . LYS B 1 12 ? 1.938 9.766 8.805 1 95.75 12 LYS B C 1
ATOM 2694 O O . LYS B 1 12 ? 0.865 9.164 8.867 1 95.75 12 LYS B O 1
ATOM 2699 N N . VAL B 1 13 ? 2.609 9.859 7.711 1 95.94 13 VAL B N 1
ATOM 2700 C CA . VAL B 1 13 ? 2.176 9.234 6.469 1 95.94 13 VAL B CA 1
ATOM 2701 C C . VAL B 1 13 ? 2.078 7.723 6.656 1 95.94 13 VAL B C 1
ATOM 2703 O O . VAL B 1 13 ? 1.107 7.098 6.219 1 95.94 13 VAL B O 1
ATOM 2706 N N . ALA B 1 14 ? 3.096 7.16 7.312 1 94.88 14 ALA B N 1
ATOM 2707 C CA . ALA B 1 14 ? 3.113 5.719 7.562 1 94.88 14 ALA B CA 1
ATOM 2708 C C . ALA B 1 14 ? 1.894 5.289 8.375 1 94.88 14 ALA B C 1
ATOM 2710 O O . ALA B 1 14 ? 1.256 4.281 8.055 1 94.88 14 ALA B O 1
ATOM 2711 N N . ARG B 1 15 ? 1.517 6.062 9.352 1 93.5 15 ARG B N 1
ATOM 2712 C CA . ARG B 1 15 ? 0.37 5.73 10.195 1 93.5 15 ARG B CA 1
ATOM 2713 C C . ARG B 1 15 ? -0.93 5.805 9.406 1 93.5 15 ARG B C 1
ATOM 2715 O O . ARG B 1 15 ? -1.771 4.906 9.492 1 93.5 15 ARG B O 1
ATOM 2722 N N . LEU B 1 16 ? -1.059 6.867 8.633 1 93.25 16 LEU B N 1
ATOM 2723 C CA . LEU B 1 16 ? -2.262 7.023 7.824 1 93.25 16 LEU B CA 1
ATOM 2724 C C . LEU B 1 16 ? -2.402 5.875 6.832 1 93.25 16 LEU B C 1
ATOM 2726 O O . LEU B 1 16 ? -3.502 5.355 6.625 1 93.25 16 LEU B O 1
ATOM 2730 N N . TYR B 1 17 ? -1.265 5.414 6.309 1 90.75 17 TYR B N 1
ATOM 2731 C CA . TYR B 1 17 ? -1.26 4.379 5.281 1 90.75 17 TYR B CA 1
ATOM 2732 C C . TYR B 1 17 ? -1.479 3 5.895 1 90.75 17 TYR B C 1
ATOM 2734 O O . TYR B 1 17 ? -2.389 2.273 5.492 1 90.75 17 TYR B O 1
ATOM 2742 N N . TYR B 1 18 ? -0.772 2.627 6.887 1 87.38 18 TYR B N 1
ATOM 2743 C CA . TYR B 1 18 ? -0.729 1.25 7.363 1 87.38 18 TYR B CA 1
ATOM 2744 C C . TYR B 1 18 ? -1.74 1.027 8.484 1 87.38 18 TYR B C 1
ATOM 2746 O O . TYR B 1 18 ? -2.307 -0.061 8.609 1 87.38 18 TYR B O 1
ATOM 2754 N N . GLU B 1 19 ? -1.979 2.02 9.328 1 86.38 19 GLU B N 1
ATOM 2755 C CA . GLU B 1 19 ? -2.877 1.842 10.469 1 86.38 19 GLU B CA 1
ATOM 2756 C C . GLU B 1 19 ? -4.305 2.254 10.117 1 86.38 19 GLU B C 1
ATOM 2758 O O . GLU B 1 19 ? -5.266 1.601 10.523 1 86.38 19 GLU B O 1
ATOM 2763 N N . ASN B 1 20 ? -4.363 3.316 9.359 1 87.94 20 ASN B N 1
ATOM 2764 C CA . ASN B 1 20 ? -5.699 3.82 9.055 1 87.94 20 ASN B CA 1
ATOM 2765 C C . ASN B 1 20 ? -6.184 3.322 7.695 1 87.94 20 ASN B C 1
ATOM 2767 O O . ASN B 1 20 ? -7.301 3.633 7.281 1 87.94 20 ASN B O 1
ATOM 2771 N N . ASN B 1 21 ? -5.379 2.633 6.922 1 82.62 21 ASN B N 1
ATOM 2772 C CA . ASN B 1 21 ? -5.719 2.01 5.648 1 82.62 21 ASN B CA 1
ATOM 2773 C C . ASN B 1 21 ? -6.18 3.045 4.625 1 82.62 21 ASN B C 1
ATOM 2775 O O . ASN B 1 21 ? -7.16 2.824 3.91 1 82.62 21 ASN B O 1
ATOM 2779 N N . ARG B 1 22 ? -5.523 4.156 4.664 1 88.81 22 ARG B N 1
ATOM 2780 C CA . ARG B 1 22 ? -5.848 5.184 3.678 1 88.81 22 ARG B CA 1
ATOM 2781 C C . ARG B 1 22 ? -5.043 4.984 2.398 1 88.81 22 ARG B C 1
ATOM 2783 O O . ARG B 1 22 ? -3.891 4.547 2.445 1 88.81 22 ARG B O 1
ATOM 2790 N N . ARG B 1 23 ? -5.637 5.34 1.259 1 87.88 23 ARG B N 1
ATOM 2791 C CA . ARG B 1 23 ? -4.934 5.316 -0.02 1 87.88 23 ARG B CA 1
ATOM 2792 C C . ARG B 1 23 ? -3.949 6.477 -0.123 1 87.88 23 ARG B C 1
ATOM 2794 O O . ARG B 1 23 ? -4.121 7.504 0.532 1 87.88 23 ARG B O 1
ATOM 2801 N N . GLN B 1 24 ? -2.924 6.242 -0.959 1 90.56 24 GLN B N 1
ATOM 2802 C CA . GLN B 1 24 ? -1.909 7.277 -1.116 1 90.56 24 GLN B CA 1
ATOM 2803 C C . GLN B 1 24 ? -2.527 8.578 -1.615 1 90.56 24 GLN B C 1
ATOM 2805 O O . GLN B 1 24 ? -2.145 9.664 -1.173 1 90.56 24 GLN B O 1
ATOM 2810 N N . SER B 1 25 ? -3.535 8.477 -2.461 1 92.94 25 SER B N 1
ATOM 2811 C CA . SER B 1 25 ? -4.184 9.672 -2.998 1 92.94 25 SER B CA 1
ATOM 2812 C C . SER B 1 25 ? -4.961 10.414 -1.917 1 92.94 25 SER B C 1
ATOM 2814 O O . SER B 1 25 ? -4.973 11.641 -1.889 1 92.94 25 SER B O 1
ATOM 2816 N N . GLU B 1 26 ? -5.57 9.734 -1.01 1 93.5 26 GLU B N 1
ATOM 2817 C CA . GLU B 1 26 ? -6.309 10.336 0.099 1 93.5 26 GLU B CA 1
ATOM 2818 C C . GLU B 1 26 ? -5.367 11.023 1.082 1 93.5 26 GLU B C 1
ATOM 2820 O O . GLU B 1 26 ? -5.676 12.102 1.588 1 93.5 26 GLU B O 1
ATOM 2825 N N . ILE B 1 27 ? -4.246 10.367 1.35 1 94.75 27 ILE B N 1
ATOM 2826 C CA . ILE B 1 27 ? -3.244 10.93 2.248 1 94.75 27 ILE B CA 1
ATOM 2827 C C . ILE B 1 27 ? -2.691 12.227 1.66 1 94.75 27 ILE B C 1
ATOM 2829 O O . ILE B 1 27 ? -2.561 13.227 2.367 1 94.75 27 ILE B O 1
ATOM 2833 N N . ALA B 1 28 ? -2.445 12.188 0.354 1 95.44 28 ALA B N 1
ATOM 2834 C CA . ALA B 1 28 ? -1.949 13.367 -0.354 1 95.44 28 ALA B CA 1
ATOM 2835 C C . ALA B 1 28 ? -2.914 14.539 -0.212 1 95.44 28 ALA B C 1
ATOM 2837 O O . ALA B 1 28 ? -2.5 15.656 0.104 1 95.44 28 ALA B O 1
ATOM 2838 N N . ALA B 1 29 ? -4.16 14.281 -0.386 1 93.62 29 ALA B N 1
ATOM 2839 C CA . ALA B 1 29 ? -5.191 15.312 -0.292 1 93.62 29 ALA B CA 1
ATOM 2840 C C . ALA B 1 29 ? -5.316 15.836 1.136 1 93.62 29 ALA B C 1
ATOM 2842 O O . ALA B 1 29 ? -5.402 17.047 1.354 1 93.62 29 ALA B O 1
ATOM 2843 N N . GLN B 1 30 ? -5.273 14.953 2.062 1 91.62 30 GLN B N 1
ATOM 2844 C CA . GLN B 1 30 ? -5.465 15.32 3.463 1 91.62 30 GLN B CA 1
ATOM 2845 C C . GLN B 1 30 ? -4.312 16.188 3.967 1 91.62 30 GLN B C 1
ATOM 2847 O O . GLN B 1 30 ? -4.527 17.141 4.727 1 91.62 30 GLN B O 1
ATOM 2852 N N . LEU B 1 31 ? -3.094 15.844 3.525 1 93.81 31 LEU B N 1
ATOM 2853 C CA . LEU B 1 31 ? -1.912 16.516 4.062 1 93.81 31 LEU B CA 1
ATOM 2854 C C . LEU B 1 31 ? -1.418 17.594 3.109 1 93.81 31 LEU B C 1
ATOM 2856 O O . LEU B 1 31 ? -0.406 18.25 3.377 1 93.81 31 LEU B O 1
ATOM 2860 N N . ASP B 1 32 ? -2.16 17.812 2.072 1 93.12 32 ASP B N 1
ATOM 2861 C CA . ASP B 1 32 ? -1.854 18.828 1.07 1 93.12 32 ASP B CA 1
ATOM 2862 C C . ASP B 1 32 ? -0.443 18.641 0.514 1 93.12 32 ASP B C 1
ATOM 2864 O O . ASP B 1 32 ? 0.33 19.594 0.437 1 93.12 32 ASP B O 1
ATOM 2868 N N . ILE B 1 33 ? -0.116 17.391 0.241 1 94.38 33 ILE B N 1
ATOM 2869 C CA . ILE B 1 33 ? 1.134 17.062 -0.435 1 94.38 33 ILE B CA 1
ATOM 2870 C C . ILE B 1 33 ? 0.844 16.188 -1.66 1 94.38 33 ILE B C 1
ATOM 2872 O O . ILE B 1 33 ? -0.284 15.734 -1.849 1 94.38 33 ILE B O 1
ATOM 2876 N N . SER B 1 34 ? 1.834 16.109 -2.557 1 92.62 34 SER B N 1
ATOM 2877 C CA . SER B 1 34 ? 1.635 15.312 -3.766 1 92.62 34 SER B CA 1
ATOM 2878 C C . SER B 1 34 ? 1.65 13.812 -3.455 1 92.62 34 SER B C 1
ATOM 2880 O O . SER B 1 34 ? 2.246 13.391 -2.463 1 92.62 34 SER B O 1
ATOM 2882 N N . GLN B 1 35 ? 1.002 13.055 -4.32 1 92.44 35 GLN B N 1
ATOM 2883 C CA . GLN B 1 35 ? 1.021 11.602 -4.191 1 92.44 35 GLN B CA 1
ATOM 2884 C C . GLN B 1 35 ? 2.439 11.055 -4.328 1 92.44 35 GLN B C 1
ATOM 2886 O O . GLN B 1 35 ? 2.801 10.078 -3.674 1 92.44 35 GLN B O 1
ATOM 2891 N N . ALA B 1 36 ? 3.205 11.68 -5.18 1 92.88 36 ALA B N 1
ATOM 2892 C CA . ALA B 1 36 ? 4.598 11.281 -5.355 1 92.88 36 ALA B CA 1
ATOM 2893 C C . ALA B 1 36 ? 5.379 11.43 -4.051 1 92.88 36 ALA B C 1
ATOM 2895 O O . ALA B 1 36 ? 6.184 10.562 -3.701 1 92.88 36 ALA B O 1
ATOM 2896 N N . THR B 1 37 ? 5.098 12.547 -3.344 1 94.25 37 THR B N 1
ATOM 2897 C CA . THR B 1 37 ? 5.75 12.781 -2.059 1 94.25 37 THR B CA 1
ATOM 2898 C C . THR B 1 37 ? 5.336 11.719 -1.044 1 94.25 37 THR B C 1
ATOM 2900 O O . THR B 1 37 ? 6.172 11.203 -0.303 1 94.25 37 THR B O 1
ATOM 2903 N N . VAL B 1 38 ? 4.066 11.383 -1.068 1 95.31 38 VAL B N 1
ATOM 2904 C CA . VAL B 1 38 ? 3.566 10.352 -0.168 1 95.31 38 VAL B CA 1
ATOM 2905 C C . VAL B 1 38 ? 4.297 9.039 -0.434 1 95.31 38 VAL B C 1
ATOM 2907 O O . VAL B 1 38 ? 4.789 8.391 0.497 1 95.31 38 VAL B O 1
ATOM 2910 N N . SER B 1 39 ? 4.402 8.633 -1.688 1 90.94 39 SER B N 1
ATOM 2911 C CA . SER B 1 39 ? 5.051 7.387 -2.072 1 90.94 39 SER B CA 1
ATOM 2912 C C . SER B 1 39 ? 6.512 7.363 -1.635 1 90.94 39 SER B C 1
ATOM 2914 O O . SER B 1 39 ? 6.984 6.359 -1.097 1 90.94 39 SER B O 1
ATOM 2916 N N . ARG B 1 40 ? 7.133 8.477 -1.853 1 93.06 40 ARG B N 1
ATOM 2917 C CA . ARG B 1 40 ? 8.539 8.594 -1.474 1 93.06 40 ARG B CA 1
ATOM 2918 C C . ARG B 1 40 ? 8.711 8.477 0.037 1 93.06 40 ARG B C 1
ATOM 2920 O O . ARG B 1 40 ? 9.633 7.816 0.512 1 93.06 40 ARG B O 1
ATOM 2927 N N . LEU B 1 41 ? 7.855 9.133 0.73 1 95.19 41 LEU B N 1
ATOM 2928 C CA . LEU B 1 41 ? 7.93 9.109 2.188 1 95.19 41 LEU B CA 1
ATOM 2929 C C . LEU B 1 41 ? 7.699 7.703 2.725 1 95.19 41 LEU B C 1
ATOM 2931 O O . LEU B 1 41 ? 8.344 7.289 3.691 1 95.19 41 LEU B O 1
ATOM 2935 N N . LEU B 1 42 ? 6.816 6.973 2.139 1 92.56 42 LEU B N 1
ATOM 2936 C CA . LEU B 1 42 ? 6.547 5.598 2.551 1 92.56 42 LEU B CA 1
ATOM 2937 C C . LEU B 1 42 ? 7.77 4.715 2.318 1 92.56 42 LEU B C 1
ATOM 2939 O O . LEU B 1 42 ? 8.125 3.9 3.174 1 92.56 42 LEU B O 1
ATOM 2943 N N . LYS B 1 43 ? 8.391 4.859 1.199 1 89.06 43 LYS B N 1
ATOM 2944 C CA . LYS B 1 43 ? 9.617 4.125 0.911 1 89.06 43 LYS B CA 1
ATOM 2945 C C . LYS B 1 43 ? 10.711 4.457 1.921 1 89.06 43 LYS B C 1
ATOM 2947 O O . LYS B 1 43 ? 11.375 3.562 2.449 1 89.06 43 LYS B O 1
ATOM 2952 N N . ARG B 1 44 ? 10.836 5.707 2.18 1 93.12 44 ARG B N 1
ATOM 2953 C CA . ARG B 1 44 ? 11.852 6.172 3.111 1 93.12 44 ARG B CA 1
ATOM 2954 C C . ARG B 1 44 ? 11.555 5.699 4.531 1 93.12 44 ARG B C 1
ATOM 2956 O O . ARG B 1 44 ? 12.469 5.422 5.305 1 93.12 44 ARG B O 1
ATOM 2963 N N . ALA B 1 45 ? 10.305 5.66 4.891 1 93.75 45 ALA B N 1
ATOM 2964 C CA . ALA B 1 45 ? 9.906 5.199 6.219 1 93.75 45 ALA B CA 1
ATOM 2965 C C . ALA B 1 45 ? 10.43 3.793 6.492 1 93.75 45 ALA B C 1
ATOM 2967 O O . ALA B 1 45 ? 10.805 3.471 7.625 1 93.75 45 ALA B O 1
ATOM 2968 N N . HIS B 1 46 ? 10.492 2.969 5.465 1 88.5 46 HIS B N 1
ATOM 2969 C CA . HIS B 1 46 ? 11.07 1.634 5.586 1 88.5 46 HIS B CA 1
ATOM 2970 C C . HIS B 1 46 ? 12.586 1.703 5.77 1 88.5 46 HIS B C 1
ATOM 2972 O O . HIS B 1 46 ? 13.141 1.012 6.625 1 88.5 46 HIS B O 1
ATOM 2978 N N . GLU B 1 47 ? 13.18 2.582 5.02 1 88.69 47 GLU B N 1
ATOM 2979 C CA . GLU B 1 47 ? 14.633 2.736 5.062 1 88.69 47 GLU B CA 1
ATOM 2980 C C . GLU B 1 47 ? 15.094 3.252 6.422 1 88.69 47 GLU B C 1
ATOM 2982 O O . GLU B 1 47 ? 16.141 2.84 6.926 1 88.69 47 GLU B O 1
ATOM 2987 N N . GLU B 1 48 ? 14.258 4.113 6.969 1 91.75 48 GLU B N 1
ATOM 2988 C CA . GLU B 1 48 ? 14.586 4.719 8.258 1 91.75 48 GLU B CA 1
ATOM 2989 C C . GLU B 1 48 ? 14.125 3.842 9.414 1 91.75 48 GLU B C 1
ATOM 2991 O O . GLU B 1 48 ? 14.227 4.234 10.578 1 91.75 48 GLU B O 1
ATOM 2996 N N . GLN B 1 49 ? 13.57 2.709 9.117 1 89.62 49 GLN B N 1
ATOM 2997 C CA . GLN B 1 49 ? 13.133 1.7 10.078 1 89.62 49 GLN B CA 1
ATOM 2998 C C . GLN B 1 49 ? 12.016 2.238 10.969 1 89.62 49 GLN B C 1
ATOM 3000 O O . GLN B 1 49 ? 11.875 1.817 12.117 1 89.62 49 GLN B O 1
ATOM 3005 N N . ILE B 1 50 ? 11.391 3.291 10.5 1 93.06 50 ILE B N 1
ATOM 3006 C CA . ILE B 1 50 ? 10.18 3.76 11.156 1 93.06 50 ILE B CA 1
ATOM 3007 C C . ILE B 1 50 ? 9.07 2.723 10.992 1 93.06 50 ILE B C 1
ATOM 3009 O O . ILE B 1 50 ? 8.305 2.475 11.922 1 93.06 50 ILE B O 1
ATOM 3013 N N . VAL B 1 51 ? 9.062 2.139 9.789 1 92.75 51 VAL B N 1
ATOM 3014 C CA . VAL B 1 51 ? 8.102 1.082 9.477 1 92.75 51 VAL B CA 1
ATOM 3015 C C . VAL B 1 51 ? 8.836 -0.25 9.32 1 92.75 51 VAL B C 1
ATOM 3017 O O . VAL B 1 51 ? 9.836 -0.337 8.609 1 92.75 51 VAL B O 1
ATOM 3020 N N . ARG B 1 52 ? 8.461 -1.201 10.086 1 90.81 52 ARG B N 1
ATOM 3021 C CA . ARG B 1 52 ? 8.969 -2.564 9.945 1 90.81 52 ARG B CA 1
ATOM 3022 C C . ARG B 1 52 ? 7.836 -3.537 9.633 1 90.81 52 ARG B C 1
ATOM 3024 O O . ARG B 1 52 ? 6.836 -3.582 10.352 1 90.81 52 ARG B O 1
ATOM 3031 N N . ILE B 1 53 ? 7.973 -4.176 8.531 1 89.31 53 ILE B N 1
ATOM 3032 C CA . ILE B 1 53 ? 6.98 -5.164 8.125 1 89.31 53 ILE B CA 1
ATOM 3033 C C . ILE B 1 53 ? 7.578 -6.566 8.227 1 89.31 53 ILE B C 1
ATOM 3035 O O . ILE B 1 53 ? 8.648 -6.832 7.672 1 89.31 53 ILE B O 1
ATOM 3039 N N . ARG B 1 54 ? 7 -7.344 8.984 1 90.06 54 ARG B N 1
ATOM 3040 C CA . ARG B 1 54 ? 7.43 -8.727 9.133 1 90.06 54 ARG B CA 1
ATOM 3041 C C . ARG B 1 54 ? 6.379 -9.688 8.578 1 90.06 54 ARG B C 1
ATOM 3043 O O . ARG B 1 54 ? 5.207 -9.609 8.953 1 90.06 54 ARG B O 1
ATOM 3050 N N . ILE B 1 55 ? 6.773 -10.469 7.602 1 91.69 55 ILE B N 1
ATOM 3051 C CA . ILE B 1 55 ? 5.91 -11.508 7.059 1 91.69 55 ILE B CA 1
ATOM 3052 C C . ILE B 1 55 ? 6.316 -12.867 7.625 1 91.69 55 ILE B C 1
ATOM 3054 O O . ILE B 1 55 ? 7.449 -13.312 7.43 1 91.69 55 ILE B O 1
ATOM 3058 N N . SER B 1 56 ? 5.465 -13.461 8.383 1 91.75 56 SER B N 1
ATOM 3059 C CA . SER B 1 56 ? 5.723 -14.758 9 1 91.75 56 SER B CA 1
ATOM 3060 C C . SER B 1 56 ? 4.781 -15.828 8.461 1 91.75 56 SER B C 1
ATOM 3062 O O . SER B 1 56 ? 3.654 -15.969 8.938 1 91.75 56 SER B O 1
ATOM 3064 N N . PRO B 1 57 ? 5.316 -16.625 7.531 1 90.75 57 PRO B N 1
ATOM 3065 C CA . PRO B 1 57 ? 4.465 -17.703 7.023 1 90.75 57 PRO B CA 1
ATOM 3066 C C . PRO B 1 57 ? 4.129 -18.75 8.086 1 90.75 57 PRO B C 1
ATOM 3068 O O . PRO B 1 57 ? 4.988 -19.109 8.891 1 90.75 57 PRO B O 1
ATOM 3071 N N . PRO B 1 58 ? 2.863 -19.141 8.133 1 91.19 58 PRO B N 1
ATOM 3072 C CA . PRO B 1 58 ? 2.527 -20.219 9.055 1 91.19 58 PRO B CA 1
ATOM 3073 C C . PRO B 1 58 ? 3.254 -21.531 8.719 1 91.19 58 PRO B C 1
ATOM 3075 O O . PRO B 1 58 ? 3.791 -21.672 7.621 1 91.19 58 PRO B O 1
ATOM 3078 N N . PRO B 1 59 ? 3.24 -22.406 9.75 1 91.31 59 PRO B N 1
ATOM 3079 C CA . PRO B 1 59 ? 3.848 -23.719 9.469 1 91.31 59 PRO B CA 1
ATOM 3080 C C . PRO B 1 59 ? 3.205 -24.422 8.273 1 91.31 59 PRO B C 1
ATOM 3082 O O . PRO B 1 59 ? 1.986 -24.359 8.094 1 91.31 59 PRO B O 1
ATOM 3085 N N . GLY B 1 60 ? 4.02 -25.031 7.426 1 93.38 60 GLY B N 1
ATOM 3086 C CA . GLY B 1 60 ? 3.514 -25.781 6.285 1 93.38 60 GLY B CA 1
ATOM 3087 C C . GLY B 1 60 ? 3.443 -24.953 5.016 1 93.38 60 GLY B C 1
ATOM 3088 O O . GLY B 1 60 ? 3.119 -25.469 3.945 1 93.38 60 GLY B O 1
ATOM 3089 N N . ILE B 1 61 ? 3.713 -23.703 5.203 1 94.81 61 ILE B N 1
ATOM 3090 C CA . ILE B 1 61 ? 3.725 -22.828 4.047 1 94.81 61 ILE B CA 1
ATOM 3091 C C . ILE B 1 61 ? 5.164 -22.562 3.605 1 94.81 61 ILE B C 1
ATOM 3093 O O . ILE B 1 61 ? 6.016 -22.203 4.422 1 94.81 61 ILE B O 1
ATOM 3097 N N . TYR B 1 62 ? 5.426 -22.766 2.373 1 95.81 62 TYR B N 1
ATOM 3098 C CA . TYR B 1 62 ? 6.789 -22.672 1.854 1 95.81 62 TYR B CA 1
ATOM 3099 C C . TYR B 1 62 ? 6.918 -21.547 0.836 1 95.81 62 TYR B C 1
ATOM 3101 O O . TYR B 1 62 ? 7.367 -21.766 -0.291 1 95.81 62 TYR B O 1
ATOM 3109 N N . SER B 1 63 ? 6.648 -20.375 1.281 1 94.12 63 SER B N 1
ATOM 3110 C CA . SER B 1 63 ? 6.602 -19.234 0.383 1 94.12 63 SER B CA 1
ATOM 3111 C C . SER B 1 63 ? 7.984 -18.922 -0.184 1 94.12 63 SER B C 1
ATOM 3113 O O . SER B 1 63 ? 8.109 -18.5 -1.338 1 94.12 63 SER B O 1
ATOM 3115 N N . GLU B 1 64 ? 9.062 -19.094 0.555 1 92.19 64 GLU B N 1
ATOM 3116 C CA . GLU B 1 64 ? 10.414 -18.828 0.076 1 92.19 64 GLU B CA 1
ATOM 3117 C C . GLU B 1 64 ? 10.828 -19.828 -0.996 1 92.19 64 GLU B C 1
ATOM 3119 O O . GLU B 1 64 ? 11.469 -19.469 -1.983 1 92.19 64 GLU B O 1
ATOM 3124 N N . LEU B 1 65 ? 10.43 -21.047 -0.76 1 94.94 65 LEU B N 1
ATOM 3125 C CA . LEU B 1 65 ? 10.703 -22.078 -1.751 1 94.94 65 LEU B CA 1
ATOM 3126 C C . LEU B 1 65 ? 9.953 -21.797 -3.051 1 94.94 65 LEU B C 1
ATOM 3128 O O . LEU B 1 65 ? 10.508 -21.969 -4.141 1 94.94 65 LEU B O 1
ATOM 3132 N N . GLU B 1 66 ? 8.719 -21.422 -2.91 1 96.88 66 GLU B N 1
ATOM 3133 C CA . GLU B 1 66 ? 7.914 -21.062 -4.078 1 96.88 66 GLU B CA 1
ATOM 3134 C C . GLU B 1 66 ? 8.555 -19.922 -4.863 1 96.88 66 GLU B C 1
ATOM 3136 O O . GLU B 1 66 ? 8.695 -20 -6.086 1 96.88 66 GLU B O 1
ATOM 3141 N N . ALA B 1 67 ? 8.984 -18.938 -4.16 1 93.62 67 ALA B N 1
ATOM 3142 C CA . ALA B 1 67 ? 9.602 -17.781 -4.801 1 93.62 67 ALA B CA 1
ATOM 3143 C C . ALA B 1 67 ? 10.906 -18.172 -5.492 1 93.62 67 ALA B C 1
ATOM 3145 O O . ALA B 1 67 ? 11.18 -17.719 -6.605 1 93.62 67 ALA B O 1
ATOM 3146 N N . ALA B 1 68 ? 11.695 -18.953 -4.84 1 95.38 68 ALA B N 1
ATOM 3147 C CA . ALA B 1 68 ? 12.969 -19.391 -5.398 1 95.38 68 ALA B CA 1
ATOM 3148 C C . ALA B 1 68 ? 12.766 -20.172 -6.695 1 95.38 68 ALA B C 1
ATOM 3150 O O . ALA B 1 68 ? 13.484 -19.953 -7.676 1 95.38 68 ALA B O 1
ATOM 3151 N N . LEU B 1 69 ? 11.812 -21.047 -6.727 1 97.12 69 LEU B N 1
ATOM 3152 C CA . LEU B 1 69 ? 11.523 -21.844 -7.918 1 97.12 69 LEU B CA 1
ATOM 3153 C C . LEU B 1 69 ? 10.992 -20.969 -9.039 1 97.12 69 LEU B C 1
ATOM 3155 O O . LEU B 1 69 ? 11.336 -21.156 -10.211 1 97.12 69 LEU B O 1
ATOM 3159 N N . GLN B 1 70 ? 10.102 -20.062 -8.641 1 95.81 70 GLN B N 1
ATOM 3160 C CA . GLN B 1 70 ? 9.547 -19.141 -9.625 1 95.81 70 GLN B CA 1
ATOM 3161 C C . GLN B 1 70 ? 10.664 -18.359 -10.328 1 95.81 70 GLN B C 1
ATOM 3163 O O . GLN B 1 70 ? 10.648 -18.219 -11.547 1 95.81 70 GLN B O 1
ATOM 3168 N N . GLU B 1 71 ? 11.57 -17.875 -9.562 1 93.94 71 GLU B N 1
ATOM 3169 C CA . GLU B 1 71 ? 12.688 -17.109 -10.102 1 93.94 71 GLU B CA 1
ATOM 3170 C C . GLU B 1 71 ? 13.617 -17.984 -10.93 1 93.94 71 GLU B C 1
ATOM 3172 O O . GLU B 1 71 ? 14 -17.625 -12.039 1 93.94 71 GLU B O 1
ATOM 3177 N N . ARG B 1 72 ? 13.938 -19.094 -10.461 1 95.5 72 ARG B N 1
ATOM 3178 C CA . ARG B 1 72 ? 14.922 -19.969 -11.094 1 95.5 72 ARG B CA 1
ATOM 3179 C C . ARG B 1 72 ? 14.438 -20.438 -12.461 1 95.5 72 ARG B C 1
ATOM 3181 O O . ARG B 1 72 ? 15.227 -20.516 -13.406 1 95.5 72 ARG B O 1
ATOM 3188 N N . TYR B 1 73 ? 13.234 -20.797 -12.555 1 96.75 73 TYR B N 1
ATOM 3189 C CA . TYR B 1 73 ? 12.727 -21.422 -13.773 1 96.75 73 TYR B CA 1
ATOM 3190 C C . TYR B 1 73 ? 11.812 -20.469 -14.539 1 96.75 73 TYR B C 1
ATOM 3192 O O . TYR B 1 73 ? 11.164 -20.875 -15.508 1 96.75 73 TYR B O 1
ATOM 3200 N N . ASP B 1 74 ? 11.688 -19.203 -14.031 1 96.25 74 ASP B N 1
ATOM 3201 C CA . ASP B 1 74 ? 10.875 -18.172 -14.672 1 96.25 74 ASP B CA 1
ATOM 3202 C C . ASP B 1 74 ? 9.438 -18.641 -14.852 1 96.25 74 ASP B C 1
ATOM 3204 O O . ASP B 1 74 ? 8.898 -18.594 -15.961 1 96.25 74 ASP B O 1
ATOM 3208 N N . LEU B 1 75 ? 8.867 -19.062 -13.789 1 97.25 75 LEU B N 1
ATOM 3209 C CA . LEU B 1 75 ? 7.5 -19.562 -13.797 1 97.25 75 LEU B CA 1
ATOM 3210 C C . LEU B 1 75 ? 6.504 -18.469 -13.445 1 97.25 75 LEU B C 1
ATOM 3212 O O . LEU B 1 75 ? 6.844 -17.516 -12.734 1 97.25 75 LEU B O 1
ATOM 3216 N N . LYS B 1 76 ? 5.297 -18.641 -13.938 1 95.12 76 LYS B N 1
ATOM 3217 C CA . LYS B 1 76 ? 4.215 -17.719 -13.586 1 95.12 76 LYS B CA 1
ATOM 3218 C C . LYS B 1 76 ? 3.811 -17.891 -12.125 1 95.12 76 LYS B C 1
ATOM 3220 O O . LYS B 1 76 ? 3.52 -16.906 -11.445 1 95.12 76 LYS B O 1
ATOM 3225 N N . ASP B 1 77 ? 3.771 -19.156 -11.703 1 96.12 77 ASP B N 1
ATOM 3226 C CA . ASP B 1 77 ? 3.379 -19.438 -10.32 1 96.12 77 ASP B CA 1
ATOM 3227 C C . ASP B 1 77 ? 3.904 -20.812 -9.875 1 96.12 77 ASP B C 1
ATOM 3229 O O . ASP B 1 77 ? 4.137 -21.688 -10.703 1 96.12 77 ASP B O 1
ATOM 3233 N N . VAL B 1 78 ? 4.129 -20.891 -8.586 1 98 78 VAL B N 1
ATOM 3234 C CA . VAL B 1 78 ? 4.547 -22.141 -7.965 1 98 78 VAL B CA 1
ATOM 3235 C C . VAL B 1 78 ? 3.795 -22.344 -6.652 1 98 78 VAL B C 1
ATOM 3237 O O . VAL B 1 78 ? 3.674 -21.422 -5.848 1 98 78 VAL B O 1
ATOM 3240 N N . ILE B 1 79 ? 3.277 -23.516 -6.465 1 98.31 79 ILE B N 1
ATOM 3241 C CA . ILE B 1 79 ? 2.641 -23.906 -5.211 1 98.31 79 ILE B CA 1
ATOM 3242 C C . ILE B 1 79 ? 3.354 -25.125 -4.633 1 98.31 79 ILE B C 1
ATOM 3244 O O . ILE B 1 79 ? 3.516 -26.141 -5.316 1 98.31 79 ILE B O 1
ATOM 3248 N N . VAL B 1 80 ? 3.799 -25.016 -3.436 1 98.31 80 VAL B N 1
ATOM 3249 C CA . VAL B 1 80 ? 4.492 -26.109 -2.756 1 98.31 80 VAL B CA 1
ATOM 3250 C C . VAL B 1 80 ? 3.664 -26.594 -1.57 1 98.31 80 VAL B C 1
ATOM 3252 O O . VAL B 1 80 ? 3.365 -25.812 -0.656 1 98.31 80 VAL B O 1
ATOM 3255 N N . VAL B 1 81 ? 3.273 -27.828 -1.569 1 98 81 VAL B N 1
ATOM 3256 C CA . VAL B 1 81 ? 2.436 -28.359 -0.498 1 98 81 VAL B CA 1
ATOM 3257 C C . VAL B 1 81 ? 3.309 -29.047 0.542 1 98 81 VAL B C 1
ATOM 3259 O O . VAL B 1 81 ? 4.398 -29.531 0.226 1 98 81 VAL B O 1
ATOM 3262 N N . ASP B 1 82 ? 2.758 -29.047 1.72 1 96.5 82 ASP B N 1
ATOM 3263 C CA . ASP B 1 82 ? 3.395 -29.734 2.842 1 96.5 82 ASP B CA 1
ATOM 3264 C C . ASP B 1 82 ? 3.008 -31.219 2.875 1 96.5 82 ASP B C 1
ATOM 3266 O O . ASP B 1 82 ? 1.837 -31.562 2.701 1 96.5 82 ASP B O 1
ATOM 3270 N N . CYS B 1 83 ? 3.994 -32.031 2.938 1 96.06 83 CYS B N 1
ATOM 3271 C CA . CYS B 1 83 ? 3.793 -33.469 3.072 1 96.06 83 CYS B CA 1
ATOM 3272 C C . CYS B 1 83 ? 4.629 -34.031 4.215 1 96.06 83 CYS B C 1
ATOM 3274 O O . CYS B 1 83 ? 5.711 -33.531 4.508 1 96.06 83 CYS B O 1
ATOM 3276 N N . GLU B 1 84 ? 4.141 -35.062 4.844 1 93.75 84 GLU B N 1
ATOM 3277 C CA . GLU B 1 84 ? 4.805 -35.656 6.004 1 93.75 84 GLU B CA 1
ATOM 3278 C C . GLU B 1 84 ? 6.016 -36.469 5.586 1 93.75 84 GLU B C 1
ATOM 3280 O O . GLU B 1 84 ? 7.051 -36.438 6.258 1 93.75 84 GLU B O 1
ATOM 3285 N N . ALA B 1 85 ? 5.812 -37.219 4.527 1 92.5 85 ALA B N 1
ATOM 3286 C CA . ALA B 1 85 ? 6.891 -38.125 4.113 1 92.5 85 ALA B CA 1
ATOM 3287 C C . ALA B 1 85 ? 7.066 -38.094 2.596 1 92.5 85 ALA B C 1
ATOM 3289 O O . ALA B 1 85 ? 6.086 -38.062 1.851 1 92.5 85 ALA B O 1
ATOM 3290 N N . GLU B 1 86 ? 8.234 -38.188 2.141 1 89.12 86 GLU B N 1
ATOM 3291 C CA . GLU B 1 86 ? 8.586 -38.094 0.726 1 89.12 86 GLU B CA 1
ATOM 3292 C C . GLU B 1 86 ? 8.164 -39.344 -0.033 1 89.12 86 GLU B C 1
ATOM 3294 O O . GLU B 1 86 ? 7.926 -39.312 -1.242 1 89.12 86 GLU B O 1
ATOM 3299 N N . ASP B 1 87 ? 8.102 -40.406 0.705 1 88.88 87 ASP B N 1
ATOM 3300 C CA . ASP B 1 87 ? 7.828 -41.688 0.054 1 88.88 87 ASP B CA 1
ATOM 3301 C C . ASP B 1 87 ? 6.348 -42.031 0.151 1 88.88 87 ASP B C 1
ATOM 3303 O O . ASP B 1 87 ? 5.93 -43.094 -0.342 1 88.88 87 ASP B O 1
ATOM 3307 N N . ASP B 1 88 ? 5.594 -41.219 0.773 1 93.12 88 ASP B N 1
ATOM 3308 C CA . ASP B 1 88 ? 4.148 -41.438 0.822 1 93.12 88 ASP B CA 1
ATOM 3309 C C . ASP B 1 88 ? 3.465 -40.844 -0.412 1 93.12 88 ASP B C 1
ATOM 3311 O O . ASP B 1 88 ? 2.898 -39.75 -0.355 1 93.12 88 ASP B O 1
ATOM 3315 N N . GLU B 1 89 ? 3.426 -41.625 -1.451 1 91.62 89 GLU B N 1
ATOM 3316 C CA . GLU B 1 89 ? 2.912 -41.188 -2.74 1 91.62 89 GLU B CA 1
ATOM 3317 C C . GLU B 1 89 ? 1.432 -40.812 -2.648 1 91.62 89 GLU B C 1
ATOM 3319 O O . GLU B 1 89 ? 0.978 -39.875 -3.293 1 91.62 89 GLU B O 1
ATOM 3324 N N . GLN B 1 90 ? 0.711 -41.562 -1.872 1 93.75 90 GLN B N 1
ATOM 3325 C CA . GLN B 1 90 ? -0.721 -41.312 -1.749 1 93.75 90 GLN B CA 1
ATOM 3326 C C . GLN B 1 90 ? -0.989 -39.969 -1.102 1 93.75 90 GLN B C 1
ATOM 3328 O O . GLN B 1 90 ? -1.86 -39.219 -1.551 1 93.75 90 GLN B O 1
ATOM 3333 N N . GLU B 1 91 ? -0.275 -39.75 -0.041 1 96.44 91 GLU B N 1
ATOM 3334 C CA . GLU B 1 91 ? -0.417 -38.438 0.608 1 96.44 91 GLU B CA 1
ATOM 3335 C C . GLU B 1 91 ? -0.042 -37.312 -0.34 1 96.44 91 GLU B C 1
ATOM 3337 O O . GLU B 1 91 ? -0.728 -36.281 -0.395 1 96.44 91 GLU B O 1
ATOM 3342 N N . ILE B 1 92 ? 1.037 -37.469 -1.024 1 96.69 92 ILE B N 1
ATOM 3343 C CA . ILE B 1 92 ? 1.516 -36.469 -1.951 1 96.69 92 ILE B CA 1
ATOM 3344 C C . ILE B 1 92 ? 0.455 -36.188 -3.016 1 96.69 92 ILE B C 1
ATOM 3346 O O . ILE B 1 92 ? 0.099 -35.031 -3.27 1 96.69 92 ILE B O 1
ATOM 3350 N N . ILE B 1 93 ? -0.092 -37.25 -3.584 1 96.31 93 ILE B N 1
ATOM 3351 C CA . ILE B 1 93 ? -1.114 -37.125 -4.617 1 96.31 93 ILE B CA 1
ATOM 3352 C C . ILE B 1 93 ? -2.326 -36.375 -4.062 1 96.31 93 ILE B C 1
ATOM 3354 O O . ILE B 1 93 ? -2.838 -35.438 -4.695 1 96.31 93 ILE B O 1
ATOM 3358 N N . ARG B 1 94 ? -2.715 -36.75 -2.895 1 97 94 ARG B N 1
ATOM 3359 C CA . ARG B 1 94 ? -3.873 -36.125 -2.266 1 97 94 ARG B CA 1
ATOM 3360 C C . ARG B 1 94 ? -3.631 -34.625 -2.031 1 97 94 ARG B C 1
ATOM 3362 O O . ARG B 1 94 ? -4.465 -33.781 -2.396 1 97 94 ARG B O 1
ATOM 3369 N N . ASN B 1 95 ? -2.523 -34.312 -1.401 1 97.81 95 ASN B N 1
ATOM 3370 C CA . ASN B 1 95 ? -2.225 -32.906 -1.074 1 97.81 95 ASN B CA 1
ATOM 3371 C C . ASN B 1 95 ? -2.045 -32.062 -2.332 1 97.81 95 ASN B C 1
ATOM 3373 O O . ASN B 1 95 ? -2.469 -30.906 -2.375 1 97.81 95 ASN B O 1
ATOM 3377 N N . LEU B 1 96 ? -1.44 -32.625 -3.34 1 98.19 96 LEU B N 1
ATOM 3378 C CA . LEU B 1 96 ? -1.32 -31.938 -4.625 1 98.19 96 LEU B CA 1
ATOM 3379 C C . LEU B 1 96 ? -2.695 -31.688 -5.23 1 98.19 96 LEU B C 1
ATOM 3381 O O . LEU B 1 96 ? -2.953 -30.594 -5.746 1 98.19 96 LEU B O 1
ATOM 3385 N N . GLY B 1 97 ? -3.518 -32.688 -5.172 1 97.88 97 GLY B N 1
ATOM 3386 C CA . GLY B 1 97 ? -4.867 -32.562 -5.703 1 97.88 97 GLY B CA 1
ATOM 3387 C C . GLY B 1 97 ? -5.652 -31.438 -5.055 1 97.88 97 GLY B C 1
ATOM 3388 O O . GLY B 1 97 ? -6.281 -30.641 -5.746 1 97.88 97 GLY B O 1
ATOM 3389 N N . VAL B 1 98 ? -5.559 -31.391 -3.734 1 97.81 98 VAL B N 1
ATOM 3390 C CA . VAL B 1 98 ? -6.281 -30.375 -2.977 1 97.81 98 VAL B CA 1
ATOM 3391 C C . VAL B 1 98 ? -5.758 -28.984 -3.34 1 97.81 98 VAL B C 1
ATOM 3393 O O . VAL B 1 98 ? -6.539 -28.078 -3.594 1 97.81 98 VAL B O 1
ATOM 3396 N N . ALA B 1 99 ? -4.48 -28.828 -3.396 1 98 99 ALA B N 1
ATOM 3397 C CA . ALA B 1 99 ? -3.873 -27.547 -3.736 1 98 99 ALA B CA 1
ATOM 3398 C C . ALA B 1 99 ? -4.238 -27.125 -5.156 1 98 99 ALA B C 1
ATOM 3400 O O . ALA B 1 99 ? -4.523 -25.953 -5.41 1 98 99 ALA B O 1
ATOM 3401 N N . ALA B 1 100 ? -4.219 -28.047 -6.055 1 98.25 100 ALA B N 1
ATOM 3402 C CA . ALA B 1 100 ? -4.562 -27.781 -7.449 1 98.25 100 ALA B CA 1
ATOM 3403 C C . ALA B 1 100 ? -6.023 -27.359 -7.582 1 98.25 100 ALA B C 1
ATOM 3405 O O . ALA B 1 100 ? -6.352 -26.453 -8.359 1 98.25 100 ALA B O 1
ATOM 3406 N N . ALA B 1 101 ? -6.879 -28.031 -6.828 1 97.88 101 ALA B N 1
ATOM 3407 C CA . ALA B 1 101 ? -8.297 -27.672 -6.816 1 97.88 101 ALA B CA 1
ATOM 3408 C C . ALA B 1 101 ? -8.492 -26.219 -6.391 1 97.88 101 ALA B C 1
ATOM 3410 O O . ALA B 1 101 ? -9.188 -25.469 -7.074 1 97.88 101 ALA B O 1
ATOM 3411 N N . PHE B 1 102 ? -7.848 -25.906 -5.316 1 96.44 102 PHE B N 1
ATOM 3412 C CA . PHE B 1 102 ? -7.957 -24.547 -4.801 1 96.44 102 PHE B CA 1
ATOM 3413 C C . PHE B 1 102 ? -7.434 -23.531 -5.816 1 96.44 102 PHE B C 1
ATOM 3415 O O . PHE B 1 102 ? -8.047 -22.484 -6.035 1 96.44 102 PHE B O 1
ATOM 3422 N N . TYR B 1 103 ? -6.348 -23.797 -6.402 1 97.25 103 TYR B N 1
ATOM 3423 C CA . TYR B 1 103 ? -5.734 -22.938 -7.41 1 97.25 103 TYR B CA 1
ATOM 3424 C C . TYR B 1 103 ? -6.699 -22.688 -8.562 1 97.25 103 TYR B C 1
ATOM 3426 O O . TYR B 1 103 ? -6.898 -21.531 -8.961 1 97.25 103 TYR B O 1
ATOM 3434 N N . LEU B 1 104 ? -7.27 -23.703 -9.086 1 96.75 104 LEU B N 1
ATOM 3435 C CA . LEU B 1 104 ? -8.156 -23.578 -10.227 1 96.75 104 LEU B CA 1
ATOM 3436 C C . LEU B 1 104 ? -9.422 -22.812 -9.852 1 96.75 104 LEU B C 1
ATOM 3438 O O . LEU B 1 104 ? -9.883 -21.953 -10.609 1 96.75 104 LEU B O 1
ATOM 3442 N N . GLU B 1 105 ? -9.953 -23.125 -8.68 1 95.69 105 GLU B N 1
ATOM 3443 C CA . GLU B 1 105 ? -11.164 -22.453 -8.211 1 95.69 105 GLU B CA 1
ATOM 3444 C C . GLU B 1 105 ? -10.953 -20.938 -8.117 1 95.69 105 GLU B C 1
ATOM 3446 O O . GLU B 1 105 ? -11.883 -20.156 -8.336 1 95.69 105 GLU B O 1
ATOM 3451 N N . THR B 1 106 ? -9.711 -20.578 -7.859 1 93.69 106 THR B N 1
ATOM 3452 C CA . THR B 1 106 ? -9.422 -19.172 -7.586 1 93.69 106 THR B CA 1
ATOM 3453 C C . THR B 1 106 ? -8.969 -18.453 -8.852 1 93.69 106 THR B C 1
ATOM 3455 O O . THR B 1 106 ? -9.078 -17.234 -8.953 1 93.69 106 THR B O 1
ATOM 3458 N N . THR B 1 107 ? -8.57 -19.188 -9.914 1 95.31 107 THR B N 1
ATOM 3459 C CA . THR B 1 107 ? -7.859 -18.5 -10.992 1 95.31 107 THR B CA 1
ATOM 3460 C C . THR B 1 107 ? -8.617 -18.641 -12.312 1 95.31 107 THR B C 1
ATOM 3462 O O . THR B 1 107 ? -8.398 -17.859 -13.242 1 95.31 107 THR B O 1
ATOM 3465 N N . LEU B 1 108 ? -9.422 -19.625 -12.445 1 95.75 108 LEU B N 1
ATOM 3466 C CA . LEU B 1 108 ? -10.109 -19.828 -13.719 1 95.75 108 LEU B CA 1
ATOM 3467 C C . LEU B 1 108 ? -11.039 -18.656 -14.023 1 95.75 108 LEU B C 1
ATOM 3469 O O . LEU B 1 108 ? -11.727 -18.156 -13.125 1 95.75 108 LEU B O 1
ATOM 3473 N N . LYS B 1 109 ? -11.148 -18.281 -15.273 1 93.69 109 LYS B N 1
ATOM 3474 C CA . LYS B 1 109 ? -11.953 -17.141 -15.719 1 93.69 109 LYS B CA 1
ATOM 3475 C C . LYS B 1 109 ? -12.984 -17.578 -16.766 1 93.69 109 LYS B C 1
ATOM 3477 O O . LYS B 1 109 ? -12.734 -18.5 -17.547 1 93.69 109 LYS B O 1
ATOM 3482 N N . ARG B 1 110 ? -13.969 -16.766 -16.75 1 94.5 110 ARG B N 1
ATOM 3483 C CA . ARG B 1 110 ? -15.031 -17.031 -17.719 1 94.5 110 ARG B CA 1
ATOM 3484 C C . ARG B 1 110 ? -14.5 -16.984 -19.141 1 94.5 110 ARG B C 1
ATOM 3486 O O . ARG B 1 110 ? -13.703 -16.125 -19.5 1 94.5 110 ARG B O 1
ATOM 3493 N N . GLY B 1 111 ? -14.867 -17.984 -19.906 1 96.38 111 GLY B N 1
ATOM 3494 C CA . GLY B 1 111 ? -14.531 -18 -21.312 1 96.38 111 GLY B CA 1
ATOM 3495 C C . GLY B 1 111 ? -13.258 -18.766 -21.625 1 96.38 111 GLY B C 1
ATOM 3496 O O . GLY B 1 111 ? -12.969 -19.062 -22.781 1 96.38 111 GLY B O 1
ATOM 3497 N N . GLU B 1 112 ? -12.516 -19.172 -20.656 1 96.88 112 GLU B N 1
ATOM 3498 C CA . GLU B 1 112 ? -11.258 -19.891 -20.891 1 96.88 112 GLU B CA 1
ATOM 3499 C C . GLU B 1 112 ? -11.516 -21.328 -21.328 1 96.88 112 GLU B C 1
ATOM 3501 O O . GLU B 1 112 ? -12.414 -21.984 -20.797 1 96.88 112 GLU B O 1
ATOM 3506 N N . VAL B 1 113 ? -10.766 -21.797 -22.297 1 98.06 113 VAL B N 1
ATOM 3507 C CA . VAL B 1 113 ? -10.758 -23.188 -22.734 1 98.06 113 VAL B CA 1
ATOM 3508 C C . VAL B 1 113 ? -9.719 -23.969 -21.922 1 98.06 113 VAL B C 1
ATOM 3510 O O . VAL B 1 113 ? -8.539 -23.609 -21.922 1 98.06 113 VAL B O 1
ATOM 3513 N N . VAL B 1 114 ? -10.227 -25.047 -21.312 1 98.25 114 VAL B N 1
ATOM 3514 C CA . VAL B 1 114 ? -9.352 -25.797 -20.422 1 98.25 114 VAL B CA 1
ATOM 3515 C C . VAL B 1 114 ? -9.008 -27.156 -21.047 1 98.25 114 VAL B C 1
ATOM 3517 O O . VAL B 1 114 ? -9.898 -27.891 -21.453 1 98.25 114 VAL B O 1
ATOM 3520 N N . GLY B 1 115 ? -7.707 -27.406 -21.203 1 98.19 115 GLY B N 1
ATOM 3521 C CA . GLY B 1 115 ? -7.246 -28.734 -21.578 1 98.19 115 GLY B CA 1
ATOM 3522 C C . GLY B 1 115 ? -6.848 -29.578 -20.375 1 98.19 115 GLY B C 1
ATOM 3523 O O . GLY B 1 115 ? -6.215 -29.078 -19.438 1 98.19 115 GLY B O 1
ATOM 3524 N N . ILE B 1 116 ? -7.191 -30.891 -20.391 1 96.88 116 ILE B N 1
ATOM 3525 C CA . ILE B 1 116 ? -6.852 -31.75 -19.266 1 96.88 116 ILE B CA 1
ATOM 3526 C C . ILE B 1 116 ? -6.344 -33.094 -19.781 1 96.88 116 ILE B C 1
ATOM 3528 O O . ILE B 1 116 ? -6.93 -33.688 -20.688 1 96.88 116 ILE B O 1
ATOM 3532 N N . SER B 1 117 ? -5.254 -33.5 -19.188 1 93.19 117 SER B N 1
ATOM 3533 C CA . SER B 1 117 ? -4.723 -34.812 -19.562 1 93.19 117 SER B CA 1
ATOM 3534 C C . SER B 1 117 ? -5.523 -35.938 -18.922 1 93.19 117 SER B C 1
ATOM 3536 O O . SER B 1 117 ? -6.102 -35.781 -17.859 1 93.19 117 SER B O 1
ATOM 3538 N N . SER B 1 118 ? -5.625 -37.125 -19.422 1 84 118 SER B N 1
ATOM 3539 C CA . SER B 1 118 ? -6.621 -38.156 -19.125 1 84 118 SER B CA 1
ATOM 3540 C C . SER B 1 118 ? -6.105 -39.125 -18.078 1 84 118 SER B C 1
ATOM 3542 O O . SER B 1 118 ? -6.891 -39.781 -17.391 1 84 118 SER B O 1
ATOM 3544 N N . TRP B 1 119 ? -4.957 -39.344 -17.859 1 80.56 119 TRP B N 1
ATOM 3545 C CA . TRP B 1 119 ? -4.465 -40.5 -17.109 1 80.56 119 TRP B CA 1
ATOM 3546 C C . TRP B 1 119 ? -3.539 -40.062 -15.984 1 80.56 119 TRP B C 1
ATOM 3548 O O . TRP B 1 119 ? -2.457 -40.625 -15.797 1 80.56 119 TRP B O 1
ATOM 3558 N N . SER B 1 120 ? -4.082 -39.188 -15.273 1 87.56 120 SER B N 1
ATOM 3559 C CA . SER B 1 120 ? -3.275 -38.656 -14.172 1 87.56 120 SER B CA 1
ATOM 3560 C C . SER B 1 120 ? -3.973 -38.875 -12.828 1 87.56 120 SER B C 1
ATOM 3562 O O . SER B 1 120 ? -5.082 -38.375 -12.625 1 87.56 120 SER B O 1
ATOM 3564 N N . GLU B 1 121 ? -3.293 -39.531 -11.945 1 89.94 121 GLU B N 1
ATOM 3565 C CA . GLU B 1 121 ? -3.834 -39.75 -10.602 1 89.94 121 GLU B CA 1
ATOM 3566 C C . GLU B 1 121 ? -3.939 -38.406 -9.852 1 89.94 121 GLU B C 1
ATOM 3568 O O . GLU B 1 121 ? -4.867 -38.219 -9.062 1 89.94 121 GLU B O 1
ATOM 3573 N N . THR B 1 122 ? -2.994 -37.594 -10.07 1 93.69 122 THR B N 1
ATOM 3574 C CA . THR B 1 122 ? -3 -36.312 -9.391 1 93.69 122 THR B CA 1
ATOM 3575 C C . THR B 1 122 ? -4.152 -35.438 -9.891 1 93.69 122 THR B C 1
ATOM 3577 O O . THR B 1 122 ? -4.797 -34.75 -9.109 1 93.69 122 THR B O 1
ATOM 3580 N N . LEU B 1 123 ? -4.445 -35.469 -11.164 1 95.81 123 LEU B N 1
ATOM 3581 C CA . LEU B 1 123 ? -5.566 -34.719 -11.711 1 95.81 123 LEU B CA 1
ATOM 3582 C C . LEU B 1 123 ? -6.895 -35.281 -11.211 1 95.81 123 LEU B C 1
ATOM 3584 O O . LEU B 1 123 ? -7.844 -34.531 -10.992 1 95.81 123 LEU B O 1
ATOM 3588 N N . LEU B 1 124 ? -6.91 -36.562 -11.094 1 93.56 124 LEU B N 1
ATOM 3589 C CA . LEU B 1 124 ? -8.102 -37.188 -10.516 1 93.56 124 LEU B CA 1
ATOM 3590 C C . LEU B 1 124 ? -8.32 -36.688 -9.086 1 93.56 124 LEU B C 1
ATOM 3592 O O . LEU B 1 124 ? -9.438 -36.312 -8.719 1 93.56 124 LEU B O 1
ATOM 3596 N N . ALA B 1 125 ? -7.266 -36.688 -8.297 1 96.06 125 ALA B N 1
ATOM 3597 C CA . ALA B 1 125 ? -7.34 -36.188 -6.934 1 96.06 125 ALA B CA 1
ATOM 3598 C C . ALA B 1 125 ? -7.789 -34.719 -6.922 1 96.06 125 ALA B C 1
ATOM 3600 O O . ALA B 1 125 ? -8.531 -34.312 -6.031 1 96.06 125 ALA B O 1
ATOM 3601 N N . MET B 1 126 ? -7.375 -33.969 -7.875 1 97.5 126 MET B N 1
ATOM 3602 C CA . MET B 1 126 ? -7.75 -32.562 -7.996 1 97.5 126 MET B CA 1
ATOM 3603 C C . MET B 1 126 ? -9.25 -32.406 -8.219 1 97.5 126 MET B C 1
ATOM 3605 O O . MET B 1 126 ? -9.93 -31.688 -7.484 1 97.5 126 MET B O 1
ATOM 3609 N N . VAL B 1 127 ? -9.742 -33.125 -9.188 1 96.12 127 VAL B N 1
ATOM 3610 C CA . VAL B 1 127 ? -11.156 -33.031 -9.523 1 96.12 127 VAL B CA 1
ATOM 3611 C C . VAL B 1 127 ? -12.008 -33.5 -8.352 1 96.12 127 VAL B C 1
ATOM 3613 O O . VAL B 1 127 ? -13.086 -32.969 -8.094 1 96.12 127 VAL B O 1
ATOM 3616 N N . ASP B 1 128 ? -11.523 -34.469 -7.641 1 95.69 128 ASP B N 1
ATOM 3617 C CA . ASP B 1 128 ? -12.242 -35 -6.492 1 95.69 128 ASP B CA 1
ATOM 3618 C C . ASP B 1 128 ? -12.297 -34 -5.352 1 95.69 128 ASP B C 1
ATOM 3620 O O . ASP B 1 128 ? -13.227 -34 -4.547 1 95.69 128 ASP B O 1
ATOM 3624 N N . ALA B 1 129 ? -11.344 -33.188 -5.273 1 96.81 129 ALA B N 1
ATOM 3625 C CA . ALA B 1 129 ? -11.242 -32.219 -4.18 1 96.81 129 ALA B CA 1
ATOM 3626 C C . ALA B 1 129 ? -11.93 -30.906 -4.535 1 96.81 129 ALA B C 1
ATOM 3628 O O . ALA B 1 129 ? -12.172 -30.062 -3.662 1 96.81 129 ALA B O 1
ATOM 3629 N N . MET B 1 130 ? -12.289 -30.672 -5.773 1 96.5 130 MET B N 1
ATOM 3630 C CA . MET B 1 130 ? -12.781 -29.391 -6.266 1 96.5 130 MET B CA 1
ATOM 3631 C C . MET B 1 130 ? -14.258 -29.203 -5.926 1 96.5 130 MET B C 1
ATOM 3633 O O . MET B 1 130 ? -15.016 -30.172 -5.914 1 96.5 130 MET B O 1
ATOM 3637 N N . HIS B 1 131 ? -14.586 -27.969 -5.668 1 95.69 131 HIS B N 1
ATOM 3638 C CA . HIS B 1 131 ? -15.984 -27.578 -5.539 1 95.69 131 HIS B CA 1
ATOM 3639 C C . HIS B 1 131 ? -16.469 -26.891 -6.809 1 95.69 131 HIS B C 1
ATOM 3641 O O . HIS B 1 131 ? -15.68 -26.312 -7.559 1 95.69 131 HIS B O 1
ATOM 3647 N N . PRO B 1 132 ? -17.797 -27.047 -6.988 1 94.56 132 PRO B N 1
ATOM 3648 C CA . PRO B 1 132 ? -18.312 -26.328 -8.156 1 94.56 132 PRO B CA 1
ATOM 3649 C C . PRO B 1 132 ? -18.031 -24.828 -8.109 1 94.56 132 PRO B C 1
ATOM 3651 O O . PRO B 1 132 ? -18.109 -24.219 -7.047 1 94.56 132 PRO B O 1
ATOM 3654 N N . LEU B 1 133 ? -17.625 -24.375 -9.273 1 92.81 133 LEU B N 1
ATOM 3655 C CA . LEU B 1 133 ? -17.391 -22.938 -9.344 1 92.81 133 LEU B CA 1
ATOM 3656 C C . LEU B 1 133 ? -18.672 -22.156 -9.109 1 92.81 133 LEU B C 1
ATOM 3658 O O . LEU B 1 133 ? -19.75 -22.578 -9.547 1 92.81 133 LEU B O 1
ATOM 3662 N N . ALA B 1 134 ? -18.484 -21 -8.469 1 86.25 134 ALA B N 1
ATOM 3663 C CA . ALA B 1 134 ? -19.641 -20.141 -8.234 1 86.25 134 ALA B CA 1
ATOM 3664 C C . ALA B 1 134 ? -20.188 -19.609 -9.555 1 86.25 134 ALA B C 1
ATOM 3666 O O . ALA B 1 134 ? -21.406 -19.547 -9.75 1 86.25 134 ALA B O 1
ATOM 3667 N N . GLN B 1 135 ? -19.328 -19.234 -10.438 1 90 135 GLN B N 1
ATOM 3668 C CA . GLN B 1 135 ? -19.688 -18.781 -11.773 1 90 135 GLN B CA 1
ATOM 3669 C C . GLN B 1 135 ? -19.156 -19.734 -12.836 1 90 135 GLN B C 1
ATOM 3671 O O . GLN B 1 135 ? -17.969 -20.047 -12.867 1 90 135 GLN B O 1
ATOM 3676 N N . PRO B 1 136 ? -20.109 -20.125 -13.695 1 91.56 136 PRO B N 1
ATOM 3677 C CA . PRO B 1 136 ? -19.656 -21.078 -14.719 1 91.56 136 PRO B CA 1
ATOM 3678 C C . PRO B 1 136 ? -18.641 -20.469 -15.672 1 91.56 136 PRO B C 1
ATOM 3680 O O . PRO B 1 136 ? -18.703 -19.281 -16 1 91.56 136 PRO B O 1
ATOM 3683 N N . LEU B 1 137 ? -17.734 -21.281 -16.047 1 91.56 137 LEU B N 1
ATOM 3684 C CA . LEU B 1 137 ? -16.719 -20.906 -17.031 1 91.56 137 LEU B CA 1
ATOM 3685 C C . LEU B 1 137 ? -17.359 -20.625 -18.391 1 91.56 137 LEU B C 1
ATOM 3687 O O . LEU B 1 137 ? -16.891 -19.781 -19.141 1 91.56 137 LEU B O 1
ATOM 3691 N N . GLU B 1 138 ? -18.422 -21.312 -18.719 1 91.94 138 GLU B N 1
ATOM 3692 C CA . GLU B 1 138 ? -19.156 -21.172 -19.969 1 91.94 138 GLU B CA 1
ATOM 3693 C C . GLU B 1 138 ? -18.25 -21.328 -21.172 1 91.94 138 GLU B C 1
ATOM 3695 O O . GLU B 1 138 ? -18.234 -20.484 -22.078 1 91.94 138 GLU B O 1
ATOM 3700 N N . SER B 1 139 ? -17.516 -22.328 -21.172 1 95.5 139 SER B N 1
ATOM 3701 C CA . SER B 1 139 ? -16.547 -22.625 -22.234 1 95.5 139 SER B CA 1
ATOM 3702 C C . SER B 1 139 ? -16.438 -24.125 -22.469 1 95.5 139 SER B C 1
ATOM 3704 O O . SER B 1 139 ? -17.438 -24.812 -22.594 1 95.5 139 SER B O 1
ATOM 3706 N N . GLN B 1 140 ? -15.148 -24.609 -22.672 1 95.81 140 GLN B N 1
ATOM 3707 C CA . GLN B 1 140 ? -14.945 -26.016 -22.969 1 95.81 140 GLN B CA 1
ATOM 3708 C C . GLN B 1 140 ? -13.805 -26.609 -22.141 1 95.81 140 GLN B C 1
ATOM 3710 O O . GLN B 1 140 ? -12.852 -25.906 -21.797 1 95.81 140 GLN B O 1
ATOM 3715 N N . VAL B 1 141 ? -14.086 -27.859 -21.766 1 97.56 141 VAL B N 1
ATOM 3716 C CA . VAL B 1 141 ? -13.023 -28.688 -21.203 1 97.56 141 VAL B CA 1
ATOM 3717 C C . VAL B 1 141 ? -12.633 -29.766 -22.203 1 97.56 141 VAL B C 1
ATOM 3719 O O . VAL B 1 141 ? -13.438 -30.641 -22.547 1 97.56 141 VAL B O 1
ATOM 3722 N N . VAL B 1 142 ? -11.383 -29.703 -22.641 1 97.12 142 VAL B N 1
ATOM 3723 C CA . VAL B 1 142 ? -10.945 -30.516 -23.766 1 97.12 142 VAL B CA 1
ATOM 3724 C C . VAL B 1 142 ? -10.008 -31.625 -23.281 1 97.12 142 VAL B C 1
ATOM 3726 O O . VAL B 1 142 ? -9.047 -31.359 -22.562 1 97.12 142 VAL B O 1
ATOM 3729 N N . GLN B 1 143 ? -10.328 -32.844 -23.656 1 95.62 143 GLN B N 1
ATOM 3730 C CA . GLN B 1 143 ? -9.422 -33.969 -23.406 1 95.62 143 GLN B CA 1
ATOM 3731 C C . GLN B 1 143 ? -8.211 -33.906 -24.344 1 95.62 143 GLN B C 1
ATOM 3733 O O . GLN B 1 143 ? -8.359 -33.969 -25.562 1 95.62 143 GLN B O 1
ATOM 3738 N N . ILE B 1 144 ? -7.016 -33.844 -23.719 1 96.31 144 ILE B N 1
ATOM 3739 C CA . ILE B 1 144 ? -5.891 -33.531 -24.594 1 96.31 144 ILE B CA 1
ATOM 3740 C C . ILE B 1 144 ? -5.023 -34.75 -24.812 1 96.31 144 ILE B C 1
ATOM 3742 O O . ILE B 1 144 ? -3.965 -34.688 -25.438 1 96.31 144 ILE B O 1
ATOM 3746 N N . LEU B 1 145 ? -5.332 -35.875 -24.328 1 92.75 145 LEU B N 1
ATOM 3747 C CA . LEU B 1 145 ? -4.766 -37.188 -24.609 1 92.75 145 LEU B CA 1
ATOM 3748 C C . LEU B 1 145 ? -5.867 -38.219 -24.797 1 92.75 145 LEU B C 1
ATOM 3750 O O . LEU B 1 145 ? -6.828 -38.281 -24.031 1 92.75 145 LEU B O 1
ATOM 3754 N N . GLY B 1 146 ? -5.664 -38.969 -25.844 1 86.75 146 GLY B N 1
ATOM 3755 C CA . GLY B 1 146 ? -6.676 -39.969 -26.156 1 86.75 146 GLY B CA 1
ATOM 3756 C C . GLY B 1 146 ? -7.012 -40.875 -24.984 1 86.75 146 GLY B C 1
ATOM 3757 O O . GLY B 1 146 ? -6.129 -41.25 -24.203 1 86.75 146 GLY B O 1
ATOM 3758 N N . GLY B 1 147 ? -8.359 -41.219 -24.844 1 74.5 147 GLY B N 1
ATOM 3759 C CA . GLY B 1 147 ? -8.852 -41.875 -23.656 1 74.5 147 GLY B CA 1
ATOM 3760 C C . GLY B 1 147 ? -9.461 -43.25 -23.938 1 74.5 147 GLY B C 1
ATOM 3761 O O . GLY B 1 147 ? -9.914 -43.938 -23.031 1 74.5 147 GLY B O 1
ATOM 3762 N N . ILE B 1 148 ? -9.477 -43.469 -25.234 1 68.56 148 ILE B N 1
ATOM 3763 C CA . ILE B 1 148 ? -10.102 -44.719 -25.609 1 68.56 148 ILE B CA 1
ATOM 3764 C C . ILE B 1 148 ? -9.094 -45.844 -25.453 1 68.56 148 ILE B C 1
ATOM 3766 O O . ILE B 1 148 ? -7.922 -45.719 -25.828 1 68.56 148 ILE B O 1
ATOM 3770 N N . GLY B 1 149 ? -9.336 -46.719 -24.594 1 60.53 149 GLY B N 1
ATOM 3771 C CA . GLY B 1 149 ? -8.562 -47.938 -24.406 1 60.53 149 GLY B CA 1
ATOM 3772 C C . GLY B 1 149 ? -9.359 -49.062 -23.781 1 60.53 149 GLY B C 1
ATOM 3773 O O . GLY B 1 149 ? -10.453 -49.375 -24.266 1 60.53 149 GLY B O 1
ATOM 3774 N N . ASN B 1 150 ? -8.805 -49.562 -22.766 1 61.94 150 ASN B N 1
ATOM 3775 C CA . ASN B 1 150 ? -9.578 -50.531 -21.984 1 61.94 150 ASN B CA 1
ATOM 3776 C C . ASN B 1 150 ? -10.859 -49.906 -21.438 1 61.94 150 ASN B C 1
ATOM 3778 O O . ASN B 1 150 ? -10.836 -48.812 -20.891 1 61.94 150 ASN B O 1
ATOM 3782 N N . PRO B 1 151 ? -11.992 -50.531 -21.844 1 59.66 151 PRO B N 1
ATOM 3783 C CA . PRO B 1 151 ? -13.289 -49.969 -21.469 1 59.66 151 PRO B CA 1
ATOM 3784 C C . PRO B 1 151 ? -13.289 -49.406 -20.047 1 59.66 151 PRO B C 1
ATOM 3786 O O . PRO B 1 151 ? -13.867 -48.344 -19.797 1 59.66 151 PRO B O 1
ATOM 3789 N N . ALA B 1 152 ? -12.641 -50.188 -19.141 1 58.25 152 ALA B N 1
ATOM 3790 C CA . ALA B 1 152 ? -12.617 -49.719 -17.766 1 58.25 152 ALA B CA 1
ATOM 3791 C C . ALA B 1 152 ? -11.805 -48.406 -17.641 1 58.25 152 ALA B C 1
ATOM 3793 O O . ALA B 1 152 ? -12.18 -47.5 -16.891 1 58.25 152 ALA B O 1
ATOM 3794 N N . ALA B 1 153 ? -10.758 -48.344 -18.406 1 59.91 153 ALA B N 1
ATOM 3795 C CA . ALA B 1 153 ? -9.875 -47.188 -18.375 1 59.91 153 ALA B CA 1
ATOM 3796 C C . ALA B 1 153 ? -10.5 -46 -19.078 1 59.91 153 ALA B C 1
ATOM 3798 O O . ALA B 1 153 ? -10.312 -44.844 -18.656 1 59.91 153 ALA B O 1
ATOM 3799 N N . GLU B 1 154 ? -11.219 -46.375 -20.125 1 65.56 154 GLU B N 1
ATOM 3800 C CA . GLU B 1 154 ? -11.93 -45.375 -20.875 1 65.56 154 GLU B CA 1
ATOM 3801 C C . GLU B 1 154 ? -12.906 -44.594 -19.984 1 65.56 154 GLU B C 1
ATOM 3803 O O . GLU B 1 154 ? -13.039 -43.375 -20.109 1 65.56 154 GLU B O 1
ATOM 3808 N N . VAL B 1 155 ? -13.406 -45.344 -19.047 1 65.31 155 VAL B N 1
ATOM 3809 C CA . VAL B 1 155 ? -14.359 -44.75 -18.094 1 65.31 155 VAL B CA 1
ATOM 3810 C C . VAL B 1 155 ? -13.648 -43.719 -17.219 1 65.31 155 VAL B C 1
ATOM 3812 O O . VAL B 1 155 ? -14.195 -42.656 -16.922 1 65.31 155 VAL B O 1
ATOM 3815 N N . HIS B 1 156 ? -12.414 -44.031 -17.078 1 68.88 156 HIS B N 1
ATOM 3816 C CA . HIS B 1 156 ? -11.68 -43.125 -16.203 1 68.88 156 HIS B CA 1
ATOM 3817 C C . HIS B 1 156 ? -11.305 -41.844 -16.906 1 68.88 156 HIS B C 1
ATOM 3819 O O . HIS B 1 156 ? -11.477 -40.75 -16.359 1 68.88 156 HIS B O 1
ATOM 3825 N N . ALA B 1 157 ? -10.781 -42.031 -18.125 1 71.62 157 ALA B N 1
ATOM 3826 C CA . ALA B 1 157 ? -10.383 -40.844 -18.891 1 71.62 157 ALA B CA 1
ATOM 3827 C C . ALA B 1 157 ? -11.578 -39.938 -19.141 1 71.62 157 ALA B C 1
ATOM 3829 O O . ALA B 1 157 ? -11.484 -38.719 -18.922 1 71.62 157 ALA B O 1
ATOM 3830 N N . ASN B 1 158 ? -12.602 -40.438 -19.5 1 82.81 158 ASN B N 1
ATOM 3831 C CA . ASN B 1 158 ? -13.805 -39.656 -19.766 1 82.81 158 ASN B CA 1
ATOM 3832 C C . ASN B 1 158 ? -14.398 -39.125 -18.469 1 82.81 158 ASN B C 1
ATOM 3834 O O . ASN B 1 158 ? -14.977 -38.031 -18.453 1 82.81 158 ASN B O 1
ATOM 3838 N N . HIS B 1 159 ? -14.102 -39.875 -17.5 1 86.62 159 HIS B N 1
ATOM 3839 C CA . HIS B 1 159 ? -14.625 -39.469 -16.203 1 86.62 159 HIS B CA 1
ATOM 3840 C C . HIS B 1 159 ? -13.953 -38.156 -15.727 1 86.62 159 HIS B C 1
ATOM 3842 O O . HIS B 1 159 ? -14.625 -37.25 -15.273 1 86.62 159 HIS B O 1
ATOM 3848 N N . LEU B 1 160 ? -12.695 -38.125 -15.906 1 91.56 160 LEU B N 1
ATOM 3849 C CA . LEU B 1 160 ? -11.93 -36.938 -15.492 1 91.56 160 LEU B CA 1
ATOM 3850 C C . LEU B 1 160 ? -12.406 -35.688 -16.234 1 91.56 160 LEU B C 1
ATOM 3852 O O . LEU B 1 160 ? -12.68 -34.656 -15.602 1 91.56 160 LEU B O 1
ATOM 3856 N N . THR B 1 161 ? -12.531 -35.781 -17.5 1 93.94 161 THR B N 1
ATOM 3857 C CA . THR B 1 161 ? -12.945 -34.688 -18.344 1 93.94 161 THR B CA 1
ATOM 3858 C C . THR B 1 161 ? -14.383 -34.25 -18.031 1 93.94 161 THR B C 1
ATOM 3860 O O . THR B 1 161 ? -14.68 -33.062 -17.891 1 93.94 161 THR B O 1
ATOM 3863 N N . THR B 1 162 ? -15.211 -35.219 -17.828 1 94.38 162 THR B N 1
ATOM 3864 C CA . THR B 1 162 ? -16.625 -34.969 -17.531 1 94.38 162 THR B CA 1
ATOM 3865 C C . THR B 1 162 ? -16.766 -34.312 -16.172 1 94.38 162 THR B C 1
ATOM 3867 O O . THR B 1 162 ? -17.484 -33.312 -16.047 1 94.38 162 THR B O 1
ATOM 3870 N N . LYS B 1 163 ? -16.156 -34.875 -15.266 1 95.31 163 LYS B N 1
ATOM 3871 C CA . LYS B 1 163 ? -16.266 -34.344 -13.906 1 95.31 163 LYS B CA 1
ATOM 3872 C C . LYS B 1 163 ? -15.773 -32.906 -13.828 1 95.31 163 LYS B C 1
ATOM 3874 O O . LYS B 1 163 ? -16.438 -32.031 -13.242 1 95.31 163 LYS B O 1
ATOM 3879 N N . LEU B 1 164 ? -14.633 -32.625 -14.438 1 96.94 164 LEU B N 1
ATOM 3880 C CA . LEU B 1 164 ? -14.117 -31.266 -14.43 1 96.94 164 LEU B CA 1
ATOM 3881 C C . LEU B 1 164 ? -15.078 -30.328 -15.148 1 96.94 164 LEU B C 1
ATOM 3883 O O . LEU B 1 164 ? -15.367 -29.234 -14.648 1 96.94 164 LEU B O 1
ATOM 3887 N N . ALA B 1 165 ? -15.539 -30.75 -16.281 1 96.94 165 ALA B N 1
ATOM 3888 C CA . ALA B 1 165 ? -16.469 -29.922 -17.047 1 96.94 165 ALA B CA 1
ATOM 3889 C C . ALA B 1 165 ? -17.688 -29.547 -16.219 1 96.94 165 ALA B C 1
ATOM 3891 O O . ALA B 1 165 ? -18.125 -28.391 -16.234 1 96.94 165 ALA B O 1
ATOM 3892 N N . ASN B 1 166 ? -18.172 -30.516 -15.508 1 96.44 166 ASN B N 1
ATOM 3893 C CA . ASN B 1 166 ? -19.344 -30.281 -14.664 1 96.44 166 ASN B CA 1
ATOM 3894 C C . ASN B 1 166 ? -19.016 -29.297 -13.547 1 96.44 166 ASN B C 1
ATOM 3896 O O . ASN B 1 166 ? -19.812 -28.375 -13.273 1 96.44 166 ASN B O 1
ATOM 3900 N N . LEU B 1 167 ? -17.938 -29.484 -12.922 1 96.62 167 LEU B N 1
ATOM 3901 C CA . LEU B 1 167 ? -17.547 -28.656 -11.781 1 96.62 167 LEU B CA 1
ATOM 3902 C C . LEU B 1 167 ? -17.344 -27.203 -12.211 1 96.62 167 LEU B C 1
ATOM 3904 O O . LEU B 1 167 ? -17.625 -26.281 -11.438 1 96.62 167 LEU B O 1
ATOM 3908 N N . VAL B 1 168 ? -16.906 -26.969 -13.477 1 96.75 168 VAL B N 1
ATOM 3909 C CA . VAL B 1 168 ? -16.547 -25.609 -13.875 1 96.75 168 VAL B CA 1
ATOM 3910 C C . VAL B 1 168 ? -17.641 -25.031 -14.766 1 96.75 168 VAL B C 1
ATOM 3912 O O . VAL B 1 168 ? -17.531 -23.891 -15.25 1 96.75 168 VAL B O 1
ATOM 3915 N N . GLY B 1 169 ? -18.688 -25.781 -15 1 96.19 169 GLY B N 1
ATOM 3916 C CA . GLY B 1 169 ? -19.797 -25.312 -15.812 1 96.19 169 GLY B CA 1
ATOM 3917 C C . GLY B 1 169 ? -19.453 -25.141 -17.281 1 96.19 169 GLY B C 1
ATOM 3918 O O . GLY B 1 169 ? -19.688 -24.078 -17.859 1 96.19 169 GLY B O 1
ATOM 3919 N N . SER B 1 170 ? -18.891 -26.125 -17.828 1 96.69 170 SER B N 1
ATOM 3920 C CA . SER B 1 170 ? -18.438 -26.094 -19.219 1 96.69 170 SER B CA 1
ATOM 3921 C C . SER B 1 170 ? -18.828 -27.359 -19.953 1 96.69 170 SER B C 1
ATOM 3923 O O . SER B 1 170 ? -19.375 -28.297 -19.359 1 96.69 170 SER B O 1
ATOM 3925 N N . GLU B 1 171 ? -18.594 -27.344 -21.266 1 96.5 171 GLU B N 1
ATOM 3926 C CA . GLU B 1 171 ? -18.875 -28.5 -22.109 1 96.5 171 GLU B CA 1
ATOM 3927 C C . GLU B 1 171 ? -17.641 -29.391 -22.25 1 96.5 171 GLU B C 1
ATOM 3929 O O . GLU B 1 171 ? -16.578 -28.922 -22.625 1 96.5 171 GLU B O 1
ATOM 3934 N N . PRO B 1 172 ? -17.844 -30.703 -21.953 1 95.75 172 PRO B N 1
ATOM 3935 C CA . PRO B 1 172 ? -16.719 -31.594 -22.203 1 95.75 172 PRO B CA 1
ATOM 3936 C C . PRO B 1 172 ? -16.516 -31.906 -23.688 1 95.75 172 PRO B C 1
ATOM 3938 O O . PRO B 1 172 ? -17.5 -32.062 -24.422 1 95.75 172 PRO B O 1
ATOM 3941 N N . LYS B 1 173 ? -15.336 -31.812 -24.172 1 95.19 173 LYS B N 1
ATOM 3942 C CA . LYS B 1 173 ? -14.93 -32.219 -25.516 1 95.19 173 LYS B CA 1
ATOM 3943 C C . LYS B 1 173 ? -13.961 -33.406 -25.453 1 95.19 173 LYS B C 1
ATOM 3945 O O . LYS B 1 173 ? -12.797 -33.25 -25.078 1 95.19 173 LYS B O 1
ATOM 3950 N N . PHE B 1 174 ? -14.43 -34.562 -25.891 1 93.19 174 PHE B N 1
ATOM 3951 C CA . PHE B 1 174 ? -13.656 -35.781 -25.781 1 93.19 174 PHE B CA 1
ATOM 3952 C C . PHE B 1 174 ? -12.805 -36 -27.016 1 93.19 174 PHE B C 1
ATOM 3954 O O . PHE B 1 174 ? -13.195 -35.625 -28.125 1 93.19 174 PHE B O 1
ATOM 3961 N N . LEU B 1 175 ? -11.633 -36.531 -26.75 1 92.94 175 LEU B N 1
ATOM 3962 C CA . LEU B 1 175 ? -10.828 -37.062 -27.859 1 92.94 175 LEU B CA 1
ATOM 3963 C C . LEU B 1 175 ? -11.164 -38.5 -28.141 1 92.94 175 LEU B C 1
ATOM 3965 O O . LEU B 1 175 ? -10.641 -39.406 -27.484 1 92.94 175 LEU B O 1
ATOM 3969 N N . ALA B 1 176 ? -11.977 -38.688 -29.172 1 88.19 176 ALA B N 1
ATOM 3970 C CA . ALA B 1 176 ? -12.477 -40 -29.5 1 88.19 176 ALA B CA 1
ATOM 3971 C C . ALA B 1 176 ? -11.406 -40.844 -30.203 1 88.19 176 ALA B C 1
ATOM 3973 O O . ALA B 1 176 ? -11.594 -41.281 -31.344 1 88.19 176 ALA B O 1
ATOM 3974 N N . ALA B 1 177 ? -10.344 -41.062 -29.547 1 89.81 177 ALA B N 1
ATOM 3975 C CA . ALA B 1 177 ? -9.203 -41.812 -30.047 1 89.81 177 ALA B CA 1
ATOM 3976 C C . ALA B 1 177 ? -8.422 -42.469 -28.906 1 89.81 177 ALA B C 1
ATOM 3978 O O . ALA B 1 177 ? -8.492 -42 -27.766 1 89.81 177 ALA B O 1
ATOM 3979 N N . PRO B 1 178 ? -7.777 -43.656 -29.219 1 88.19 178 PRO B N 1
ATOM 3980 C CA . PRO B 1 178 ? -6.816 -44.156 -28.234 1 88.19 178 PRO B CA 1
ATOM 3981 C C . PRO B 1 178 ? -5.633 -43.219 -28.031 1 88.19 178 PRO B C 1
ATOM 3983 O O . PRO B 1 178 ? -5.32 -42.406 -28.922 1 88.19 178 PRO B O 1
ATOM 3986 N N . GLY B 1 179 ? -5.074 -43.25 -26.844 1 88.69 179 GLY B N 1
ATOM 3987 C CA . GLY B 1 179 ? -3.865 -42.469 -26.609 1 88.69 179 GLY B CA 1
ATOM 3988 C C . GLY B 1 179 ? -2.676 -42.969 -27.422 1 88.69 179 GLY B C 1
ATOM 3989 O O . GLY B 1 179 ? -1.837 -42.156 -27.844 1 88.69 179 GLY B O 1
ATOM 3990 N N . VAL B 1 180 ? -2.623 -44.312 -27.531 1 88.69 180 VAL B N 1
ATOM 3991 C CA . VAL B 1 180 ? -1.551 -44.938 -28.297 1 88.69 180 VAL B CA 1
ATOM 3992 C C . VAL B 1 180 ? -2.143 -45.938 -29.297 1 88.69 180 VAL B C 1
ATOM 3994 O O . VAL B 1 180 ? -3.012 -46.75 -28.953 1 88.69 180 VAL B O 1
ATOM 3997 N N . VAL B 1 181 ? -1.683 -45.812 -30.547 1 89.62 181 VAL B N 1
ATOM 3998 C CA . VAL B 1 181 ? -2.145 -46.719 -31.578 1 89.62 181 VAL B CA 1
ATOM 3999 C C . VAL B 1 181 ? -0.998 -47.625 -32.031 1 89.62 181 VAL B C 1
ATOM 4001 O O . VAL B 1 181 ? 0.154 -47.406 -31.641 1 89.62 181 VAL B O 1
ATOM 4004 N N . GLY B 1 182 ? -1.366 -48.594 -32.812 1 86.19 182 GLY B N 1
ATOM 4005 C CA . GLY B 1 182 ? -0.417 -49.656 -33.156 1 86.19 182 GLY B CA 1
ATOM 4006 C C . GLY B 1 182 ? 0.6 -49.219 -34.188 1 86.19 182 GLY B C 1
ATOM 4007 O O . GLY B 1 182 ? 1.684 -49.781 -34.281 1 86.19 182 GLY B O 1
ATOM 4008 N N . SER B 1 183 ? 0.211 -48.219 -35.062 1 89.06 183 SER B N 1
ATOM 4009 C CA . SER B 1 183 ? 1.094 -47.781 -36.125 1 89.06 183 SER B CA 1
ATOM 4010 C C . SER B 1 183 ? 0.828 -46.344 -36.531 1 89.06 183 SER B C 1
ATOM 4012 O O . SER B 1 183 ? -0.24 -45.781 -36.219 1 89.06 183 SER B O 1
ATOM 4014 N N . PRO B 1 184 ? 1.862 -45.781 -37.188 1 92.25 184 PRO B N 1
ATOM 4015 C CA . PRO B 1 184 ? 1.652 -44.438 -37.688 1 92.25 184 PRO B CA 1
ATOM 4016 C C . PRO B 1 184 ? 0.487 -44.344 -38.688 1 92.25 184 PRO B C 1
ATOM 4018 O O . PRO B 1 184 ? -0.201 -43.312 -38.719 1 92.25 184 PRO B O 1
ATOM 4021 N N . GLU B 1 185 ? 0.34 -45.344 -39.438 1 93.69 185 GLU B N 1
ATOM 4022 C CA . GLU B 1 185 ? -0.76 -45.375 -40.406 1 93.69 185 GLU B CA 1
ATOM 4023 C C . GLU B 1 185 ? -2.111 -45.375 -39.688 1 93.69 185 GLU B C 1
ATOM 4025 O O . GLU B 1 185 ? -3.031 -44.656 -40.094 1 93.69 185 GLU B O 1
ATOM 4030 N N . ALA B 1 186 ? -2.178 -46.125 -38.656 1 92.62 186 ALA B N 1
ATOM 4031 C CA . ALA B 1 186 ? -3.402 -46.156 -37.844 1 92.62 186 ALA B CA 1
ATOM 4032 C C . ALA B 1 186 ? -3.695 -44.75 -37.281 1 92.62 186 ALA B C 1
ATOM 4034 O O . ALA B 1 186 ? -4.84 -44.312 -37.281 1 92.62 186 ALA B O 1
ATOM 4035 N N . ARG B 1 187 ? -2.666 -44.094 -36.812 1 93.94 187 ARG B N 1
ATOM 4036 C CA . ARG B 1 187 ? -2.807 -42.75 -36.25 1 93.94 187 ARG B CA 1
ATOM 4037 C C . ARG B 1 187 ? -3.357 -41.812 -37.312 1 93.94 187 ARG B C 1
ATOM 4039 O O . ARG B 1 187 ? -4.281 -41.031 -37.031 1 93.94 187 ARG B O 1
ATOM 4046 N N . ALA B 1 188 ? -2.771 -41.844 -38.5 1 94.19 188 ALA B N 1
ATOM 4047 C CA . ALA B 1 188 ? -3.186 -40.969 -39.594 1 94.19 188 ALA B CA 1
ATOM 4048 C C . ALA B 1 188 ? -4.664 -41.156 -39.938 1 94.19 188 ALA B C 1
ATOM 4050 O O . ALA B 1 188 ? -5.387 -40.188 -40.156 1 94.19 188 ALA B O 1
ATOM 4051 N N . VAL B 1 189 ? -5.066 -42.344 -39.906 1 94.69 189 VAL B N 1
ATOM 4052 C CA . VAL B 1 189 ? -6.449 -42.688 -40.25 1 94.69 189 VAL B CA 1
ATOM 4053 C C . VAL B 1 189 ? -7.387 -42.125 -39.188 1 94.69 189 VAL B C 1
ATOM 4055 O O . VAL B 1 189 ? -8.391 -41.469 -39.5 1 94.69 189 VAL B O 1
ATOM 4058 N N . ILE B 1 190 ? -7.051 -42.344 -38 1 93.5 190 ILE B N 1
ATOM 4059 C CA . ILE B 1 190 ? -7.895 -41.938 -36.875 1 93.5 190 ILE B CA 1
ATOM 4060 C C . ILE B 1 190 ? -7.941 -40.438 -36.781 1 93.5 190 ILE B C 1
ATOM 4062 O O . ILE B 1 190 ? -9.008 -39.844 -36.594 1 93.5 190 ILE B O 1
ATOM 4066 N N . CYS B 1 191 ? -6.809 -39.781 -37 1 94.31 191 CYS B N 1
ATOM 4067 C CA . CYS B 1 191 ? -6.711 -38.312 -36.875 1 94.31 191 CYS B CA 1
ATOM 4068 C C . CYS B 1 191 ? -7.457 -37.656 -38.031 1 94.31 191 CYS B C 1
ATOM 4070 O O . CYS B 1 191 ? -7.766 -36.438 -37.938 1 94.31 191 CYS B O 1
ATOM 4072 N N . ASN B 1 192 ? -7.734 -38.375 -39.062 1 93.12 192 ASN B N 1
ATOM 4073 C CA . ASN B 1 192 ? -8.453 -37.844 -40.219 1 93.12 192 ASN B CA 1
ATOM 4074 C C . ASN B 1 192 ? -9.961 -37.938 -40.031 1 93.12 192 ASN B C 1
ATOM 4076 O O . ASN B 1 192 ? -10.727 -37.375 -40.812 1 93.12 192 ASN B O 1
ATOM 4080 N N . ASP B 1 193 ? -10.336 -38.625 -39 1 92.62 193 ASP B N 1
ATOM 4081 C CA . ASP B 1 193 ? -11.75 -38.656 -38.656 1 92.62 193 ASP B CA 1
ATOM 4082 C C . ASP B 1 193 ? -12.242 -37.25 -38.25 1 92.62 193 ASP B C 1
ATOM 4084 O O . ASP B 1 193 ? -11.555 -36.531 -37.562 1 92.62 193 ASP B O 1
ATOM 4088 N N . THR B 1 194 ? -13.438 -36.906 -38.688 1 92.25 194 THR B N 1
ATOM 4089 C CA . THR B 1 194 ? -13.977 -35.562 -38.531 1 92.25 194 THR B CA 1
ATOM 4090 C C . THR B 1 194 ? -14.102 -35.219 -37.062 1 92.25 194 THR B C 1
ATOM 4092 O O . THR B 1 194 ? -13.742 -34.094 -36.656 1 92.25 194 THR B O 1
ATOM 4095 N N . PHE B 1 195 ? -14.602 -36.062 -36.25 1 89.75 195 PHE B N 1
ATOM 4096 C CA . PHE B 1 195 ? -14.82 -35.812 -34.844 1 89.75 195 PHE B CA 1
ATOM 4097 C C . PHE B 1 195 ? -13.484 -35.656 -34.125 1 89.75 195 PHE B C 1
ATOM 4099 O O . PHE B 1 195 ? -13.344 -34.781 -33.25 1 89.75 195 PHE B O 1
ATOM 4106 N N . VAL B 1 196 ? -12.562 -36.469 -34.438 1 93.94 196 VAL B N 1
ATOM 4107 C CA . VAL B 1 196 ? -11.234 -36.406 -33.812 1 93.94 196 VAL B CA 1
ATOM 4108 C C . VAL B 1 196 ? -10.555 -35.094 -34.219 1 93.94 196 VAL B C 1
ATOM 4110 O O . VAL B 1 196 ? -9.977 -34.406 -33.375 1 93.94 196 VAL B O 1
ATOM 4113 N N . GLN B 1 197 ? -10.734 -34.719 -35.469 1 94.44 197 GLN B N 1
ATOM 4114 C CA . GLN B 1 197 ? -10.133 -33.5 -35.969 1 94.44 197 GLN B CA 1
ATOM 4115 C C . GLN B 1 197 ? -10.695 -32.281 -35.281 1 94.44 197 GLN B C 1
ATOM 4117 O O . GLN B 1 197 ? -9.969 -31.312 -35 1 94.44 197 GLN B O 1
ATOM 4122 N N . GLU B 1 198 ? -11.922 -32.281 -35.062 1 94 198 GLU B N 1
ATOM 4123 C CA . GLU B 1 198 ? -12.57 -31.172 -34.406 1 94 198 GLU B CA 1
ATOM 4124 C C . GLU B 1 198 ? -11.969 -30.922 -33 1 94 198 GLU B C 1
ATOM 4126 O O . GLU B 1 198 ? -11.734 -29.781 -32.625 1 94 198 GLU B O 1
ATOM 4131 N N . THR B 1 199 ? -11.742 -31.984 -32.344 1 94.81 199 THR B N 1
ATOM 4132 C CA . THR B 1 199 ? -11.164 -31.875 -31 1 94.81 199 THR B CA 1
ATOM 4133 C C . THR B 1 199 ? -9.695 -31.469 -31.078 1 94.81 199 THR B C 1
ATOM 4135 O O . THR B 1 199 ? -9.234 -30.609 -30.312 1 94.81 199 THR B O 1
ATOM 4138 N N . LEU B 1 200 ? -8.977 -32.031 -32.031 1 96.12 200 LEU B N 1
ATOM 4139 C CA . LEU B 1 200 ? -7.566 -31.719 -32.219 1 96.12 200 LEU B CA 1
ATOM 4140 C C . LEU B 1 200 ? -7.379 -30.234 -32.5 1 96.12 200 LEU B C 1
ATOM 4142 O O . LEU B 1 200 ? -6.426 -29.609 -32.031 1 96.12 200 LEU B O 1
ATOM 4146 N N . LYS B 1 201 ? -8.297 -29.609 -33.188 1 95.44 201 LYS B N 1
ATOM 4147 C CA . LYS B 1 201 ? -8.227 -28.203 -33.531 1 95.44 201 LYS B CA 1
ATOM 4148 C C . LYS B 1 201 ? -8.383 -27.312 -32.281 1 95.44 201 LYS B C 1
ATOM 4150 O O . LYS B 1 201 ? -7.871 -26.188 -32.25 1 95.44 201 LYS B O 1
ATOM 4155 N N . LEU B 1 202 ? -9.031 -27.828 -31.312 1 96.62 202 LEU B N 1
ATOM 4156 C CA . LEU B 1 202 ? -9.258 -27.078 -30.094 1 96.62 202 LEU B CA 1
ATOM 4157 C C . LEU B 1 202 ? -7.969 -26.938 -29.281 1 96.62 202 LEU B C 1
ATOM 4159 O O . LEU B 1 202 ? -7.867 -26.062 -28.422 1 96.62 202 LEU B O 1
ATOM 4163 N N . PHE B 1 203 ? -6.996 -27.844 -29.594 1 97.62 203 PHE B N 1
ATOM 4164 C CA . PHE B 1 203 ? -5.75 -27.828 -28.828 1 97.62 203 PHE B CA 1
ATOM 4165 C C . PHE B 1 203 ? -5.062 -26.469 -28.953 1 97.62 203 PHE B C 1
ATOM 4167 O O . PHE B 1 203 ? -4.441 -25.984 -28 1 97.62 203 PHE B O 1
ATOM 4174 N N . ASP B 1 204 ? -5.262 -25.766 -30.062 1 97.06 204 ASP B N 1
ATOM 4175 C CA . ASP B 1 204 ? -4.602 -24.5 -30.312 1 97.06 204 ASP B CA 1
ATOM 4176 C C . ASP B 1 204 ? -5.363 -23.344 -29.672 1 97.06 204 ASP B C 1
ATOM 4178 O O . ASP B 1 204 ? -4.891 -22.203 -29.672 1 97.06 204 ASP B O 1
ATOM 4182 N N . ARG B 1 205 ? -6.453 -23.641 -29.062 1 96.94 205 ARG B N 1
ATOM 4183 C CA . ARG B 1 205 ? -7.285 -22.609 -28.438 1 96.94 205 ARG B CA 1
ATOM 4184 C C . ARG B 1 205 ? -7.258 -22.719 -26.922 1 96.94 205 ARG B C 1
ATOM 4186 O O . ARG B 1 205 ? -7.902 -21.922 -26.234 1 96.94 205 ARG B O 1
ATOM 4193 N N . ILE B 1 206 ? -6.547 -23.672 -26.453 1 98 206 ILE B N 1
ATOM 4194 C CA . ILE B 1 206 ? -6.508 -23.906 -25.016 1 98 206 ILE B CA 1
ATOM 4195 C C . ILE B 1 206 ? -5.816 -22.734 -24.312 1 98 206 ILE B C 1
ATOM 4197 O O . ILE B 1 206 ? -4.715 -22.344 -24.703 1 98 206 ILE B O 1
ATOM 4201 N N . ASN B 1 207 ? -6.5 -22.188 -23.312 1 97.56 207 ASN B N 1
ATOM 4202 C CA . ASN B 1 207 ? -5.938 -21.125 -22.484 1 97.56 207 ASN B CA 1
ATOM 4203 C C . ASN B 1 207 ? -5.18 -21.672 -21.281 1 97.56 207 ASN B C 1
ATOM 4205 O O . ASN B 1 207 ? -4.145 -21.141 -20.906 1 97.56 207 ASN B O 1
ATOM 4209 N N . VAL B 1 208 ? -5.801 -22.75 -20.703 1 98.19 208 VAL B N 1
ATOM 4210 C CA . VAL B 1 208 ? -5.238 -23.375 -19.516 1 98.19 208 VAL B CA 1
ATOM 4211 C C . VAL B 1 208 ? -5.113 -24.891 -19.734 1 98.19 208 VAL B C 1
ATOM 4213 O O . VAL B 1 208 ? -6.102 -25.562 -20.047 1 98.19 208 VAL B O 1
ATOM 4216 N N . ALA B 1 209 ? -3.916 -25.422 -19.609 1 98.62 209 ALA B N 1
ATOM 4217 C CA . ALA B 1 209 ? -3.697 -26.859 -19.688 1 98.62 209 ALA B CA 1
ATOM 4218 C C . ALA B 1 209 ? -3.344 -27.438 -18.328 1 98.62 209 ALA B C 1
ATOM 4220 O O . ALA B 1 209 ? -2.5 -26.906 -17.609 1 98.62 209 ALA B O 1
ATOM 4221 N N . LEU B 1 210 ? -4.027 -28.469 -17.953 1 98.5 210 LEU B N 1
ATOM 4222 C CA . LEU B 1 210 ? -3.754 -29.219 -16.734 1 98.5 210 LEU B CA 1
ATOM 4223 C C . LEU B 1 210 ? -3.113 -30.562 -17.047 1 98.5 210 LEU B C 1
ATOM 4225 O O . LEU B 1 210 ? -3.738 -31.422 -17.672 1 98.5 210 LEU B O 1
ATOM 4229 N N . VAL B 1 211 ? -1.879 -30.703 -16.547 1 97.88 211 VAL B N 1
ATOM 4230 C CA . VAL B 1 211 ? -1.176 -31.906 -16.969 1 97.88 211 VAL B CA 1
ATOM 4231 C C . VAL B 1 211 ? -0.456 -32.531 -15.773 1 97.88 211 VAL B C 1
ATOM 4233 O O . VAL B 1 211 ? 0.032 -31.812 -14.898 1 97.88 211 VAL B O 1
ATOM 4236 N N . GLY B 1 212 ? -0.492 -33.844 -15.773 1 96.38 212 GLY B N 1
ATOM 4237 C CA . GLY B 1 212 ? 0.475 -34.531 -14.945 1 96.38 212 GLY B CA 1
ATOM 4238 C C . GLY B 1 212 ? 1.838 -34.656 -15.602 1 96.38 212 GLY B C 1
ATOM 4239 O O . GLY B 1 212 ? 1.98 -34.438 -16.797 1 96.38 212 GLY B O 1
ATOM 4240 N N . ILE B 1 213 ? 2.799 -34.938 -14.789 1 96.06 213 ILE B N 1
ATOM 4241 C CA . ILE B 1 213 ? 4.145 -35.219 -15.273 1 96.06 213 ILE B CA 1
ATOM 4242 C C . ILE B 1 213 ? 4.543 -36.625 -14.883 1 96.06 213 ILE B C 1
ATOM 4244 O O . ILE B 1 213 ? 4.562 -36.969 -13.695 1 96.06 213 ILE B O 1
ATOM 4248 N N . GLY B 1 214 ? 4.816 -37.406 -15.922 1 92.69 214 GLY B N 1
ATOM 4249 C CA . GLY B 1 214 ? 5.113 -38.812 -15.68 1 92.69 214 GLY B CA 1
ATOM 4250 C C . GLY B 1 214 ? 6.602 -39.125 -15.711 1 92.69 214 GLY B C 1
ATOM 4251 O O . GLY B 1 214 ? 7.352 -38.5 -16.469 1 92.69 214 GLY B O 1
ATOM 4252 N N . ALA B 1 215 ? 6.934 -40.094 -14.844 1 87.06 215 ALA B N 1
ATOM 4253 C CA . ALA B 1 215 ? 8.258 -40.688 -14.977 1 87.06 215 ALA B CA 1
ATOM 4254 C C . ALA B 1 215 ? 8.273 -41.75 -16.062 1 87.06 215 ALA B C 1
ATOM 4256 O O . ALA B 1 215 ? 7.242 -42.031 -16.688 1 87.06 215 ALA B O 1
ATOM 4257 N N . LEU B 1 216 ? 9.375 -42.25 -16.406 1 80.81 216 LEU B N 1
ATOM 4258 C CA . LEU B 1 216 ? 9.492 -43.25 -17.469 1 80.81 216 LEU B CA 1
ATOM 4259 C C . LEU B 1 216 ? 8.688 -44.5 -17.141 1 80.81 216 LEU B C 1
ATOM 4261 O O . LEU B 1 216 ? 8.062 -45.094 -18.016 1 80.81 216 LEU B O 1
ATOM 4265 N N . LEU B 1 217 ? 8.734 -44.75 -15.891 1 71.75 217 LEU B N 1
ATOM 4266 C CA . LEU B 1 217 ? 7.852 -45.844 -15.5 1 71.75 217 LEU B CA 1
ATOM 4267 C C . LEU B 1 217 ? 6.414 -45.375 -15.352 1 71.75 217 LEU B C 1
ATOM 4269 O O . LEU B 1 217 ? 6.156 -44.375 -14.664 1 71.75 217 LEU B O 1
ATOM 4273 N N . PRO B 1 218 ? 5.535 -46.031 -16.047 1 67.25 218 PRO B N 1
ATOM 4274 C CA . PRO B 1 218 ? 4.156 -45.531 -16.047 1 67.25 218 PRO B CA 1
ATOM 4275 C C . PRO B 1 218 ? 3.512 -45.594 -14.664 1 67.25 218 PRO B C 1
ATOM 4277 O O . PRO B 1 218 ? 3.85 -46.469 -13.867 1 67.25 218 PRO B O 1
ATOM 4280 N N . SER B 1 219 ? 2.666 -44.688 -14.477 1 66 219 SER B N 1
ATOM 4281 C CA . SER B 1 219 ? 1.819 -44.781 -13.297 1 66 219 SER B CA 1
ATOM 4282 C C . SER B 1 219 ? 0.881 -45.969 -13.367 1 66 219 SER B C 1
ATOM 4284 O O . SER B 1 219 ? 0.706 -46.562 -14.43 1 66 219 SER B O 1
ATOM 4286 N N . LYS B 1 220 ? 0.311 -46.25 -12.211 1 65.5 220 LYS B N 1
ATOM 4287 C CA . LYS B 1 220 ? -0.63 -47.344 -12.156 1 65.5 220 LYS B CA 1
ATOM 4288 C C . LYS B 1 220 ? -1.826 -47.094 -13.078 1 65.5 220 LYS B C 1
ATOM 4290 O O . LYS B 1 220 ? -2.254 -48 -13.805 1 65.5 220 LYS B O 1
ATOM 4295 N N . LEU B 1 221 ? -2.215 -45.938 -13.125 1 64.62 221 LEU B N 1
ATOM 4296 C CA . LEU B 1 221 ? -3.395 -45.594 -13.922 1 64.62 221 LEU B CA 1
ATOM 4297 C C . LEU B 1 221 ? -3.088 -45.656 -15.414 1 64.62 221 LEU B C 1
ATOM 4299 O O . LEU B 1 221 ? -3.887 -46.188 -16.188 1 64.62 221 LEU B O 1
ATOM 4303 N N . LEU B 1 222 ? -2.02 -45.219 -15.797 1 67.88 222 LEU B N 1
ATOM 4304 C CA . LEU B 1 222 ? -1.618 -45.281 -17.203 1 67.88 222 LEU B CA 1
ATOM 4305 C C . LEU B 1 222 ? -1.367 -46.719 -17.641 1 67.88 222 LEU B C 1
ATOM 4307 O O . LEU B 1 222 ? -1.763 -47.094 -18.734 1 67.88 222 LEU B O 1
ATOM 4311 N N . ALA B 1 223 ? -0.726 -47.438 -16.766 1 66.19 223 ALA B N 1
ATOM 4312 C CA . ALA B 1 223 ? -0.455 -48.812 -17.094 1 66.19 223 ALA B CA 1
ATOM 4313 C C . ALA B 1 223 ? -1.752 -49.594 -17.328 1 66.19 223 ALA B C 1
ATOM 4315 O O . ALA B 1 223 ? -1.847 -50.406 -18.25 1 66.19 223 ALA B O 1
ATOM 4316 N N . SER B 1 224 ? -2.732 -49.25 -16.5 1 67.81 224 SER B N 1
ATOM 4317 C CA . SER B 1 224 ? -3.996 -49.969 -16.578 1 67.81 224 SER B CA 1
ATOM 4318 C C . SER B 1 224 ? -4.82 -49.5 -17.781 1 67.81 224 SER B C 1
ATOM 4320 O O . SER B 1 224 ? -5.73 -50.219 -18.203 1 67.81 224 SER B O 1
ATOM 4322 N N . SER B 1 225 ? -4.508 -48.406 -18.344 1 66.69 225 SER B N 1
ATOM 4323 C CA . SER B 1 225 ? -5.262 -47.844 -19.469 1 66.69 225 SER B CA 1
ATOM 4324 C C . SER B 1 225 ? -5.016 -48.656 -20.75 1 66.69 225 SER B C 1
ATOM 4326 O O . SER B 1 225 ? -5.84 -48.625 -21.656 1 66.69 225 SER B O 1
ATOM 4328 N N . GLY B 1 226 ? -3.896 -49.281 -20.781 1 66.19 226 GLY B N 1
ATOM 4329 C CA . GLY B 1 226 ? -3.469 -49.938 -22 1 66.19 226 GLY B CA 1
ATOM 4330 C C . GLY B 1 226 ? -2.754 -49 -22.969 1 66.19 226 GLY B C 1
ATOM 4331 O O . GLY B 1 226 ? -2.27 -49.438 -24.016 1 66.19 226 GLY B O 1
ATOM 4332 N N . ASN B 1 227 ? -2.729 -47.812 -22.641 1 68.5 227 ASN B N 1
ATOM 4333 C CA . ASN B 1 227 ? -2.016 -46.844 -23.453 1 68.5 227 ASN B CA 1
ATOM 4334 C C . ASN B 1 227 ? -0.539 -46.75 -23.078 1 68.5 227 ASN B C 1
ATOM 4336 O O . ASN B 1 227 ? -0.057 -45.719 -22.656 1 68.5 227 ASN B O 1
ATOM 4340 N N . VAL B 1 228 ? 0.068 -47.906 -23.062 1 68.38 228 VAL B N 1
ATOM 4341 C CA . VAL B 1 228 ? 1.456 -47.969 -22.609 1 68.38 228 VAL B CA 1
ATOM 4342 C C . VAL B 1 228 ? 2.318 -48.625 -23.703 1 68.38 228 VAL B C 1
ATOM 4344 O O . VAL B 1 228 ? 1.81 -49.312 -24.578 1 68.38 228 VAL B O 1
ATOM 4347 N N . PHE B 1 229 ? 3.52 -48.219 -23.562 1 75.38 229 PHE B N 1
ATOM 4348 C CA . PHE B 1 229 ? 4.539 -48.812 -24.438 1 75.38 229 PHE B CA 1
ATOM 4349 C C . PHE B 1 229 ? 5.105 -50.094 -23.828 1 75.38 229 PHE B C 1
ATOM 4351 O O . PHE B 1 229 ? 5.047 -50.281 -22.609 1 75.38 229 PHE B O 1
ATOM 4358 N N . SER B 1 230 ? 5.562 -50.938 -24.672 1 80.12 230 SER B N 1
ATOM 4359 C CA . SER B 1 230 ? 6.203 -52.156 -24.203 1 80.12 230 SER B CA 1
ATOM 4360 C C . SER B 1 230 ? 7.484 -51.844 -23.438 1 80.12 230 SER B C 1
ATOM 4362 O O . SER B 1 230 ? 8.016 -50.719 -23.516 1 80.12 230 SER B O 1
ATOM 4364 N N . GLN B 1 231 ? 7.871 -52.844 -22.656 1 84.12 231 GLN B N 1
ATOM 4365 C CA . GLN B 1 231 ? 9.117 -52.688 -21.906 1 84.12 231 GLN B CA 1
ATOM 4366 C C . GLN B 1 231 ? 10.281 -52.375 -22.844 1 84.12 231 GLN B C 1
ATOM 4368 O O . GLN B 1 231 ? 11.141 -51.562 -22.531 1 84.12 231 GLN B O 1
ATOM 4373 N N . ALA B 1 232 ? 10.312 -53.031 -23.953 1 84.62 232 ALA B N 1
ATOM 4374 C CA . ALA B 1 232 ? 11.359 -52.781 -24.938 1 84.62 232 ALA B CA 1
ATOM 4375 C C . ALA B 1 232 ? 11.32 -51.344 -25.438 1 84.62 232 ALA B C 1
ATOM 4377 O O . ALA B 1 232 ? 12.375 -50.719 -25.625 1 84.62 232 ALA B O 1
ATOM 4378 N N . GLU B 1 233 ? 10.203 -50.844 -25.594 1 84.75 233 GLU B N 1
ATOM 4379 C CA . GLU B 1 233 ? 10.031 -49.5 -26.062 1 84.75 233 GLU B CA 1
ATOM 4380 C C . GLU B 1 233 ? 10.422 -48.469 -25 1 84.75 233 GLU B C 1
ATOM 4382 O O . GLU B 1 233 ? 11.023 -47.438 -25.297 1 84.75 233 GLU B O 1
ATOM 4387 N N . ILE B 1 234 ? 10.156 -48.844 -23.766 1 85.69 234 ILE B N 1
ATOM 4388 C CA . ILE B 1 234 ? 10.539 -48 -22.641 1 85.69 234 ILE B CA 1
ATOM 4389 C C . ILE B 1 234 ? 12.062 -47.969 -22.516 1 85.69 234 ILE B C 1
ATOM 4391 O O . ILE B 1 234 ? 12.648 -46.906 -22.25 1 85.69 234 ILE B O 1
ATOM 4395 N N . ASP B 1 235 ? 12.617 -49.094 -22.703 1 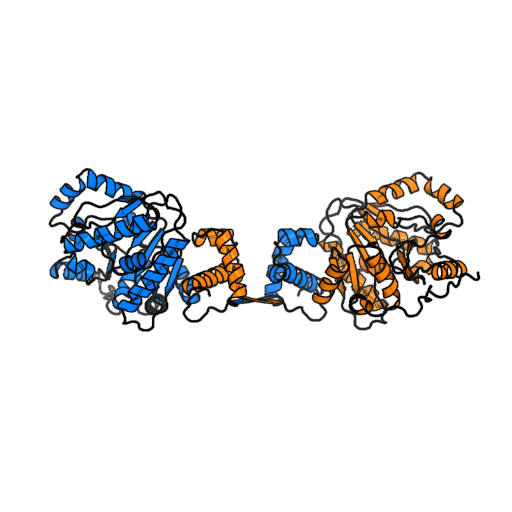86.31 235 ASP B N 1
ATOM 4396 C CA . ASP B 1 235 ? 14.07 -49.188 -22.656 1 86.31 235 ASP B CA 1
ATOM 4397 C C . ASP B 1 235 ? 14.711 -48.344 -23.75 1 86.31 235 ASP B C 1
ATOM 4399 O O . ASP B 1 235 ? 15.75 -47.719 -23.516 1 86.31 235 ASP B O 1
ATOM 4403 N N . LEU B 1 236 ? 14.094 -48.344 -24.859 1 86.69 236 LEU B N 1
ATOM 4404 C CA . LEU B 1 236 ? 14.578 -47.5 -25.953 1 86.69 236 LEU B CA 1
ATOM 4405 C C . LEU B 1 236 ? 14.523 -46.031 -25.562 1 86.69 236 LEU B C 1
ATOM 4407 O O . LEU B 1 236 ? 15.453 -45.281 -25.844 1 86.69 236 LEU B O 1
ATOM 4411 N N . LEU B 1 237 ? 13.438 -45.656 -24.984 1 90.19 237 LEU B N 1
ATOM 4412 C CA . LEU B 1 237 ? 13.273 -44.281 -24.547 1 90.19 237 LEU B CA 1
ATOM 4413 C C . LEU B 1 237 ? 14.359 -43.875 -23.531 1 90.19 237 LEU B C 1
ATOM 4415 O O . LEU B 1 237 ? 14.938 -42.812 -23.625 1 90.19 237 LEU B O 1
ATOM 4419 N N . LYS B 1 238 ? 14.609 -44.812 -22.625 1 89.5 238 LYS B N 1
ATOM 4420 C CA . LYS B 1 238 ? 15.648 -44.562 -21.625 1 89.5 238 LYS B CA 1
ATOM 4421 C C . LYS B 1 238 ? 17.016 -44.375 -22.281 1 89.5 238 LYS B C 1
ATOM 4423 O O . LYS B 1 238 ? 17.781 -43.5 -21.906 1 89.5 238 LYS B O 1
ATOM 4428 N N . GLU B 1 239 ? 17.266 -45.219 -23.234 1 90.88 239 GLU B N 1
ATOM 4429 C CA . GLU B 1 239 ? 18.547 -45.188 -23.953 1 90.88 239 GLU B CA 1
ATOM 4430 C C . GLU B 1 239 ? 18.703 -43.875 -24.719 1 90.88 239 GLU B C 1
ATOM 4432 O O . GLU B 1 239 ? 19.812 -43.344 -24.859 1 90.88 239 GLU B O 1
ATOM 4437 N N . GLU B 1 240 ? 17.578 -43.406 -25.141 1 92.19 240 GLU B N 1
ATOM 4438 C CA . GLU B 1 240 ? 17.594 -42.156 -25.891 1 92.19 240 GLU B CA 1
ATOM 4439 C C . GLU B 1 240 ? 17.594 -40.938 -24.969 1 92.19 240 GLU B C 1
ATOM 4441 O O . GLU B 1 240 ? 17.531 -39.781 -25.422 1 92.19 240 GLU B O 1
ATOM 4446 N N . GLY B 1 241 ? 17.547 -41.156 -23.562 1 93.56 241 GLY B N 1
ATOM 4447 C CA . GLY B 1 241 ? 17.75 -40.094 -22.594 1 93.56 241 GLY B CA 1
ATOM 4448 C C . GLY B 1 241 ? 16.453 -39.562 -22.031 1 93.56 241 GLY B C 1
ATOM 4449 O O . GLY B 1 241 ? 16.438 -38.5 -21.391 1 93.56 241 GLY B O 1
ATOM 4450 N N . ALA B 1 242 ? 15.336 -40.219 -22.281 1 94.62 242 ALA B N 1
ATOM 4451 C CA . ALA B 1 242 ? 14.062 -39.75 -21.75 1 94.62 242 ALA B CA 1
ATOM 4452 C C . ALA B 1 242 ? 14.055 -39.812 -20.219 1 94.62 242 ALA B C 1
ATOM 4454 O O . ALA B 1 242 ? 14.531 -40.781 -19.625 1 94.62 242 ALA B O 1
ATOM 4455 N N . VAL B 1 243 ? 13.562 -38.75 -19.578 1 94.06 243 VAL B N 1
ATOM 4456 C CA . VAL B 1 243 ? 13.5 -38.719 -18.125 1 94.06 243 VAL B CA 1
ATOM 4457 C C . VAL B 1 243 ? 12.047 -38.625 -17.672 1 94.06 243 VAL B C 1
ATOM 4459 O O . VAL B 1 243 ? 11.734 -38.875 -16.5 1 94.06 243 VAL B O 1
ATOM 4462 N N . GLY B 1 244 ? 11.188 -38.219 -18.594 1 94.69 244 GLY B N 1
ATOM 44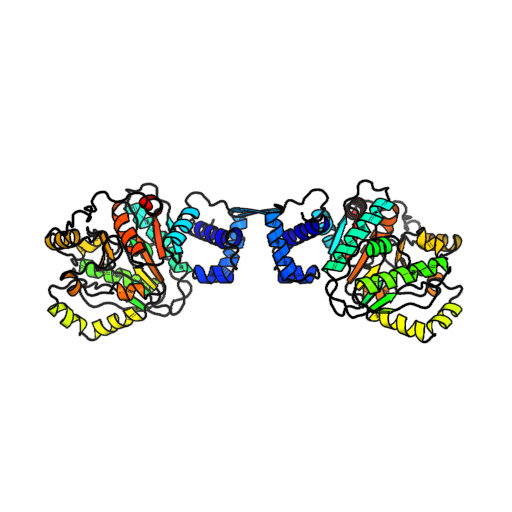63 C CA . GLY B 1 244 ? 9.781 -38.062 -18.25 1 94.69 244 GLY B CA 1
ATOM 4464 C C . GLY B 1 244 ? 8.906 -37.781 -19.453 1 94.69 244 GLY B C 1
ATOM 4465 O O . GLY B 1 244 ? 9.383 -37.781 -20.594 1 94.69 244 GLY B O 1
ATOM 4466 N N . ASP B 1 245 ? 7.59 -37.625 -19.156 1 94 245 ASP B N 1
ATOM 4467 C CA . ASP B 1 245 ? 6.66 -37.344 -20.234 1 94 245 ASP B CA 1
ATOM 4468 C C . ASP B 1 245 ? 5.516 -36.438 -19.75 1 94 245 ASP B C 1
ATOM 4470 O O . ASP B 1 245 ? 5.234 -36.406 -18.547 1 94 245 ASP B O 1
ATOM 4474 N N . ILE B 1 246 ? 4.973 -35.75 -20.656 1 95.88 246 ILE B N 1
ATOM 4475 C CA . ILE B 1 246 ? 3.672 -35.094 -20.547 1 95.88 246 ILE B CA 1
ATOM 4476 C C . ILE B 1 246 ? 2.77 -35.562 -21.688 1 95.88 246 ILE B C 1
ATOM 4478 O O . ILE B 1 246 ? 3.09 -35.344 -22.859 1 95.88 246 ILE B O 1
ATOM 4482 N N . CYS B 1 247 ? 1.715 -36.25 -21.344 1 93.81 247 CYS B N 1
ATOM 4483 C CA . CYS B 1 247 ? 0.793 -36.781 -22.344 1 93.81 247 CYS B CA 1
ATOM 4484 C C . CYS B 1 247 ? 1.508 -37.719 -23.297 1 93.81 247 CYS B C 1
ATOM 4486 O O . CYS B 1 247 ? 1.33 -37.656 -24.516 1 93.81 247 CYS B O 1
ATOM 4488 N N . LEU B 1 248 ? 2.404 -38.469 -22.781 1 91.44 248 LEU B N 1
ATOM 4489 C CA . LEU B 1 248 ? 3.137 -39.531 -23.469 1 91.44 248 LEU B CA 1
ATOM 4490 C C . LEU B 1 248 ? 4.117 -38.938 -24.484 1 91.44 248 LEU B C 1
ATOM 4492 O O . LEU B 1 248 ? 4.574 -39.625 -25.391 1 91.44 248 LEU B O 1
ATOM 4496 N N . ARG B 1 249 ? 4.285 -37.656 -24.344 1 94.94 249 ARG B N 1
ATOM 4497 C CA . ARG B 1 249 ? 5.375 -37 -25.062 1 94.94 249 ARG B CA 1
ATOM 4498 C C . ARG B 1 249 ? 6.637 -36.938 -24.219 1 94.94 249 ARG B C 1
ATOM 4500 O O . ARG B 1 249 ? 6.684 -36.219 -23.219 1 94.94 249 ARG B O 1
ATOM 4507 N N . PHE B 1 250 ? 7.652 -37.656 -24.672 1 95.06 250 PHE B N 1
ATOM 4508 C CA . PHE B 1 250 ? 8.82 -37.844 -23.812 1 95.06 250 PHE B CA 1
ATOM 4509 C C . PHE B 1 250 ? 9.883 -36.781 -24.094 1 95.06 250 PHE B C 1
ATOM 4511 O O . PHE B 1 250 ? 10 -36.312 -25.219 1 95.06 250 PHE B O 1
ATOM 4518 N N . TYR B 1 251 ? 10.617 -36.438 -23.062 1 96.75 251 TYR B N 1
ATOM 4519 C CA . TYR B 1 251 ? 11.68 -35.438 -23.156 1 96.75 251 TYR B CA 1
ATOM 4520 C C . TYR B 1 251 ? 12.867 -35.812 -22.266 1 96.75 251 TYR B C 1
ATOM 4522 O O . TYR B 1 251 ? 12.742 -36.656 -21.391 1 96.75 251 TYR B O 1
ATOM 4530 N N . ASN B 1 252 ? 13.969 -35.281 -22.547 1 96.06 252 ASN B N 1
ATOM 4531 C CA . ASN B 1 252 ? 15.18 -35.562 -21.781 1 96.06 252 ASN B CA 1
ATOM 4532 C C . ASN B 1 252 ? 15.367 -34.562 -20.641 1 96.06 252 ASN B C 1
ATOM 4534 O O . ASN B 1 252 ? 14.477 -33.781 -20.344 1 96.06 252 ASN B O 1
ATOM 4538 N N . SER B 1 253 ? 16.5 -34.594 -19.969 1 94.62 253 SER B N 1
ATOM 4539 C CA . SER B 1 253 ? 16.75 -33.844 -18.766 1 94.62 253 SER B CA 1
ATOM 4540 C C . SER B 1 253 ? 16.797 -32.344 -19.062 1 94.62 253 SER B C 1
ATOM 4542 O O . SER B 1 253 ? 16.656 -31.516 -18.156 1 94.62 253 SER B O 1
ATOM 4544 N N . GLN B 1 254 ? 16.938 -31.953 -20.312 1 95.25 254 GLN B N 1
ATOM 4545 C CA . GLN B 1 254 ? 16.969 -30.562 -20.719 1 95.25 254 GLN B CA 1
ATOM 4546 C C . GLN B 1 254 ? 15.609 -30.109 -21.266 1 95.25 254 GLN B C 1
ATOM 4548 O O . GLN B 1 254 ? 15.453 -28.984 -21.734 1 95.25 254 GLN B O 1
ATOM 4553 N N . GLY B 1 255 ? 14.703 -31.031 -21.266 1 95.75 255 GLY B N 1
ATOM 4554 C CA . GLY B 1 255 ? 13.359 -30.719 -21.734 1 95.75 255 GLY B CA 1
ATOM 4555 C C . GLY B 1 255 ? 13.219 -30.797 -23.234 1 95.75 255 GLY B C 1
ATOM 4556 O O . GLY B 1 255 ? 12.227 -30.328 -23.797 1 95.75 255 GLY B O 1
ATOM 4557 N N . VAL B 1 256 ? 14.203 -31.297 -23.859 1 96.44 256 VAL B N 1
ATOM 4558 C CA . VAL B 1 256 ? 14.156 -31.5 -25.312 1 96.44 256 VAL B CA 1
ATOM 4559 C C . VAL B 1 256 ? 13.398 -32.781 -25.625 1 96.44 256 VAL B C 1
ATOM 4561 O O . VAL B 1 256 ? 13.625 -33.812 -25 1 96.44 256 VAL B O 1
ATOM 4564 N N . PRO B 1 257 ? 12.516 -32.719 -26.594 1 96.06 257 PRO B N 1
ATOM 4565 C CA . PRO B 1 257 ? 11.758 -33.906 -26.953 1 96.06 257 PRO B CA 1
ATOM 4566 C C . PRO B 1 257 ? 12.656 -35.062 -27.391 1 96.06 257 PRO B C 1
ATOM 4568 O O . PRO B 1 257 ? 13.633 -34.844 -28.094 1 96.06 257 PRO B O 1
ATOM 4571 N N . VAL B 1 258 ? 12.391 -36.188 -26.844 1 94.56 258 VAL B N 1
ATOM 4572 C CA . VAL B 1 258 ? 13.031 -37.406 -27.312 1 94.56 258 VAL B CA 1
ATOM 4573 C C . VAL B 1 258 ? 12.219 -38 -28.453 1 94.56 258 VAL B C 1
ATOM 4575 O O . VAL B 1 258 ? 11.109 -38.5 -28.25 1 94.56 258 VAL B O 1
ATOM 4578 N N . VAL B 1 259 ? 12.82 -37.938 -29.625 1 88.62 259 VAL B N 1
ATOM 4579 C CA . VAL B 1 259 ? 12.102 -38.344 -30.828 1 88.62 259 VAL B CA 1
ATOM 4580 C C . VAL B 1 259 ? 12.367 -39.844 -31.125 1 88.62 259 VAL B C 1
ATOM 4582 O O . VAL B 1 259 ? 13.516 -40.219 -31.375 1 88.62 259 VAL B O 1
ATOM 4585 N N . THR B 1 260 ? 11.352 -40.594 -30.984 1 86.25 260 THR B N 1
ATOM 4586 C CA . THR B 1 260 ? 11.359 -42 -31.344 1 86.25 260 THR B CA 1
ATOM 4587 C C . THR B 1 260 ? 10.156 -42.344 -32.219 1 86.25 260 THR B C 1
ATOM 4589 O O . THR B 1 260 ? 9.242 -41.531 -32.375 1 86.25 260 THR B O 1
ATOM 4592 N N . PRO B 1 261 ? 10.156 -43.5 -32.875 1 86 261 PRO B N 1
ATOM 4593 C CA . PRO B 1 261 ? 8.992 -43.875 -33.688 1 86 261 PRO B CA 1
ATOM 4594 C C . PRO B 1 261 ? 7.703 -43.906 -32.875 1 86 261 PRO B C 1
ATOM 4596 O O . PRO B 1 261 ? 6.609 -43.875 -33.438 1 86 261 PRO B O 1
ATOM 4599 N N . LEU B 1 262 ? 7.828 -43.938 -31.594 1 85.94 262 LEU B N 1
ATOM 4600 C CA . LEU B 1 262 ? 6.668 -44 -30.703 1 85.94 262 LEU B CA 1
ATOM 4601 C C . LEU B 1 262 ? 5.871 -42.688 -30.766 1 85.94 262 LEU B C 1
ATOM 4603 O O . LEU B 1 262 ? 4.664 -42.688 -30.531 1 85.94 262 LEU B O 1
ATOM 4607 N N . ASN B 1 263 ? 6.574 -41.656 -31.109 1 89 263 ASN B N 1
ATOM 4608 C CA . ASN B 1 263 ? 5.926 -40.375 -31.188 1 89 263 ASN B CA 1
ATOM 4609 C C . ASN B 1 263 ? 4.797 -40.375 -32.219 1 89 263 ASN B C 1
ATOM 4611 O O . ASN B 1 263 ? 3.781 -39.688 -32.031 1 89 263 ASN B O 1
ATOM 4615 N N . GLU B 1 264 ? 4.98 -41.156 -33.219 1 91.12 264 GLU B N 1
ATOM 4616 C CA . GLU B 1 264 ? 4.02 -41.188 -34.312 1 91.12 264 GLU B CA 1
ATOM 4617 C C . GLU B 1 264 ? 2.854 -42.125 -34 1 91.12 264 GLU B C 1
ATOM 4619 O O . GLU B 1 264 ? 1.986 -42.375 -34.844 1 91.12 264 GLU B O 1
ATOM 4624 N N . ARG B 1 265 ? 2.791 -42.594 -32.781 1 92 265 ARG B N 1
ATOM 4625 C CA . ARG B 1 265 ? 1.715 -43.5 -32.406 1 92 265 ARG B CA 1
ATOM 4626 C C . ARG B 1 265 ? 0.838 -42.844 -31.312 1 92 265 ARG B C 1
ATOM 4628 O O . ARG B 1 265 ? -0.154 -43.438 -30.891 1 92 265 ARG B O 1
ATOM 4635 N N . VAL B 1 266 ? 1.218 -41.719 -30.859 1 92.56 266 VAL B N 1
ATOM 4636 C CA . VAL B 1 266 ? 0.483 -41.062 -29.781 1 92.56 266 VAL B CA 1
ATOM 4637 C C . VAL B 1 266 ? -0.538 -40.094 -30.375 1 92.56 266 VAL B C 1
ATOM 4639 O O . VAL B 1 266 ? -0.229 -39.344 -31.312 1 92.56 266 VAL B O 1
ATOM 4642 N N . ILE B 1 267 ? -1.739 -40.125 -29.906 1 93.5 267 ILE B N 1
ATOM 4643 C CA . ILE B 1 267 ? -2.768 -39.156 -30.297 1 93.5 267 ILE B CA 1
ATOM 4644 C C . ILE B 1 267 ? -3.107 -38.25 -29.109 1 93.5 267 ILE B C 1
ATOM 4646 O O . ILE B 1 267 ? -3.822 -38.656 -28.203 1 93.5 267 ILE B O 1
ATOM 4650 N N . GLY B 1 268 ? -2.652 -37.094 -29.156 1 95.12 268 GLY B N 1
ATOM 4651 C CA . GLY B 1 268 ? -2.805 -36.125 -28.109 1 95.12 268 GLY B CA 1
ATOM 4652 C C . GLY B 1 268 ? -2.012 -34.844 -28.359 1 95.12 268 GLY B C 1
ATOM 4653 O O . GLY B 1 268 ? -1.417 -34.688 -29.422 1 95.12 268 GLY B O 1
ATOM 4654 N N . ILE B 1 269 ? -2.045 -33.969 -27.406 1 96.62 269 ILE B N 1
ATOM 4655 C CA . ILE B 1 269 ? -1.4 -32.688 -27.531 1 96.62 269 ILE B CA 1
ATOM 4656 C C . ILE B 1 269 ? 0.11 -32.844 -27.656 1 96.62 269 ILE B C 1
ATOM 4658 O O . ILE B 1 269 ? 0.688 -33.75 -27.031 1 96.62 269 ILE B O 1
ATOM 4662 N N . THR B 1 270 ? 0.756 -32.031 -28.469 1 95.88 270 THR B N 1
ATOM 4663 C CA . THR B 1 270 ? 2.203 -32.094 -28.656 1 95.88 270 THR B CA 1
ATOM 4664 C C . THR B 1 270 ? 2.908 -31.188 -27.656 1 95.88 270 THR B C 1
ATOM 4666 O O . THR B 1 270 ? 2.277 -30.312 -27.062 1 95.88 270 THR B O 1
ATOM 4669 N N . LEU B 1 271 ? 4.219 -31.406 -27.469 1 96.69 271 LEU B N 1
ATOM 4670 C CA . LEU B 1 271 ? 4.992 -30.531 -26.594 1 96.69 271 LEU B CA 1
ATOM 4671 C C . LEU B 1 271 ? 5.043 -29.125 -27.156 1 96.69 271 LEU B C 1
ATOM 4673 O O . LEU B 1 271 ? 5.059 -28.141 -26.406 1 96.69 271 LEU B O 1
ATOM 4677 N N . GLU B 1 272 ? 5.043 -28.969 -28.453 1 95.38 272 GLU B N 1
ATOM 4678 C CA . GLU B 1 272 ? 5.035 -27.656 -29.109 1 95.38 272 GLU B CA 1
ATOM 4679 C C . GLU B 1 272 ? 3.744 -26.906 -28.812 1 95.38 272 GLU B C 1
ATOM 4681 O O . GLU B 1 272 ? 3.773 -25.703 -28.516 1 95.38 272 GLU B O 1
ATOM 4686 N N . GLN B 1 273 ? 2.67 -27.609 -28.875 1 96 273 GLN B N 1
ATOM 4687 C CA . GLN B 1 273 ? 1.383 -26.984 -28.547 1 96 273 GLN B CA 1
ATOM 4688 C C . GLN B 1 273 ? 1.31 -26.594 -27.078 1 96 273 GLN B C 1
ATOM 4690 O O . GLN B 1 273 ? 0.787 -25.516 -26.75 1 96 273 GLN B O 1
ATOM 4695 N N . LEU B 1 274 ? 1.837 -27.422 -26.234 1 96.62 274 LEU B N 1
ATOM 4696 C CA . LEU B 1 274 ? 1.839 -27.141 -24.797 1 96.62 274 LEU B CA 1
ATOM 4697 C C . LEU B 1 274 ? 2.617 -25.875 -24.5 1 96.62 274 LEU B C 1
ATOM 4699 O O . LEU B 1 274 ? 2.197 -25.062 -23.672 1 96.62 274 LEU B O 1
ATOM 4703 N N . ARG B 1 275 ? 3.721 -25.672 -25.172 1 95.75 275 ARG B N 1
ATOM 4704 C CA . ARG B 1 275 ? 4.582 -24.516 -24.953 1 95.75 275 ARG B CA 1
ATOM 4705 C C . ARG B 1 275 ? 3.852 -23.219 -25.312 1 95.75 275 ARG B C 1
ATOM 4707 O O . ARG B 1 275 ? 4.184 -22.156 -24.781 1 95.75 275 ARG B O 1
ATOM 4714 N N . LYS B 1 276 ? 2.873 -23.344 -26.141 1 96.44 276 LYS B N 1
ATOM 4715 C CA . LYS B 1 276 ? 2.168 -22.172 -26.609 1 96.44 276 LYS B CA 1
ATOM 4716 C C . LYS B 1 276 ? 1.002 -21.812 -25.703 1 96.44 276 LYS B C 1
ATOM 4718 O O . LYS B 1 276 ? 0.443 -20.719 -25.797 1 96.44 276 LYS B O 1
ATOM 4723 N N . VAL B 1 277 ? 0.649 -22.703 -24.812 1 97.5 277 VAL B N 1
ATOM 4724 C CA . VAL B 1 277 ? -0.462 -22.453 -23.906 1 97.5 277 VAL B CA 1
ATOM 4725 C C . VAL B 1 277 ? -0.079 -21.359 -22.906 1 97.5 277 VAL B C 1
ATOM 4727 O O . VAL B 1 277 ? 1.011 -21.391 -22.344 1 97.5 277 VAL B O 1
ATOM 4730 N N . GLU B 1 278 ? -0.94 -20.438 -22.75 1 96.31 278 GLU B N 1
ATOM 4731 C CA . GLU B 1 278 ? -0.666 -19.281 -21.875 1 96.31 278 GLU B CA 1
ATOM 4732 C C . GLU B 1 278 ? -0.394 -19.734 -20.453 1 96.31 278 GLU B C 1
ATOM 4734 O O . GLU B 1 278 ? 0.523 -19.219 -19.797 1 96.31 278 GLU B O 1
ATOM 4739 N N . ARG B 1 279 ? -1.213 -20.625 -19.953 1 97.81 279 ARG B N 1
ATOM 4740 C CA . ARG B 1 279 ? -1.074 -21.156 -18.594 1 97.81 279 ARG B CA 1
ATOM 4741 C C . ARG B 1 279 ? -1.07 -22.688 -18.594 1 97.81 279 ARG B C 1
ATOM 4743 O O . ARG B 1 279 ? -2.131 -23.312 -18.578 1 97.81 279 ARG B O 1
ATOM 4750 N N . CYS B 1 280 ? 0.063 -23.281 -18.562 1 98.5 280 CYS B N 1
ATOM 4751 C CA . CYS B 1 280 ? 0.236 -24.719 -18.484 1 98.5 280 CYS B CA 1
ATOM 4752 C C . CYS B 1 280 ? 0.613 -25.156 -17.078 1 98.5 280 CYS B C 1
ATOM 4754 O O . CYS B 1 280 ? 1.732 -24.906 -16.625 1 98.5 280 CYS B O 1
ATOM 4756 N N . VAL B 1 281 ? -0.295 -25.875 -16.422 1 98.62 281 VAL B N 1
ATOM 4757 C CA . VAL B 1 281 ? -0.151 -26.203 -15.008 1 98.62 281 VAL B CA 1
ATOM 4758 C C . VAL B 1 281 ? 0.301 -27.656 -14.859 1 98.62 281 VAL B C 1
ATOM 4760 O O . VAL B 1 281 ? -0.455 -28.578 -15.164 1 98.62 281 VAL B O 1
ATOM 4763 N N . GLY B 1 282 ? 1.539 -27.812 -14.438 1 98.56 282 GLY B N 1
ATOM 4764 C CA . GLY B 1 282 ? 2.035 -29.125 -14.086 1 98.56 282 GLY B CA 1
ATOM 4765 C C . GLY B 1 282 ? 1.799 -29.484 -12.633 1 98.56 282 GLY B C 1
ATOM 4766 O O . GLY B 1 282 ? 2.209 -28.766 -11.734 1 98.56 282 GLY B O 1
ATOM 4767 N N . ILE B 1 283 ? 1.115 -30.578 -12.422 1 98.5 283 ILE B N 1
ATOM 4768 C CA . ILE B 1 283 ? 0.829 -31.062 -11.078 1 98.5 283 ILE B CA 1
ATOM 4769 C C . ILE B 1 283 ? 1.52 -32.406 -10.844 1 98.5 283 ILE B C 1
ATOM 4771 O O . ILE B 1 283 ? 1.061 -33.438 -11.344 1 98.5 283 ILE B O 1
ATOM 4775 N N . ALA B 1 284 ? 2.605 -32.375 -10.141 1 97.38 284 ALA B N 1
ATOM 4776 C CA . ALA B 1 284 ? 3.391 -33.594 -9.922 1 97.38 284 ALA B CA 1
ATOM 4777 C C . ALA B 1 284 ? 4.34 -33.438 -8.742 1 97.38 284 ALA B C 1
ATOM 4779 O O . ALA B 1 284 ? 4.762 -32.312 -8.422 1 97.38 284 ALA B O 1
ATOM 4780 N N . GLY B 1 285 ? 4.641 -34.5 -8.141 1 95.81 285 GLY B N 1
ATOM 4781 C CA . GLY B 1 285 ? 5.559 -34.531 -7.016 1 95.81 285 GLY B CA 1
ATOM 4782 C C . GLY B 1 285 ? 5.996 -35.938 -6.641 1 95.81 285 GLY B C 1
ATOM 4783 O O . GLY B 1 285 ? 5.492 -36.906 -7.199 1 95.81 285 GLY B O 1
ATOM 4784 N N . GLY B 1 286 ? 6.922 -35.938 -5.715 1 92.56 286 GLY B N 1
ATOM 4785 C CA . GLY B 1 286 ? 7.441 -37.219 -5.238 1 92.56 286 GLY B CA 1
ATOM 4786 C C . GLY B 1 286 ? 8.859 -37.5 -5.699 1 92.56 286 GLY B C 1
ATOM 4787 O O . GLY B 1 286 ? 9.289 -37 -6.734 1 92.56 286 GLY B O 1
ATOM 4788 N N . ARG B 1 287 ? 9.469 -38.312 -5 1 88.88 287 ARG B N 1
ATOM 4789 C CA . ARG B 1 287 ? 10.875 -38.625 -5.219 1 88.88 287 ARG B CA 1
ATOM 4790 C C . ARG B 1 287 ? 11.102 -39.219 -6.598 1 88.88 287 ARG B C 1
ATOM 4792 O O . ARG B 1 287 ? 12.094 -38.938 -7.262 1 88.88 287 ARG B O 1
ATOM 4799 N N . ARG B 1 288 ? 10.211 -39.969 -7.078 1 87.69 288 ARG B N 1
ATOM 4800 C CA . ARG B 1 288 ? 10.375 -40.719 -8.32 1 87.69 288 ARG B CA 1
ATOM 4801 C C . ARG B 1 288 ? 10.25 -39.812 -9.531 1 87.69 288 ARG B C 1
ATOM 4803 O O . ARG B 1 288 ? 10.727 -40.125 -10.617 1 87.69 288 ARG B O 1
ATOM 4810 N N . LYS B 1 289 ? 9.641 -38.688 -9.328 1 91.5 289 LYS B N 1
ATOM 4811 C CA . LYS B 1 289 ? 9.289 -37.844 -10.477 1 91.5 289 LYS B CA 1
ATOM 4812 C C . LYS B 1 289 ? 10.195 -36.625 -10.57 1 91.5 289 LYS B C 1
ATOM 4814 O O . LYS B 1 289 ? 10.07 -35.812 -11.5 1 91.5 289 LYS B O 1
ATOM 4819 N N . TRP B 1 290 ? 11.086 -36.438 -9.68 1 91.69 290 TRP B N 1
ATOM 4820 C CA . TRP B 1 290 ? 11.773 -35.156 -9.602 1 91.69 290 TRP B CA 1
ATOM 4821 C C . TRP B 1 290 ? 12.578 -34.906 -10.867 1 91.69 290 TRP B C 1
ATOM 4823 O O . TRP B 1 290 ? 12.648 -33.75 -11.336 1 91.69 290 TRP B O 1
ATOM 4833 N N . MET B 1 291 ? 13.117 -35.906 -11.531 1 92.94 291 MET B N 1
ATOM 4834 C CA . MET B 1 291 ? 13.883 -35.719 -12.758 1 92.94 291 MET B CA 1
ATOM 4835 C C . MET B 1 291 ? 12.961 -35.312 -13.914 1 92.94 291 MET B C 1
ATOM 4837 O O . MET B 1 291 ? 13.312 -34.5 -14.75 1 92.94 291 MET B O 1
ATOM 4841 N N . ALA B 1 292 ? 11.891 -36 -13.922 1 96 292 ALA B N 1
ATOM 4842 C CA . ALA B 1 292 ? 10.891 -35.656 -14.938 1 96 292 ALA B CA 1
ATOM 4843 C C . ALA B 1 292 ? 10.422 -34.219 -14.789 1 96 292 ALA B C 1
ATOM 4845 O O . ALA B 1 292 ? 10.305 -33.5 -15.781 1 96 292 ALA B O 1
ATOM 4846 N N . ILE B 1 293 ? 10.18 -33.844 -13.547 1 97.56 293 ILE B N 1
ATOM 4847 C CA . ILE B 1 293 ? 9.711 -32.5 -13.266 1 97.56 293 ILE B CA 1
ATOM 4848 C C . ILE B 1 293 ? 10.797 -31.484 -13.648 1 97.56 293 ILE B C 1
ATOM 4850 O O . ILE B 1 293 ? 10.508 -30.469 -14.289 1 97.56 293 ILE B O 1
ATOM 4854 N N . ARG B 1 294 ? 12 -31.766 -13.336 1 97 294 ARG B N 1
ATOM 4855 C CA . ARG B 1 294 ? 13.102 -30.891 -13.695 1 97 294 ARG B CA 1
ATOM 4856 C C . ARG B 1 294 ? 13.195 -30.719 -15.211 1 97 294 ARG B C 1
ATOM 4858 O O . ARG B 1 294 ? 13.375 -29.609 -15.711 1 97 294 ARG B O 1
ATOM 4865 N N . GLY B 1 295 ? 13.141 -31.844 -15.906 1 96.44 295 GLY B N 1
ATOM 4866 C CA . GLY B 1 295 ? 13.164 -31.781 -17.359 1 96.44 295 GLY B CA 1
ATOM 4867 C C . GLY B 1 295 ? 12.062 -30.922 -17.938 1 96.44 295 GLY B C 1
ATOM 4868 O O . GLY B 1 295 ? 12.297 -30.141 -18.859 1 96.44 295 GLY B O 1
ATOM 4869 N N . ALA B 1 296 ? 10.867 -31.062 -17.391 1 97.88 296 ALA B N 1
ATOM 4870 C CA . ALA B 1 296 ? 9.734 -30.266 -17.859 1 97.88 296 ALA B CA 1
ATOM 4871 C C . ALA B 1 296 ? 9.992 -28.781 -17.641 1 97.88 296 ALA B C 1
ATOM 4873 O O . ALA B 1 296 ? 9.625 -27.953 -18.484 1 97.88 296 ALA B O 1
ATOM 4874 N N . LEU B 1 297 ? 10.617 -28.422 -16.516 1 97.81 297 LEU B N 1
ATOM 4875 C CA . LEU B 1 297 ? 10.922 -27.047 -16.172 1 97.81 297 LEU B CA 1
ATOM 4876 C C . LEU B 1 297 ? 12.023 -26.484 -17.078 1 97.81 297 LEU B C 1
ATOM 4878 O O . LEU B 1 297 ? 11.898 -25.391 -17.625 1 97.81 297 LEU B O 1
ATOM 4882 N N . GLU B 1 298 ? 13.023 -27.281 -17.312 1 96.5 298 GLU B N 1
ATOM 4883 C CA . GLU B 1 298 ? 14.141 -26.859 -18.156 1 96.5 298 GLU B CA 1
ATOM 4884 C C . GLU B 1 298 ? 13.688 -26.656 -19.594 1 96.5 298 GLU B C 1
ATOM 4886 O O . GLU B 1 298 ? 14.195 -25.766 -20.281 1 96.5 298 GLU B O 1
ATOM 4891 N N . GLY B 1 299 ? 12.828 -27.469 -19.953 1 96.62 299 GLY B N 1
ATOM 4892 C CA . GLY B 1 299 ? 12.328 -27.391 -21.312 1 96.62 299 GLY B CA 1
ATOM 4893 C C . GLY B 1 299 ? 11.219 -26.375 -21.484 1 96.62 299 GLY B C 1
ATOM 4894 O O . GLY B 1 299 ? 10.688 -26.188 -22.578 1 96.62 299 GLY B O 1
ATOM 4895 N N . GLU B 1 300 ? 10.773 -25.719 -20.375 1 97.56 300 GLU B N 1
ATOM 4896 C CA . GLU B 1 300 ? 9.695 -24.734 -20.375 1 97.56 300 GLU B CA 1
ATOM 4897 C C . GLU B 1 300 ? 8.398 -25.344 -20.906 1 97.56 300 GLU B C 1
ATOM 4899 O O . GLU B 1 300 ? 7.699 -24.719 -21.703 1 97.56 300 GLU B O 1
ATOM 4904 N N . LEU B 1 301 ? 8.141 -26.578 -20.5 1 97.88 301 LEU B N 1
ATOM 4905 C CA . LEU B 1 301 ? 6.961 -27.312 -20.953 1 97.88 301 LEU B CA 1
ATOM 4906 C C . LEU B 1 301 ? 5.75 -26.969 -20.094 1 97.88 301 LEU B C 1
ATOM 4908 O O . LEU B 1 301 ? 4.609 -27.234 -20.484 1 97.88 301 LEU B O 1
ATOM 4912 N N . ILE B 1 302 ? 6.027 -26.422 -18.922 1 98.19 302 ILE B N 1
ATOM 4913 C CA . ILE B 1 302 ? 5.012 -25.875 -18.031 1 98.19 302 ILE B CA 1
ATOM 4914 C C . ILE B 1 302 ? 5.457 -24.5 -17.516 1 98.19 302 ILE B C 1
ATOM 4916 O O . ILE B 1 302 ? 6.648 -24.188 -17.547 1 98.19 302 ILE B O 1
ATOM 4920 N N . ASN B 1 303 ? 4.449 -23.734 -17.109 1 97.75 303 ASN B N 1
ATOM 4921 C CA . ASN B 1 303 ? 4.836 -22.438 -16.547 1 97.75 303 ASN B CA 1
ATOM 4922 C C . ASN B 1 303 ? 4.164 -22.188 -15.203 1 97.75 303 ASN B C 1
ATOM 4924 O O . ASN B 1 303 ? 4.379 -21.156 -14.578 1 97.75 303 ASN B O 1
ATOM 4928 N N . VAL B 1 304 ? 3.369 -23.109 -14.719 1 98.38 304 VAL B N 1
ATOM 4929 C CA . VAL B 1 304 ? 2.9 -23.203 -13.344 1 98.38 304 VAL B CA 1
ATOM 4930 C C . VAL B 1 304 ? 3.199 -24.578 -12.781 1 98.38 304 VAL B C 1
ATOM 4932 O O . VAL B 1 304 ? 2.949 -25.594 -13.438 1 98.38 304 VAL B O 1
ATOM 4935 N N . LEU B 1 305 ? 3.748 -24.641 -11.57 1 98.69 305 LEU B N 1
ATOM 4936 C CA . LEU B 1 305 ? 4.098 -25.906 -10.953 1 98.69 305 LEU B CA 1
ATOM 4937 C C . LEU B 1 305 ? 3.439 -26.062 -9.586 1 98.69 305 LEU B C 1
ATOM 4939 O O . LEU B 1 305 ? 3.52 -25.156 -8.758 1 98.69 305 LEU B O 1
ATOM 4943 N N . ILE B 1 306 ? 2.744 -27.125 -9.391 1 98.75 306 ILE B N 1
ATOM 4944 C CA . ILE B 1 306 ? 2.256 -27.531 -8.078 1 98.75 306 ILE B CA 1
ATOM 4945 C C . ILE B 1 306 ? 2.957 -28.828 -7.648 1 98.75 306 ILE B C 1
ATOM 4947 O O . ILE B 1 306 ? 2.824 -29.859 -8.305 1 98.75 306 ILE B O 1
ATOM 4951 N N . THR B 1 307 ? 3.727 -28.766 -6.602 1 98.38 307 THR B N 1
ATOM 4952 C CA . THR B 1 307 ? 4.551 -29.906 -6.199 1 98.38 307 THR B CA 1
ATOM 4953 C C . THR B 1 307 ? 4.715 -29.953 -4.684 1 98.38 307 THR B C 1
ATOM 4955 O O . THR B 1 307 ? 4.129 -29.125 -3.969 1 98.38 307 THR B O 1
ATOM 4958 N N . ASP B 1 308 ? 5.398 -30.938 -4.141 1 97.88 308 ASP B N 1
ATOM 4959 C CA . ASP B 1 308 ? 5.645 -31.078 -2.709 1 97.88 308 ASP B CA 1
ATOM 4960 C C . ASP B 1 308 ? 6.984 -30.453 -2.322 1 97.88 308 ASP B C 1
ATOM 4962 O O . ASP B 1 308 ? 7.859 -30.281 -3.172 1 97.88 308 ASP B O 1
ATOM 4966 N N . HIS B 1 309 ? 7.121 -30.188 -1.034 1 97.5 309 HIS B N 1
ATOM 4967 C CA . HIS B 1 309 ? 8.281 -29.438 -0.586 1 97.5 309 HIS B CA 1
ATOM 4968 C C . HIS B 1 309 ? 9.562 -30.25 -0.729 1 97.5 309 HIS B C 1
ATOM 4970 O O . HIS B 1 309 ? 10.648 -29.688 -0.904 1 97.5 309 HIS B O 1
ATOM 4976 N N . PHE B 1 310 ? 9.484 -31.625 -0.703 1 96.62 310 PHE B N 1
ATOM 4977 C CA . PHE B 1 310 ? 10.664 -32.438 -0.922 1 96.62 310 PHE B CA 1
ATOM 4978 C C . PHE B 1 310 ? 11.188 -32.281 -2.346 1 96.62 310 PHE B C 1
ATOM 4980 O O . PHE B 1 310 ? 12.383 -32.062 -2.555 1 96.62 310 PHE B O 1
ATOM 4987 N N . THR B 1 311 ? 10.273 -32.375 -3.277 1 96.62 311 THR B N 1
ATOM 4988 C CA . THR B 1 311 ? 10.617 -32.188 -4.684 1 96.62 311 THR B CA 1
ATOM 4989 C C . THR B 1 311 ? 11.133 -30.781 -4.938 1 96.62 311 THR B C 1
ATOM 4991 O O . THR B 1 311 ? 12.141 -30.594 -5.621 1 96.62 311 THR B O 1
ATOM 4994 N N . ALA B 1 312 ? 10.43 -29.812 -4.367 1 97.62 312 ALA B N 1
ATOM 4995 C CA . ALA B 1 312 ? 10.82 -28.422 -4.535 1 97.62 312 ALA B CA 1
ATOM 4996 C C . ALA B 1 312 ? 12.25 -28.188 -4.062 1 97.62 312 ALA B C 1
ATOM 4998 O O . ALA B 1 312 ? 13.039 -27.531 -4.75 1 97.62 312 ALA B O 1
ATOM 4999 N N . GLN B 1 313 ? 12.539 -28.688 -2.916 1 96.44 313 GLN B N 1
ATOM 5000 C CA . GLN B 1 313 ? 13.883 -28.531 -2.367 1 96.44 313 GLN B CA 1
ATOM 5001 C C . GLN B 1 313 ? 14.922 -29.172 -3.285 1 96.44 313 GLN B C 1
ATOM 5003 O O . GLN B 1 313 ? 15.977 -28.578 -3.527 1 96.44 313 GLN B O 1
ATOM 5008 N N . ARG B 1 314 ? 14.633 -30.281 -3.811 1 94.69 314 ARG B N 1
ATOM 5009 C CA . ARG B 1 314 ? 15.547 -30.969 -4.723 1 94.69 314 ARG B CA 1
ATOM 5010 C C . ARG B 1 314 ? 15.781 -30.141 -5.984 1 94.69 314 ARG B C 1
ATOM 5012 O O . ARG B 1 314 ? 16.891 -30.094 -6.504 1 94.69 314 ARG B O 1
ATOM 5019 N N . LEU B 1 315 ? 14.75 -29.562 -6.465 1 96 315 LEU B N 1
ATOM 5020 C CA . LEU B 1 315 ? 14.828 -28.75 -7.68 1 96 315 LEU B CA 1
ATOM 5021 C C . LEU B 1 315 ? 15.719 -27.531 -7.469 1 96 315 LEU B C 1
ATOM 5023 O O . LEU B 1 315 ? 16.359 -27.047 -8.414 1 96 315 LEU B O 1
ATOM 5027 N N . ILE B 1 316 ? 15.758 -27.047 -6.223 1 94.06 316 ILE B N 1
ATOM 5028 C CA . ILE B 1 316 ? 16.578 -25.891 -5.898 1 94.06 316 ILE B CA 1
ATOM 5029 C C . ILE B 1 316 ? 18.016 -26.328 -5.66 1 94.06 316 ILE B C 1
ATOM 5031 O O . ILE B 1 316 ? 18.953 -25.703 -6.164 1 94.06 316 ILE B O 1
ATOM 5035 N N . ASP B 1 317 ? 18.172 -27.438 -4.895 1 87.56 317 ASP B N 1
ATOM 5036 C CA . ASP B 1 317 ? 19.5 -27.938 -4.527 1 87.56 317 ASP B CA 1
ATOM 5037 C C . ASP B 1 317 ? 20.203 -28.562 -5.73 1 87.56 317 ASP B C 1
ATOM 5039 O O . ASP B 1 317 ? 21.438 -28.531 -5.82 1 87.56 317 ASP B O 1
ATOM 5043 N N . GLY B 1 318 ? 19.594 -29.438 -6.547 1 70.56 318 GLY B N 1
ATOM 5044 C CA . GLY B 1 318 ? 20.141 -30.203 -7.652 1 70.56 318 GLY B CA 1
ATOM 5045 C C . GLY B 1 318 ? 20.891 -29.344 -8.656 1 70.56 318 GLY B C 1
ATOM 5046 O O . GLY B 1 318 ? 21.453 -29.859 -9.625 1 70.56 318 GLY B O 1
ATOM 5047 N N . ARG B 1 319 ? 20.984 -28 -8.648 1 52.66 319 ARG B N 1
ATOM 5048 C CA . ARG B 1 319 ? 22.016 -27.312 -9.414 1 52.66 319 ARG B CA 1
ATOM 5049 C C . ARG B 1 319 ? 23.375 -27.984 -9.242 1 52.66 319 ARG B C 1
ATOM 5051 O O . ARG B 1 319 ? 24.203 -27.953 -10.156 1 52.66 319 ARG B O 1
ATOM 5058 N N . LEU B 1 320 ? 23.719 -28.469 -8.086 1 42.38 320 LEU B N 1
ATOM 5059 C CA . LEU B 1 320 ? 25.078 -28.859 -7.754 1 42.38 320 LEU B CA 1
ATOM 5060 C C . LEU B 1 320 ? 25.359 -30.281 -8.227 1 42.38 320 LEU B C 1
ATOM 5062 O O . LEU B 1 320 ? 26.5 -30.734 -8.188 1 42.38 320 LEU B O 1
ATOM 5066 N N . PHE B 1 321 ? 24.484 -31.219 -8.391 1 37.91 321 PHE B N 1
ATOM 5067 C CA . PHE B 1 321 ? 24.891 -32.594 -8.672 1 37.91 321 PHE B CA 1
ATOM 5068 C C . PHE B 1 321 ? 25.031 -32.812 -10.172 1 37.91 321 PHE B C 1
ATOM 5070 O O . PHE B 1 321 ? 24.047 -32.75 -10.914 1 37.91 321 PHE B O 1
ATOM 5077 N N . THR B 1 322 ? 26.125 -32.438 -10.859 1 36.56 322 THR B N 1
ATOM 5078 C CA . THR B 1 322 ? 26.578 -33.031 -12.117 1 36.56 322 THR B CA 1
ATOM 5079 C C . THR B 1 322 ? 26.359 -34.531 -12.117 1 36.56 322 THR B C 1
ATOM 5081 O O . THR B 1 322 ? 26.797 -35.219 -11.188 1 36.56 322 THR B O 1
ATOM 5084 N N . PHE B 1 323 ? 25.375 -35.062 -12.656 1 34.12 323 PHE B N 1
ATOM 5085 C CA . PHE B 1 323 ? 25.219 -36.5 -12.805 1 34.12 323 PHE B CA 1
ATOM 5086 C C . PHE B 1 323 ? 26.531 -37.156 -13.25 1 34.12 323 PHE B C 1
ATOM 5088 O O . PHE B 1 323 ? 27.172 -36.688 -14.195 1 34.12 323 PHE B O 1
ATOM 5095 N N . PRO B 1 324 ? 27.188 -37.938 -12.508 1 35.06 324 PRO B N 1
ATOM 5096 C CA . PRO B 1 324 ? 28.422 -38.625 -12.883 1 35.06 324 PRO B CA 1
ATOM 5097 C C . PRO B 1 324 ? 28.297 -39.375 -14.203 1 35.06 324 PRO B C 1
ATOM 5099 O O . PRO B 1 324 ? 29.297 -39.844 -14.75 1 35.06 324 PRO B O 1
ATOM 5102 N N . TRP B 1 325 ? 27.125 -39.875 -14.633 1 35.22 325 TRP B N 1
ATOM 5103 C CA . TRP B 1 325 ? 27.141 -40.812 -15.742 1 35.22 325 TRP B CA 1
ATOM 5104 C C . TRP B 1 325 ? 27.344 -40.094 -17.062 1 35.22 325 TRP B C 1
ATOM 5106 O O . TRP B 1 325 ? 27.094 -40.656 -18.141 1 35.22 325 TRP B O 1
ATOM 5116 N N . GLU B 1 326 ? 27.5 -38.812 -17.156 1 34.44 326 GLU B N 1
ATOM 5117 C CA . GLU B 1 326 ? 27.812 -38.375 -18.516 1 34.44 326 GLU B CA 1
ATOM 5118 C C . GLU B 1 326 ? 29.156 -38.938 -18.969 1 34.44 326 GLU B C 1
ATOM 5120 O O . GLU B 1 326 ? 30.172 -38.719 -18.297 1 34.44 326 GLU B O 1
ATOM 5125 N N . PRO B 1 327 ? 29.172 -40.031 -19.828 1 33.75 327 PRO B N 1
ATOM 5126 C CA . PRO B 1 327 ? 30.469 -40.375 -20.391 1 33.75 327 PRO B CA 1
ATOM 5127 C C . PRO B 1 327 ? 31.234 -39.188 -20.922 1 33.75 327 PRO B C 1
ATOM 5129 O O . PRO B 1 327 ? 30.641 -38.156 -21.281 1 33.75 327 PRO B O 1
ATOM 5132 N N . SER B 1 328 ? 32.406 -38.906 -20.359 1 33.41 328 SER B N 1
ATOM 5133 C CA . SER B 1 328 ? 33.344 -37.938 -20.906 1 33.41 328 SER B CA 1
ATOM 5134 C C . SER B 1 328 ? 33.5 -38.094 -22.422 1 33.41 328 SER B C 1
ATOM 5136 O O . SER B 1 328 ? 33.812 -39.188 -22.906 1 33.41 328 SER B O 1
ATOM 5138 N N . MET B 1 329 ? 32.625 -37.562 -23.188 1 32.78 329 MET B N 1
ATOM 5139 C CA . MET B 1 329 ? 32.812 -37.594 -24.641 1 32.78 329 MET B CA 1
ATOM 5140 C C . MET B 1 329 ? 34.25 -37.25 -25.016 1 32.78 329 MET B C 1
ATOM 5142 O O . MET B 1 329 ? 34.562 -37.062 -26.188 1 32.78 329 MET B O 1
ATOM 5146 N N . SER B 1 330 ? 35.188 -37 -24.125 1 32.62 330 SER B N 1
ATOM 5147 C CA . SER B 1 330 ? 36.5 -36.719 -24.656 1 32.62 330 SER B CA 1
ATOM 5148 C C . SER B 1 330 ? 37.125 -37.938 -25.312 1 32.62 330 SER B C 1
ATOM 5150 O O . SER B 1 330 ? 38.156 -37.844 -25.984 1 32.62 330 SER B O 1
ATOM 5152 N N . ASP B 1 331 ? 36.781 -39.219 -24.969 1 29.88 331 ASP B N 1
ATOM 5153 C CA . ASP B 1 331 ? 37.625 -40.281 -25.484 1 29.88 331 ASP B CA 1
ATOM 5154 C C . ASP B 1 331 ? 37.312 -40.562 -26.953 1 29.88 331 ASP B C 1
ATOM 5156 O O . ASP B 1 331 ? 37 -41.719 -27.297 1 29.88 331 ASP B O 1
ATOM 5160 N N . ARG B 1 332 ? 36.5 -39.812 -27.75 1 32.66 332 ARG B N 1
ATOM 5161 C CA . ARG B 1 332 ? 36.469 -40.125 -29.172 1 32.66 332 ARG B CA 1
ATOM 5162 C C . ARG B 1 332 ? 37.812 -39.906 -29.828 1 32.66 332 ARG B C 1
ATOM 5164 O O . ARG B 1 332 ? 38.219 -38.75 -30.062 1 32.66 332 ARG B O 1
ATOM 5171 N N . THR B 1 333 ? 38.844 -40.625 -29.328 1 28.78 333 THR B N 1
ATOM 5172 C CA . THR B 1 333 ? 40.031 -40.781 -30.156 1 28.78 333 THR B CA 1
ATOM 5173 C C . THR B 1 333 ? 39.656 -41.188 -31.578 1 28.78 333 THR B C 1
ATOM 5175 O O . THR B 1 333 ? 38.938 -42.188 -31.766 1 28.78 333 THR B O 1
ATOM 5178 N N . PRO B 1 334 ? 39.531 -40.281 -32.531 1 27 334 PRO B N 1
ATOM 5179 C CA . PRO B 1 334 ? 39.594 -40.906 -33.875 1 27 334 PRO B CA 1
ATOM 5180 C C . PRO B 1 334 ? 40.781 -41.844 -34.031 1 27 334 PRO B C 1
ATOM 5182 O O . PRO B 1 334 ? 41.875 -41.562 -33.5 1 27 334 PRO B O 1
ATOM 5185 N N . ARG B 1 335 ? 40.469 -43 -34 1 26.11 335 ARG B N 1
ATOM 5186 C CA . ARG B 1 335 ? 41.312 -44.062 -34.5 1 26.11 335 ARG B CA 1
ATOM 5187 C C . ARG B 1 335 ? 41.844 -43.75 -35.906 1 26.11 335 ARG B C 1
ATOM 5189 O O . ARG B 1 335 ? 41.219 -44.188 -36.906 1 26.11 335 ARG B O 1
ATOM 5196 N N . GLU B 1 336 ? 42.156 -42.344 -36.375 1 22.89 336 GLU B N 1
ATOM 5197 C CA . GLU B 1 336 ? 43.375 -42.469 -37.156 1 22.89 336 GLU B CA 1
ATOM 5198 C C . GLU B 1 336 ? 44.625 -42.531 -36.25 1 22.89 336 GLU B C 1
ATOM 5200 O O . GLU B 1 336 ? 44.656 -41.906 -35.219 1 22.89 336 GLU B O 1
#

Foldseek 3Di:
DDDPVLLVVLLVLCCCCPVVVDDLCVSCVVVVHDSVVSVVSPVVCVVVVVDDDDDDDDPQADVVLFVLLCVVLVFPGEAAGADDDQAPVVRFLLRLLLVLQVVCLPDQAAAAEEEEEQQDSSLVSNLVNHAAHPDASAEEYAHFAAQDAPPVSSCRRVVSQVSVCRSRVHYYQHQPDHQFADALVVVVVSCPDPSNVVRVVCLLRHQEYEWEKAALDDDPSCVVRPSDDDPVVSVVCVVLAWGIDTSPFTAHLQLHTRDDSRVSGGGGDYLVSLLNHNAYEYRDEHDSCLSRVNSCSNNSSGRYYYYHPVSSVCSSVVVPDPPVPPPPVVPPPPDD/DDDPVLLVVLLVLLCCCPVVVDDLCVSCVVVVHDSVVSVVSPVVCVVVVVDDDDDDDDPQADVVLFVLLCVVLVFPGEAAGADDDQAPVVRFLLRLLLVLQVVCLPDQAAAAEEEEEQQDSSLVSNLVNHAAHPDASAEEYAHFAAQDAPPVSSCRRVVSQVSVCRSRVHYYQHQPDHQFADALVVLVVSCPDPSNVVRVVCLLRHQEYEWEKAALDDDPSCVVSVSDDDPVVSVVCVVLAWGIDTSPFTAHLQLHTRDDSRVSGGGGDYLVSLLNHNAYEYRDEHDSCLSRVNSCSNNSSGRYYYYHPVSSVCSSVVVPDPPVPPPPVPPPPPPD